Protein AF-A0A4Y9UKQ9-F1 (afdb_monomer_lite)

Radius of gyration: 32.84 Å; chains: 1; bounding box: 99×64×99 Å

Sequence (513 aa):
MLSRLGKNMKVGKDAGVARILVTGDLQQDRREAAGSSTQNPKHAGMGALVTPRHVITCAHVVNVALGRARTDTRPPGRPVQVVFPLSSDPGAAVPADVIKWYAIDHKETPDVAVLELGADAPKSVGVATFGLVRSPLDADELSVFGTLSGQAGLNYVSTNFVGPTKGAQVQLAPHVRNINPGITPKLEKDANLIKGGFSGAAVWDVSRDAAIGMVTAHNSDVDDIAYMIPAGRLLQAWPDLPTETRRLPRSFDAIWSALAIILFASMFFLFLANRRTIEGRPDILSPFWGLHVYAFLGTNVSCLWFAHAKDFKLHDWASRVPRFLAIPIDRGSLAAKLSAVLTLLFLVLVPLVIEAHFVDVLNNRGKVYIYPEQFGYTAAELKSCIPRETPLCPHADAGLYSTVKPRPPASGGFWDNAYHYGGDKNGTTVTFFPILQPLVLQGLALVALLIQIAAFVRTFWRGDWSPFRRKTWGNPRQYWGGATLYRRCLLPSNRASHAPAELKDAAVTKSRQ

Structure (mmCIF, N/CA/C/O backbone):
data_AF-A0A4Y9UKQ9-F1
#
_entry.id   AF-A0A4Y9UKQ9-F1
#
loop_
_atom_site.group_PDB
_atom_site.id
_atom_site.type_symbol
_atom_site.label_atom_id
_atom_site.label_alt_id
_atom_site.label_comp_id
_atom_site.label_asym_id
_atom_site.label_entity_id
_atom_site.label_seq_id
_atom_site.pdbx_PDB_ins_code
_atom_site.Cartn_x
_atom_site.Cartn_y
_atom_site.Cartn_z
_atom_site.occupancy
_atom_site.B_iso_or_equiv
_atom_site.auth_seq_id
_atom_site.auth_comp_id
_atom_site.auth_asym_id
_atom_site.auth_atom_id
_atom_site.pdbx_PDB_model_num
ATOM 1 N N . MET A 1 1 ? -10.765 24.966 13.703 1.00 32.06 1 MET A N 1
ATOM 2 C CA . MET A 1 1 ? -11.619 24.230 14.667 1.00 32.06 1 MET A CA 1
ATOM 3 C C . MET A 1 1 ? -12.440 23.127 13.986 1.00 32.06 1 MET A C 1
ATOM 5 O O . MET A 1 1 ? -12.292 21.975 14.370 1.00 32.06 1 MET A O 1
ATOM 9 N N . LEU A 1 2 ? -13.193 23.427 12.916 1.00 26.12 2 LEU A N 1
ATOM 10 C CA . LEU A 1 2 ? -14.017 22.451 12.169 1.00 26.12 2 LEU A CA 1
ATOM 11 C C . LEU A 1 2 ? -13.241 21.254 11.577 1.00 26.12 2 LEU A C 1
ATOM 13 O O . LEU A 1 2 ? -13.667 20.116 11.730 1.00 26.12 2 LEU A O 1
ATOM 17 N N . SER A 1 3 ? -12.057 21.479 10.992 1.00 38.38 3 SER A N 1
ATOM 18 C CA . SER A 1 3 ? -11.193 20.395 10.474 1.00 38.38 3 SER A CA 1
ATOM 19 C C . SER A 1 3 ? -10.758 19.391 11.560 1.00 38.38 3 SER A C 1
ATOM 21 O O . SER A 1 3 ? -10.676 18.193 11.300 1.00 38.38 3 SER A O 1
ATOM 23 N N . ARG A 1 4 ? -10.540 19.852 12.803 1.00 45.06 4 ARG A N 1
ATOM 24 C CA . ARG A 1 4 ? -10.179 18.972 13.929 1.00 45.06 4 ARG A CA 1
ATOM 25 C C . ARG A 1 4 ? -11.373 18.161 14.429 1.00 45.06 4 ARG A C 1
ATOM 27 O O . ARG A 1 4 ? -11.219 16.978 14.703 1.00 45.06 4 ARG A O 1
ATOM 34 N N . LEU A 1 5 ? -12.554 18.777 14.501 1.00 47.94 5 LEU A N 1
ATOM 35 C CA . LEU A 1 5 ? -13.798 18.085 14.854 1.00 47.94 5 LEU A CA 1
ATOM 36 C C . LEU A 1 5 ? -14.129 16.979 13.840 1.00 47.94 5 LEU A C 1
ATOM 38 O O . LEU A 1 5 ? -14.458 15.866 14.243 1.00 47.94 5 LEU A O 1
ATOM 42 N N . GLY A 1 6 ? -13.947 17.249 12.541 1.00 48.88 6 GLY A N 1
ATOM 43 C CA . GLY A 1 6 ? -14.102 16.252 11.477 1.00 48.88 6 GLY A CA 1
ATOM 44 C C . GLY A 1 6 ? -13.136 15.070 11.614 1.00 48.88 6 GLY A C 1
ATOM 45 O O . GLY A 1 6 ? -13.574 13.918 11.609 1.00 48.88 6 GLY A O 1
ATOM 46 N N . LYS A 1 7 ? -11.842 15.348 11.837 1.00 55.94 7 LYS A N 1
ATOM 47 C CA . LYS A 1 7 ? -10.816 14.314 12.062 1.00 55.94 7 LYS A CA 1
ATOM 48 C C . LYS A 1 7 ? -11.150 13.435 13.275 1.00 55.94 7 LYS A C 1
ATOM 50 O O . LYS A 1 7 ? -11.090 12.214 13.183 1.00 55.94 7 LYS A O 1
ATOM 55 N N . ASN A 1 8 ? -11.560 14.039 14.390 1.00 56.38 8 ASN A N 1
ATOM 56 C CA . ASN A 1 8 ? -11.877 13.315 15.624 1.00 56.38 8 ASN A CA 1
ATOM 57 C C . ASN A 1 8 ? -13.133 12.444 15.481 1.00 56.38 8 ASN A C 1
ATOM 59 O O . ASN A 1 8 ? -13.132 11.282 15.878 1.00 56.38 8 ASN A O 1
ATOM 63 N N . MET A 1 9 ? -14.192 12.967 14.864 1.00 55.91 9 MET A N 1
ATOM 64 C CA . MET A 1 9 ? -15.412 12.196 14.614 1.00 55.91 9 MET A CA 1
ATOM 65 C C . MET A 1 9 ? -15.139 10.973 13.729 1.00 55.91 9 MET A C 1
ATOM 67 O O . MET A 1 9 ? -15.709 9.907 13.949 1.00 55.91 9 MET A O 1
ATOM 71 N N . LYS A 1 10 ? -14.243 11.107 12.748 1.00 58.75 10 LYS A N 1
ATOM 72 C CA . LYS A 1 10 ? -13.859 10.008 11.864 1.00 58.75 10 LYS A CA 1
ATOM 73 C C . LYS A 1 10 ? -13.040 8.941 12.572 1.00 58.75 10 LYS A C 1
ATOM 75 O O . LYS A 1 10 ? -13.374 7.772 12.449 1.00 58.75 10 LYS A O 1
ATOM 80 N N . VAL A 1 11 ? -12.017 9.325 13.332 1.00 60.44 11 VAL A N 1
ATOM 81 C CA . VAL A 1 11 ? -11.238 8.342 14.094 1.00 60.44 11 VAL A CA 1
ATOM 82 C C . VAL A 1 11 ? -12.129 7.629 15.114 1.00 60.44 11 VAL A C 1
ATOM 84 O O . VAL A 1 11 ? -12.009 6.424 15.275 1.00 60.44 11 VAL A O 1
ATOM 87 N N . GLY A 1 12 ? -13.099 8.321 15.718 1.00 57.59 12 GLY A N 1
ATOM 88 C CA . GLY A 1 12 ? -14.120 7.674 16.541 1.00 57.59 12 GLY A CA 1
ATOM 89 C C . GLY A 1 12 ? -14.976 6.648 15.776 1.00 57.59 12 GLY A C 1
ATOM 90 O O . GLY A 1 12 ? -15.286 5.590 16.320 1.00 57.59 12 GLY A O 1
ATOM 91 N N . LYS A 1 13 ? -15.335 6.914 14.511 1.00 60.88 13 LYS A N 1
ATOM 92 C CA . LYS A 1 13 ? -16.055 5.945 13.661 1.00 60.88 13 LYS A CA 1
ATOM 93 C C . LYS A 1 13 ? -15.173 4.764 13.257 1.00 60.88 13 LYS A C 1
ATOM 95 O O . LYS A 1 13 ? -15.577 3.612 13.361 1.00 60.88 13 LYS A O 1
ATOM 100 N N . ASP A 1 14 ? -13.940 5.040 12.853 1.00 71.00 14 ASP A N 1
ATOM 101 C CA . ASP A 1 14 ? -12.966 4.013 12.477 1.00 71.00 14 ASP A CA 1
ATOM 102 C C . ASP A 1 14 ? -12.497 3.197 13.706 1.00 71.00 14 ASP A C 1
ATOM 104 O O . ASP A 1 14 ? -12.011 2.078 13.558 1.00 71.00 14 ASP A O 1
ATOM 108 N N . ALA A 1 15 ? -12.707 3.713 14.923 1.00 74.06 15 ALA A N 1
ATOM 109 C CA . ALA A 1 15 ? -12.532 3.021 16.201 1.00 74.06 15 ALA A CA 1
ATOM 110 C C . ALA A 1 15 ? -13.795 2.283 16.694 1.00 74.06 15 ALA A C 1
ATOM 112 O O . ALA A 1 15 ? -13.742 1.641 17.744 1.00 74.06 15 ALA A O 1
ATOM 113 N N . GLY A 1 16 ? -14.919 2.360 15.968 1.00 80.88 16 GLY A N 1
ATOM 114 C CA . GLY A 1 16 ? -16.162 1.653 16.290 1.00 80.88 16 GLY A CA 1
ATOM 115 C C . GLY A 1 16 ? -16.714 1.978 17.681 1.00 80.88 16 GLY A C 1
ATOM 116 O O . GLY A 1 16 ? -17.138 1.071 18.392 1.00 80.88 16 GLY A O 1
ATOM 117 N N . VAL A 1 17 ? -16.654 3.239 18.117 1.00 87.25 17 VAL A N 1
ATOM 118 C CA . VAL A 1 17 ? -16.922 3.610 19.518 1.00 87.25 17 VAL A CA 1
ATOM 119 C C . VAL A 1 17 ? -18.319 3.174 19.986 1.00 87.25 17 VAL A C 1
ATOM 121 O O . VAL A 1 17 ? -19.340 3.610 19.450 1.00 87.25 17 VAL A O 1
ATOM 124 N N . ALA A 1 18 ? -18.347 2.380 21.057 1.00 90.62 18 ALA A N 1
ATOM 125 C CA . ALA A 1 18 ? -19.544 1.936 21.765 1.00 90.62 18 ALA A CA 1
ATOM 126 C C . ALA A 1 18 ? -19.479 2.338 23.248 1.00 90.62 18 ALA A C 1
ATOM 128 O O . ALA A 1 18 ? -18.391 2.410 23.821 1.00 90.62 18 ALA A O 1
ATOM 129 N N . ARG A 1 19 ? -20.626 2.577 23.892 1.00 91.62 19 ARG A N 1
ATOM 130 C CA . ARG A 1 19 ? -20.739 2.773 25.351 1.00 91.62 19 ARG A CA 1
ATOM 131 C C . ARG A 1 19 ? -21.574 1.655 25.957 1.00 91.62 19 ARG A C 1
ATOM 133 O O . ARG A 1 19 ? -22.612 1.306 25.401 1.00 91.62 19 ARG A O 1
ATOM 140 N N . ILE A 1 20 ? -21.147 1.140 27.106 1.00 92.50 20 ILE A N 1
ATOM 141 C CA . ILE A 1 20 ? -21.893 0.136 27.869 1.00 92.50 20 ILE A CA 1
ATOM 142 C C . ILE A 1 20 ? -22.604 0.856 29.016 1.00 92.50 20 ILE A C 1
ATOM 144 O O . ILE A 1 20 ? -21.949 1.461 29.868 1.00 92.50 20 ILE A O 1
ATOM 148 N N . LEU A 1 21 ? -23.933 0.810 29.027 1.00 90.19 21 LEU A N 1
ATOM 149 C CA . LEU A 1 21 ? -24.777 1.525 29.985 1.00 90.19 21 LEU A CA 1
ATOM 150 C C . LEU A 1 21 ? -24.932 0.774 31.309 1.00 90.19 21 LEU A C 1
ATOM 152 O O . LEU A 1 21 ? -24.878 -0.456 31.356 1.00 90.19 21 LEU A O 1
ATOM 156 N N . VAL A 1 22 ? -25.176 1.521 32.385 1.00 86.75 22 VAL A N 1
ATOM 157 C CA . VAL A 1 22 ? -25.534 0.959 33.691 1.00 86.75 22 VAL A CA 1
ATOM 158 C C . VAL A 1 22 ? -27.014 0.561 33.688 1.00 86.75 22 VAL A C 1
ATOM 160 O O . VAL A 1 22 ? -27.891 1.352 33.354 1.00 86.75 22 VAL A O 1
ATOM 163 N N . THR A 1 23 ? -27.305 -0.682 34.075 1.00 74.75 23 THR A N 1
ATOM 164 C CA . THR A 1 23 ? -28.636 -1.312 33.925 1.00 74.75 23 THR A CA 1
ATOM 165 C C . THR A 1 23 ? -29.744 -0.622 34.742 1.00 74.75 23 THR A C 1
ATOM 167 O O . THR A 1 23 ? -30.918 -0.773 34.417 1.00 74.75 23 THR A O 1
ATOM 170 N N . GLY A 1 24 ? -29.392 0.130 35.793 1.00 61.03 24 GLY A N 1
ATOM 171 C CA . GLY A 1 2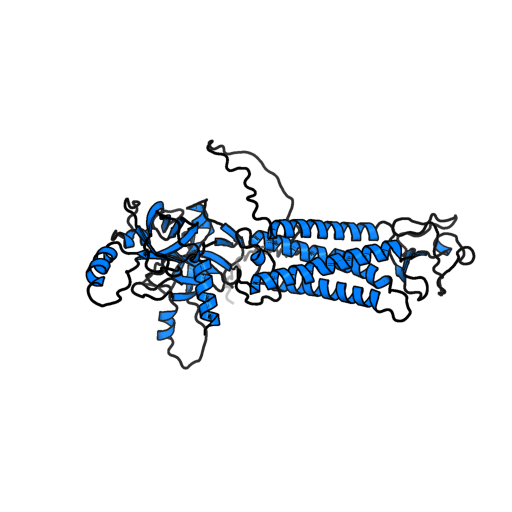4 ? -30.350 0.835 36.657 1.00 61.03 24 GLY A CA 1
ATOM 172 C C . GLY A 1 24 ? -30.986 2.080 36.027 1.00 61.03 24 GLY A C 1
ATOM 173 O O . GLY A 1 24 ? -32.145 2.371 36.309 1.00 61.03 24 GLY A O 1
ATOM 174 N N . ASP A 1 25 ? -30.282 2.760 35.120 1.00 51.97 25 ASP A N 1
ATOM 175 C CA . ASP A 1 25 ? -30.673 4.112 34.694 1.00 51.97 25 ASP A CA 1
ATOM 176 C C . ASP A 1 25 ? -31.702 4.110 33.551 1.00 51.97 25 ASP A C 1
ATOM 178 O O . ASP A 1 25 ? -32.515 5.020 33.435 1.00 51.97 25 ASP A O 1
ATOM 182 N N . LEU A 1 26 ? -31.793 3.028 32.767 1.00 51.19 26 LEU A N 1
ATOM 183 C CA . LEU A 1 26 ? -32.751 2.937 31.652 1.00 51.19 26 LEU A CA 1
ATOM 184 C C . LEU A 1 26 ? -34.225 2.884 32.086 1.00 51.19 26 LEU A C 1
ATOM 186 O O . LEU A 1 26 ? -35.106 3.220 31.291 1.00 51.19 26 LEU A O 1
ATOM 190 N N . GLN A 1 27 ? -34.517 2.423 33.308 1.00 43.72 27 GLN A N 1
ATOM 191 C CA . GLN A 1 27 ? -35.881 2.452 33.855 1.00 43.72 27 GLN A CA 1
ATOM 192 C C . GLN A 1 27 ? -36.223 3.796 34.505 1.00 43.72 27 GLN A C 1
ATOM 194 O O . GLN A 1 27 ? -37.399 4.162 34.536 1.00 43.72 27 GLN A O 1
ATOM 199 N N . GLN A 1 28 ? -35.218 4.523 34.996 1.00 42.66 28 GLN A N 1
ATOM 200 C CA . GLN A 1 28 ? -35.394 5.812 35.653 1.00 42.66 28 GLN A CA 1
ATOM 201 C C . GLN A 1 28 ? -35.524 6.944 34.624 1.00 42.66 28 GLN A C 1
ATOM 203 O O . GLN A 1 28 ? -36.502 7.686 34.680 1.00 42.66 28 GLN A O 1
ATOM 208 N N . ASP A 1 29 ? -34.697 6.947 33.572 1.00 44.03 29 ASP A N 1
ATOM 209 C CA . ASP A 1 29 ? -34.799 7.896 32.450 1.00 44.03 29 ASP A CA 1
ATOM 210 C C . ASP A 1 29 ? -36.150 7.794 31.723 1.00 44.03 29 ASP A C 1
ATOM 212 O O . ASP A 1 29 ? -36.728 8.795 31.304 1.00 44.03 29 ASP A O 1
ATOM 216 N N . ARG A 1 30 ? -36.723 6.585 31.613 1.00 48.06 30 ARG A N 1
ATOM 217 C CA . ARG A 1 30 ? -38.037 6.381 30.975 1.00 48.06 30 ARG A CA 1
ATOM 218 C C . ARG A 1 30 ? -39.207 6.893 31.832 1.00 48.06 30 ARG A C 1
ATOM 220 O O . ARG A 1 30 ? -40.277 7.148 31.287 1.00 48.06 30 ARG A O 1
ATOM 227 N N . ARG A 1 31 ? -39.017 7.030 33.152 1.00 42.38 31 ARG A N 1
ATOM 228 C CA . ARG A 1 31 ? -39.989 7.624 34.090 1.00 42.38 31 ARG A CA 1
ATOM 229 C C . ARG A 1 31 ? -39.793 9.138 34.239 1.00 42.38 31 ARG A C 1
ATOM 231 O O . ARG A 1 31 ? -40.778 9.848 34.405 1.00 42.38 31 ARG A O 1
ATOM 238 N N . GLU A 1 32 ? -38.561 9.631 34.122 1.00 41.25 32 GLU A N 1
ATOM 239 C CA . GLU A 1 32 ? -38.206 11.057 34.219 1.00 41.25 32 GLU A CA 1
ATOM 240 C C . GLU A 1 32 ? -38.348 11.819 32.885 1.00 41.25 32 GLU A C 1
ATOM 242 O O . GLU A 1 32 ? -38.544 13.033 32.888 1.00 41.25 32 GLU A O 1
ATOM 247 N N . ALA A 1 33 ? -38.396 11.128 31.736 1.00 46.09 33 ALA A N 1
ATOM 248 C CA . ALA A 1 33 ? -38.714 11.723 30.428 1.00 46.09 33 ALA A CA 1
ATOM 249 C C . ALA A 1 33 ? -40.112 12.383 30.347 1.00 46.09 33 ALA A C 1
ATOM 251 O O . ALA A 1 33 ? -40.410 13.074 29.374 1.00 46.09 33 ALA A O 1
ATOM 252 N N . ALA A 1 34 ? -40.959 12.214 31.370 1.00 46.16 34 ALA A N 1
ATOM 253 C CA . ALA A 1 34 ? -42.223 12.933 31.533 1.00 46.16 34 ALA A CA 1
ATOM 254 C C . ALA A 1 34 ? -42.075 14.320 32.205 1.00 46.16 34 ALA A C 1
ATOM 256 O O . ALA A 1 34 ? -43.067 15.037 32.333 1.00 46.16 34 ALA A O 1
ATOM 257 N N . GLY A 1 35 ? -40.869 14.732 32.617 1.00 37.00 35 GLY A N 1
ATOM 258 C CA . GLY A 1 35 ? -40.647 16.005 33.307 1.00 37.00 35 GLY A CA 1
ATOM 259 C C . GLY A 1 35 ? -39.187 16.464 33.324 1.00 37.00 35 GLY A C 1
ATOM 260 O O . GLY A 1 35 ? -38.520 16.357 34.340 1.00 37.00 35 GLY A O 1
ATOM 261 N N . SER A 1 36 ? -38.719 17.033 32.209 1.00 42.88 36 SER A N 1
ATOM 262 C CA . SER A 1 36 ? -37.617 18.013 32.122 1.00 42.88 36 SER A CA 1
ATOM 263 C C . SER A 1 36 ? -36.365 17.800 33.005 1.00 42.88 36 SER A C 1
ATOM 265 O O . SER A 1 36 ? -36.195 18.452 34.033 1.00 42.88 36 SER A O 1
ATOM 267 N N . SER A 1 37 ? -35.395 17.042 32.493 1.00 37.41 37 SER A N 1
ATOM 268 C CA . SER A 1 37 ? -33.955 17.364 32.518 1.00 37.41 37 SER A CA 1
ATOM 269 C C . SER A 1 37 ? -33.242 16.354 31.620 1.00 37.41 37 SER A C 1
ATOM 271 O O . SER A 1 37 ? -33.476 15.156 31.733 1.00 37.41 37 SER A O 1
ATOM 273 N N . THR A 1 38 ? -32.399 16.812 30.697 1.00 40.22 38 THR A N 1
ATOM 274 C CA . THR A 1 38 ? -31.563 15.972 29.825 1.00 40.22 38 THR A CA 1
ATOM 275 C C . THR A 1 38 ? -30.478 15.250 30.637 1.00 40.22 38 THR A C 1
ATOM 277 O O . THR A 1 38 ? -29.294 15.582 30.528 1.00 40.22 38 THR A O 1
ATOM 280 N N . GLN A 1 39 ? -30.854 14.295 31.489 1.00 45.03 39 GLN A N 1
ATOM 281 C CA . GLN A 1 39 ? -29.892 13.374 32.085 1.00 45.03 39 GLN A CA 1
ATOM 282 C C . GLN A 1 39 ? -29.481 12.361 31.017 1.00 45.03 39 GLN A C 1
ATOM 284 O O . GLN A 1 39 ? -30.306 11.756 30.342 1.00 45.03 39 GLN A O 1
ATOM 289 N N . ASN A 1 40 ? -28.173 12.279 30.778 1.00 55.25 40 ASN A N 1
ATOM 290 C CA . ASN A 1 40 ? -27.618 11.317 29.839 1.00 55.25 40 ASN A CA 1
ATOM 291 C C . ASN A 1 40 ? -27.435 9.985 30.567 1.00 55.25 40 ASN A C 1
ATOM 293 O O . ASN A 1 40 ? -26.950 10.002 31.703 1.00 55.25 40 ASN A O 1
ATOM 297 N N . PRO A 1 41 ? -27.725 8.847 29.917 1.00 61.53 41 PRO A N 1
ATOM 298 C CA . PRO A 1 41 ? -27.618 7.552 30.563 1.00 61.53 41 PRO A CA 1
ATOM 299 C C . PRO A 1 41 ? -26.169 7.312 30.995 1.00 61.53 41 PRO A C 1
ATOM 301 O O . PRO A 1 41 ? -25.230 7.426 30.197 1.00 61.53 41 PRO A O 1
ATOM 304 N N . LYS A 1 42 ? -25.975 6.989 32.275 1.00 78.38 42 LYS A N 1
ATOM 305 C CA . LYS A 1 42 ? -24.654 6.721 32.846 1.00 78.38 42 LYS A CA 1
ATOM 306 C C . LYS A 1 42 ? -24.054 5.480 32.190 1.00 78.38 42 LYS A C 1
ATOM 308 O O . LYS A 1 42 ? -24.692 4.427 32.100 1.00 78.38 42 LYS A O 1
ATOM 313 N N . HIS A 1 43 ? -22.798 5.570 31.767 1.00 84.62 43 HIS A N 1
ATOM 314 C CA . HIS A 1 43 ? -22.055 4.427 31.239 1.00 84.62 43 HIS A CA 1
ATOM 315 C C . HIS A 1 43 ? -21.053 3.886 32.259 1.00 84.62 43 HIS A C 1
ATOM 317 O O . HIS A 1 43 ? -20.456 4.622 33.043 1.00 84.62 43 HIS A O 1
ATOM 323 N N . ALA A 1 44 ? -20.856 2.572 32.226 1.00 88.69 44 ALA A N 1
ATOM 324 C CA . ALA A 1 44 ? -19.840 1.875 33.009 1.00 88.69 44 ALA A CA 1
ATOM 325 C C . ALA A 1 44 ? -18.452 1.940 32.351 1.00 88.69 44 ALA A C 1
ATOM 327 O O . ALA A 1 44 ? -17.429 1.797 33.021 1.00 88.69 44 ALA A O 1
ATOM 328 N N . GLY A 1 45 ? -18.419 2.137 31.032 1.00 89.75 45 GLY A N 1
ATOM 329 C CA . GLY A 1 45 ? -17.209 2.175 30.223 1.00 89.75 45 GLY A CA 1
ATOM 330 C C . GLY A 1 45 ? -17.518 2.183 28.727 1.00 89.75 45 GLY A C 1
ATOM 331 O O . GLY A 1 45 ? -18.667 2.356 28.306 1.00 89.75 45 GLY A O 1
ATOM 332 N N . MET A 1 46 ? -16.475 1.993 27.932 1.00 92.44 46 MET A N 1
ATOM 333 C CA . MET A 1 46 ? -16.501 2.005 26.474 1.00 92.44 46 MET A CA 1
ATOM 334 C C . MET A 1 46 ? -16.318 0.597 25.898 1.00 92.44 46 MET A C 1
ATOM 336 O O . MET A 1 46 ? -15.963 -0.352 26.595 1.00 92.44 46 MET A O 1
ATOM 340 N N . GLY A 1 47 ? -16.534 0.467 24.599 1.00 93.75 47 GLY A N 1
ATOM 341 C CA . GLY A 1 47 ? -16.211 -0.711 23.807 1.00 93.75 47 GLY A CA 1
ATOM 342 C C . GLY A 1 47 ? -15.863 -0.316 22.377 1.00 93.75 47 GLY A C 1
ATOM 343 O O . GLY A 1 47 ? -16.056 0.836 21.972 1.00 93.75 47 GLY A O 1
ATOM 344 N N . ALA A 1 48 ? -15.385 -1.287 21.607 1.00 94.12 48 ALA A N 1
ATOM 345 C CA . ALA A 1 48 ? -15.141 -1.143 20.179 1.00 94.12 48 ALA A CA 1
ATOM 346 C C . ALA A 1 48 ? -15.971 -2.163 19.394 1.00 94.12 48 ALA A C 1
ATOM 348 O O . ALA A 1 48 ? -15.849 -3.373 19.597 1.00 94.12 48 ALA A O 1
ATOM 349 N N . LEU A 1 49 ? -16.813 -1.675 18.489 1.00 94.31 49 LEU A N 1
ATOM 350 C CA . LEU A 1 49 ? -17.546 -2.476 17.521 1.00 94.31 49 LEU A CA 1
ATOM 351 C C . LEU A 1 49 ? -16.556 -3.050 16.506 1.00 94.31 49 LEU A C 1
ATOM 353 O O . LEU A 1 49 ? -15.938 -2.307 15.754 1.00 94.31 49 LEU A O 1
ATOM 357 N N . VAL A 1 50 ? -16.409 -4.369 16.484 1.00 93.19 50 VAL A N 1
ATOM 358 C CA . VAL A 1 50 ? -15.396 -5.104 15.705 1.00 93.19 50 VAL A CA 1
ATOM 359 C C . VAL A 1 50 ? -16.008 -5.939 14.585 1.00 93.19 50 VAL A C 1
ATOM 361 O O . VAL A 1 50 ? -15.334 -6.336 13.649 1.00 93.19 50 VAL A O 1
ATOM 364 N N . THR A 1 51 ? -17.314 -6.158 14.607 1.00 92.25 51 THR A N 1
ATOM 365 C CA . THR A 1 51 ? -18.093 -6.610 13.443 1.00 92.25 51 THR A CA 1
ATOM 366 C C . THR A 1 51 ? -19.476 -5.962 13.539 1.00 92.25 51 THR A C 1
ATOM 368 O O . THR A 1 51 ? -19.761 -5.370 14.579 1.00 92.25 51 THR A O 1
ATOM 371 N N . PRO A 1 52 ? -20.383 -6.105 12.554 1.00 93.06 52 PRO A N 1
ATOM 372 C CA . PRO A 1 52 ? -21.746 -5.584 12.690 1.00 93.06 52 PRO A CA 1
ATOM 373 C C . PRO A 1 52 ? -22.491 -6.045 13.956 1.00 93.06 52 PRO A C 1
ATOM 375 O O . PRO A 1 52 ? -23.396 -5.346 14.393 1.00 93.06 52 PRO A O 1
ATOM 378 N N . ARG A 1 53 ? -22.098 -7.177 14.564 1.00 95.56 53 ARG A N 1
ATOM 379 C CA . ARG A 1 53 ? -22.760 -7.755 15.748 1.00 95.56 53 ARG A CA 1
ATOM 380 C C . ARG A 1 53 ? -21.880 -7.933 16.977 1.00 95.56 53 ARG A C 1
ATOM 382 O O . ARG A 1 53 ? -22.383 -8.403 17.985 1.00 95.56 53 ARG A O 1
ATOM 389 N N . HIS A 1 54 ? -20.597 -7.586 16.929 1.00 96.88 54 HIS A N 1
ATOM 390 C CA . HIS A 1 54 ? -19.683 -7.898 18.031 1.00 96.88 54 HIS A CA 1
ATOM 391 C C . HIS A 1 54 ? -18.989 -6.655 18.559 1.00 96.88 54 HIS A C 1
ATOM 393 O O . HIS A 1 54 ? -18.408 -5.900 17.777 1.00 96.88 54 HIS A O 1
ATOM 399 N N . VAL A 1 55 ? -19.001 -6.484 19.879 1.00 96.94 55 VAL A N 1
ATOM 400 C CA . VAL A 1 55 ? -18.291 -5.419 20.595 1.00 96.94 55 VAL A CA 1
ATOM 401 C C . VAL A 1 55 ? -17.271 -6.048 21.534 1.00 96.94 55 VAL A C 1
ATOM 403 O O . VAL A 1 55 ? -17.611 -6.931 22.317 1.00 96.94 55 VAL A O 1
ATOM 406 N N . ILE A 1 56 ? -16.025 -5.585 21.480 1.00 96.62 56 ILE A N 1
ATOM 407 C CA . ILE A 1 56 ? -14.999 -5.947 22.461 1.00 96.62 56 ILE A CA 1
ATOM 408 C C . ILE A 1 56 ? -14.905 -4.863 23.540 1.00 96.62 56 ILE A C 1
ATOM 410 O O . ILE A 1 56 ? -14.977 -3.669 23.238 1.00 96.62 56 ILE A O 1
ATOM 414 N N . THR A 1 57 ? -14.794 -5.273 24.801 1.00 96.00 57 THR A N 1
ATOM 415 C CA . THR A 1 57 ? -14.673 -4.379 25.963 1.00 96.00 57 THR A CA 1
ATOM 416 C C . THR A 1 57 ? -13.916 -5.075 27.104 1.00 96.00 57 THR A C 1
ATOM 418 O O . THR A 1 57 ? -13.474 -6.219 26.970 1.00 96.00 57 THR A O 1
ATOM 421 N N . CYS A 1 58 ? -13.760 -4.397 28.238 1.00 94.44 58 CYS A N 1
ATOM 422 C CA . CYS A 1 58 ? -13.213 -4.981 29.457 1.00 94.44 58 CYS A CA 1
ATOM 423 C C . CYS A 1 58 ? -14.274 -5.790 30.213 1.00 94.44 58 CYS A C 1
ATOM 425 O O . CYS A 1 58 ? -15.415 -5.347 30.366 1.00 94.44 58 CYS A O 1
ATOM 427 N N . ALA A 1 59 ? -13.891 -6.936 30.775 1.00 94.44 59 ALA A N 1
ATOM 428 C CA . ALA A 1 59 ? -14.795 -7.745 31.596 1.00 94.44 59 ALA A CA 1
ATOM 429 C C . ALA A 1 59 ? -15.297 -6.964 32.823 1.00 94.44 59 ALA A C 1
ATOM 431 O O . ALA A 1 59 ? -16.481 -7.003 33.167 1.00 94.44 59 ALA A O 1
ATOM 432 N N . HIS A 1 60 ? -14.436 -6.156 33.439 1.00 92.19 60 HIS A N 1
ATOM 433 C CA . HIS A 1 60 ? -14.834 -5.352 34.591 1.00 92.19 60 HIS A CA 1
ATOM 434 C C . HIS A 1 60 ? -15.879 -4.277 34.261 1.00 92.19 60 HIS A C 1
ATOM 436 O O . HIS A 1 60 ? -16.685 -3.930 35.123 1.00 92.19 60 HIS A O 1
ATOM 442 N N . VAL A 1 61 ? -15.890 -3.757 33.027 1.00 93.62 61 VAL A N 1
ATOM 443 C CA . VAL A 1 61 ? -16.893 -2.780 32.569 1.00 93.62 61 VAL A CA 1
ATOM 444 C C . VAL A 1 61 ? -18.272 -3.427 32.543 1.00 93.62 61 VAL A C 1
ATOM 446 O O . VAL A 1 61 ? -19.238 -2.840 33.024 1.00 93.62 61 VAL A O 1
ATOM 449 N N . VAL A 1 62 ? -18.354 -4.668 32.062 1.00 95.06 62 VAL A N 1
ATOM 450 C CA . VAL A 1 62 ? -19.592 -5.456 32.064 1.00 95.06 62 VAL A CA 1
ATOM 451 C C . VAL A 1 62 ? -20.076 -5.709 33.496 1.00 95.06 62 VAL A C 1
ATOM 453 O O . VAL A 1 62 ? -21.260 -5.537 33.780 1.00 95.06 62 VAL A O 1
ATOM 456 N N . ASN A 1 63 ? -19.177 -6.052 34.426 1.00 93.25 63 ASN A N 1
ATOM 457 C CA . ASN A 1 63 ? -19.542 -6.202 35.838 1.00 93.25 63 ASN A CA 1
ATOM 458 C C . ASN A 1 63 ? -20.138 -4.909 36.412 1.00 93.25 63 ASN A C 1
ATOM 460 O O . ASN A 1 63 ? -21.222 -4.950 36.993 1.00 93.25 63 ASN A O 1
ATOM 464 N N . VAL A 1 64 ? -19.481 -3.764 36.199 1.00 91.38 64 VAL A N 1
ATOM 465 C CA . VAL A 1 64 ? -19.957 -2.457 36.684 1.00 91.38 64 VAL A CA 1
ATOM 466 C C . VAL A 1 64 ? -21.302 -2.076 36.054 1.00 91.38 64 VAL A C 1
ATOM 468 O O . VAL A 1 64 ? -22.201 -1.635 36.768 1.00 91.38 64 VAL A O 1
ATOM 471 N N . ALA A 1 65 ? -21.491 -2.301 34.751 1.00 92.50 65 ALA A N 1
ATOM 472 C CA . ALA A 1 65 ? -22.762 -2.050 34.062 1.00 92.50 65 ALA A CA 1
ATOM 473 C C . ALA A 1 65 ? -23.926 -2.857 34.650 1.00 92.50 65 ALA A C 1
ATOM 475 O O . ALA A 1 65 ? -25.065 -2.386 34.716 1.00 92.50 65 ALA A O 1
ATOM 476 N N . LEU A 1 66 ? -23.632 -4.064 35.124 1.00 93.00 66 LEU A N 1
ATOM 477 C CA . LEU A 1 66 ? -24.579 -4.940 35.797 1.00 93.00 66 LEU A CA 1
ATOM 478 C C . LEU A 1 66 ? -24.559 -4.764 37.326 1.00 93.00 66 LEU A C 1
ATOM 480 O O . LEU A 1 66 ? -25.067 -5.635 38.024 1.00 93.00 66 LEU A O 1
ATOM 484 N N . GLY A 1 67 ? -23.968 -3.704 37.882 1.00 90.31 67 GLY A N 1
ATOM 485 C CA . GLY A 1 67 ? -23.941 -3.474 39.334 1.00 90.31 67 GLY A CA 1
ATOM 486 C C . GLY A 1 67 ? -23.297 -4.607 40.148 1.00 90.31 67 GLY A C 1
ATOM 487 O O . GLY A 1 67 ? -23.632 -4.795 41.314 1.00 90.31 67 GLY A O 1
ATOM 488 N N . ARG A 1 68 ? -22.416 -5.402 39.532 1.00 91.19 68 ARG A N 1
ATOM 489 C CA . ARG A 1 68 ? -21.659 -6.485 40.177 1.00 91.19 68 ARG A CA 1
ATOM 490 C C . ARG A 1 68 ? -20.338 -5.950 40.719 1.00 91.19 68 ARG A C 1
ATOM 492 O O . ARG A 1 68 ? -19.853 -4.901 40.292 1.00 91.19 68 ARG A O 1
ATOM 499 N N . ALA A 1 69 ? -19.711 -6.715 41.611 1.00 89.06 69 ALA A N 1
ATOM 500 C CA . ALA A 1 69 ? -18.342 -6.438 42.027 1.00 89.06 69 ALA A CA 1
ATOM 501 C C . ALA A 1 69 ? -17.412 -6.410 40.802 1.00 89.06 69 ALA A C 1
ATOM 503 O O . ALA A 1 69 ? -17.447 -7.310 39.962 1.00 89.06 69 ALA A O 1
ATOM 504 N N . ARG A 1 70 ? -16.562 -5.379 40.711 1.00 86.31 70 ARG A N 1
ATOM 505 C CA . ARG A 1 70 ? -15.653 -5.152 39.573 1.00 86.31 70 ARG A CA 1
ATOM 506 C C . ARG A 1 70 ? -14.806 -6.390 39.245 1.00 86.31 70 ARG A C 1
ATOM 508 O O . ARG A 1 70 ? -14.591 -6.692 38.075 1.00 86.31 70 ARG A O 1
ATOM 515 N N . THR A 1 71 ? -14.367 -7.098 40.280 1.00 87.44 71 THR A N 1
ATOM 516 C CA . THR A 1 71 ? -13.478 -8.265 40.235 1.00 87.44 71 THR A CA 1
ATOM 517 C C . THR A 1 71 ? -14.210 -9.609 40.168 1.00 87.44 71 THR A C 1
ATOM 519 O O . THR A 1 71 ? -13.559 -10.642 40.280 1.00 87.44 71 THR A O 1
ATOM 522 N N . ASP A 1 72 ? -15.540 -9.635 40.000 1.00 89.81 72 ASP A N 1
ATOM 523 C CA . ASP A 1 72 ? -16.282 -10.898 39.900 1.00 89.81 72 ASP A CA 1
ATOM 524 C C . ASP A 1 72 ? -15.807 -11.701 38.681 1.00 89.81 72 ASP A C 1
ATOM 526 O O . ASP A 1 72 ? -15.808 -11.212 37.545 1.00 89.81 72 ASP A O 1
ATOM 530 N N . THR A 1 73 ? -15.386 -12.937 38.933 1.00 91.38 73 THR A N 1
ATOM 531 C CA . THR A 1 73 ? -14.763 -13.809 37.939 1.00 91.38 73 THR A CA 1
ATOM 532 C C . THR A 1 73 ? -15.782 -14.560 37.095 1.00 91.38 73 THR A C 1
ATOM 534 O O . THR A 1 73 ? -15.459 -14.988 35.985 1.00 91.38 73 THR A O 1
ATOM 537 N N . ARG A 1 74 ? -17.030 -14.697 37.562 1.00 91.88 74 ARG A N 1
ATOM 538 C CA . ARG A 1 74 ? -18.068 -15.442 36.838 1.00 91.88 74 ARG A CA 1
ATOM 539 C C . ARG A 1 74 ? -18.634 -14.611 35.682 1.00 91.88 74 ARG A C 1
ATOM 541 O O . ARG A 1 74 ? -18.962 -13.438 35.898 1.00 91.88 74 ARG A O 1
ATOM 548 N N . PRO A 1 75 ? -18.843 -15.192 34.489 1.00 91.25 75 PRO A N 1
ATOM 549 C CA . PRO A 1 75 ? -19.530 -14.489 33.414 1.00 91.25 75 PRO A CA 1
ATOM 550 C C . PRO A 1 75 ? -20.964 -14.139 33.846 1.00 91.25 75 PRO A C 1
ATOM 552 O O . PRO A 1 75 ? -21.603 -14.923 34.554 1.00 91.25 75 PRO A O 1
ATOM 555 N N . PRO A 1 76 ? -21.479 -12.958 33.479 1.00 91.00 76 PRO A N 1
ATOM 556 C CA . PRO A 1 76 ? -22.856 -12.600 33.785 1.00 91.00 76 PRO A CA 1
ATOM 557 C C . PRO A 1 76 ? -23.835 -13.416 32.936 1.00 91.00 76 PRO A C 1
ATOM 559 O O . PRO A 1 76 ? -23.583 -13.671 31.765 1.00 91.00 76 PRO A O 1
ATOM 562 N N . GLY A 1 77 ? -24.983 -13.768 33.517 1.00 88.62 77 GLY A N 1
ATOM 563 C CA . GLY A 1 77 ? -26.073 -14.458 32.813 1.00 88.62 77 GLY A CA 1
ATOM 564 C C . GLY A 1 77 ? -27.153 -13.532 32.248 1.00 88.62 77 GLY A C 1
ATOM 565 O O . GLY A 1 77 ? -28.224 -14.011 31.894 1.00 88.62 77 GLY A O 1
ATOM 566 N N . ARG A 1 78 ? -26.927 -12.213 32.234 1.00 91.12 78 ARG A N 1
ATOM 567 C CA . ARG A 1 78 ? -27.897 -11.220 31.753 1.00 91.12 78 ARG A CA 1
ATOM 568 C C . ARG A 1 78 ? -27.260 -10.268 30.739 1.00 91.12 78 ARG A C 1
ATOM 570 O O . ARG A 1 78 ? -26.082 -9.942 30.922 1.00 91.12 78 ARG A O 1
ATOM 577 N N . PRO A 1 79 ? -28.022 -9.791 29.739 1.00 93.31 79 PRO A N 1
ATOM 578 C CA . PRO A 1 79 ? -27.502 -8.881 28.731 1.00 93.31 79 PRO A CA 1
ATOM 579 C C . PRO A 1 79 ? -27.145 -7.521 29.332 1.00 93.31 79 PRO A C 1
ATOM 581 O O . PRO A 1 79 ? -27.803 -7.032 30.257 1.00 93.31 79 PRO A O 1
ATOM 584 N N . VAL A 1 80 ? -26.119 -6.890 28.766 1.00 94.81 80 VAL A N 1
ATOM 585 C CA . VAL A 1 80 ? -25.818 -5.465 28.966 1.00 94.81 80 VAL A CA 1
ATOM 586 C C . VAL A 1 80 ? -26.460 -4.628 27.869 1.00 94.81 80 VAL A C 1
ATOM 588 O O . VAL A 1 80 ? -26.907 -5.148 26.852 1.00 94.81 80 VAL A O 1
ATOM 591 N N . GLN A 1 81 ? -26.508 -3.317 28.073 1.00 94.62 81 GLN A N 1
ATOM 592 C CA . GLN A 1 81 ? -27.095 -2.377 27.124 1.00 94.62 81 GLN A CA 1
ATOM 593 C C . GLN A 1 81 ? -25.983 -1.557 26.482 1.00 94.62 81 GLN A C 1
ATOM 595 O O . GLN A 1 81 ? -25.153 -0.977 27.186 1.00 94.62 81 GLN A O 1
ATOM 600 N N . VAL A 1 82 ? -25.945 -1.539 25.152 1.00 93.75 82 VAL A N 1
ATOM 601 C CA . VAL A 1 82 ? -24.886 -0.896 24.372 1.00 93.75 82 VAL A CA 1
ATOM 602 C C . VAL A 1 82 ? -25.480 0.214 23.519 1.00 93.75 82 VAL A C 1
ATOM 604 O O . VAL A 1 82 ? -26.437 -0.023 22.792 1.00 93.75 82 VAL A O 1
ATOM 607 N N . VAL A 1 83 ? -24.898 1.410 23.567 1.00 91.81 83 VAL A N 1
ATOM 608 C CA . VAL A 1 83 ? -25.256 2.524 22.671 1.00 91.81 83 VAL A CA 1
ATOM 609 C C . VAL A 1 83 ? -24.072 2.920 21.802 1.00 91.81 83 VAL A C 1
ATOM 611 O O . VAL A 1 83 ? -22.911 2.704 22.165 1.00 91.81 83 VAL A O 1
ATOM 614 N N . PHE A 1 84 ? -24.364 3.547 20.665 1.00 89.06 84 PHE A N 1
ATOM 615 C CA . PHE A 1 84 ? -23.361 3.999 19.704 1.00 89.06 84 PHE A CA 1
ATOM 616 C C . PHE A 1 84 ? -23.416 5.520 19.543 1.00 89.06 84 PHE A C 1
ATOM 618 O O . PHE A 1 84 ? -24.190 6.022 18.723 1.00 89.06 84 PHE A O 1
ATOM 625 N N . PRO A 1 85 ? -22.569 6.273 20.269 1.00 82.62 85 PRO A N 1
ATOM 626 C CA . PRO A 1 85 ? -22.655 7.734 20.326 1.00 82.62 85 PRO A CA 1
ATOM 627 C C . PRO A 1 85 ? -22.422 8.446 18.986 1.00 82.62 85 PRO A C 1
ATOM 629 O O . PRO A 1 85 ? -22.786 9.605 18.832 1.00 82.62 85 PRO A O 1
ATOM 632 N N . LEU A 1 86 ? -21.779 7.767 18.029 1.00 78.62 86 LEU A N 1
ATOM 633 C CA . LEU A 1 86 ? -21.479 8.280 16.685 1.00 78.62 86 LEU A CA 1
ATOM 634 C C . LEU A 1 86 ? -22.469 7.801 15.615 1.00 78.62 86 LEU A C 1
ATOM 636 O O . LEU A 1 86 ? -22.235 8.003 14.418 1.00 78.62 86 LEU A O 1
ATOM 640 N N . SER A 1 87 ? -23.540 7.122 16.026 1.00 82.25 87 SER A N 1
ATOM 641 C CA . SER A 1 87 ? -24.608 6.708 15.124 1.00 82.25 87 SER A CA 1
ATOM 642 C C . SER A 1 87 ? -25.579 7.854 14.822 1.00 82.25 87 SER A C 1
ATOM 644 O O . SER A 1 87 ? -25.515 8.921 15.428 1.00 82.25 87 SER A O 1
ATOM 646 N N . SER A 1 88 ? -26.482 7.633 13.864 1.00 77.56 88 SER A N 1
ATOM 647 C CA . SER A 1 88 ? -27.591 8.556 13.589 1.00 77.56 88 SER A CA 1
ATOM 648 C C . SER A 1 88 ? -28.609 8.643 14.729 1.00 77.56 88 SER A C 1
ATOM 650 O O . SER A 1 88 ? -29.344 9.621 14.786 1.00 77.56 88 SER A O 1
ATOM 652 N N . ASP A 1 89 ? -28.643 7.646 15.618 1.00 80.12 89 ASP A N 1
ATOM 653 C CA . ASP A 1 89 ? -29.482 7.622 16.818 1.00 80.12 89 ASP A CA 1
ATOM 654 C C . ASP A 1 89 ? -28.621 7.280 18.054 1.00 80.12 89 ASP A C 1
ATOM 656 O O . ASP A 1 89 ? -28.551 6.123 18.481 1.00 80.12 89 ASP A O 1
ATOM 660 N N . PRO A 1 90 ? -27.902 8.271 18.618 1.00 75.12 90 PRO A N 1
ATOM 661 C CA . PRO A 1 90 ? -26.931 8.054 19.692 1.00 75.12 90 PRO A CA 1
ATOM 662 C C . PRO A 1 90 ? -27.496 7.444 20.982 1.00 75.12 90 PRO A C 1
ATOM 664 O O . PRO A 1 90 ? -26.715 6.950 21.797 1.00 75.12 90 PRO A O 1
ATOM 667 N N . GLY A 1 91 ? -28.817 7.512 21.187 1.00 74.31 91 GLY A N 1
ATOM 668 C CA . GLY A 1 91 ? -29.501 7.036 22.392 1.00 74.31 91 GLY A CA 1
ATOM 669 C C . GLY A 1 91 ? -30.079 5.624 22.275 1.00 74.31 91 GLY A C 1
ATOM 670 O O . GLY A 1 91 ? -30.426 5.033 23.298 1.00 74.31 91 GLY A O 1
ATOM 671 N N . ALA A 1 92 ? -30.168 5.062 21.066 1.00 84.12 92 ALA A N 1
ATOM 672 C CA . ALA A 1 92 ? -30.712 3.724 20.855 1.00 84.12 92 ALA A CA 1
ATOM 673 C C . ALA A 1 92 ? -29.817 2.649 21.490 1.00 84.12 92 ALA A C 1
ATOM 675 O O . ALA A 1 92 ? -28.714 2.361 21.014 1.00 84.12 92 ALA A O 1
ATOM 676 N N . ALA A 1 93 ? -30.312 2.048 22.574 1.00 89.06 93 ALA A N 1
ATOM 677 C CA . ALA A 1 93 ? -29.651 0.949 23.261 1.00 89.06 93 ALA A CA 1
ATOM 678 C C . ALA A 1 93 ? -29.981 -0.394 22.603 1.00 89.06 93 ALA A C 1
ATOM 680 O O . ALA A 1 93 ? -31.142 -0.717 22.352 1.00 89.06 93 ALA A O 1
ATOM 681 N N . VAL A 1 94 ? -28.943 -1.188 22.362 1.00 92.50 94 VAL A N 1
ATOM 682 C CA . VAL A 1 94 ? -29.029 -2.549 21.841 1.00 92.50 94 VAL A CA 1
ATOM 683 C C . VAL A 1 94 ? -28.615 -3.512 22.959 1.00 92.50 94 VAL A C 1
ATOM 685 O O . VAL A 1 94 ? -27.518 -3.356 23.507 1.00 92.50 94 VAL A O 1
ATOM 688 N N . PRO A 1 95 ? -29.453 -4.504 23.317 1.00 94.94 95 PRO A N 1
ATOM 689 C CA . PRO A 1 95 ? -29.064 -5.526 24.279 1.00 94.94 95 PRO A CA 1
ATOM 690 C C . PRO A 1 95 ? -27.931 -6.381 23.704 1.00 94.94 95 PRO A C 1
ATOM 692 O O . PRO A 1 95 ? -27.928 -6.685 22.508 1.00 94.94 95 PRO A O 1
ATOM 695 N N . ALA A 1 96 ? -26.980 -6.770 24.547 1.00 96.81 96 ALA A N 1
ATOM 696 C CA . ALA A 1 96 ? -25.831 -7.564 24.142 1.00 96.81 96 ALA A CA 1
ATOM 697 C C . ALA A 1 96 ? -25.482 -8.637 25.176 1.00 96.81 96 ALA A C 1
ATOM 699 O O . ALA A 1 96 ? -25.336 -8.336 26.365 1.00 96.81 96 ALA A O 1
ATOM 700 N N . ASP A 1 97 ? -25.302 -9.867 24.709 1.00 97.06 97 ASP A N 1
ATOM 701 C CA . ASP A 1 97 ? -24.943 -11.020 25.530 1.00 97.06 97 ASP A CA 1
ATOM 702 C C . ASP A 1 97 ? -23.431 -11.245 25.534 1.00 97.06 97 ASP A C 1
ATOM 704 O O . ASP A 1 97 ? -22.737 -10.987 24.551 1.00 97.06 97 ASP A O 1
ATOM 708 N N . VAL A 1 98 ? -22.891 -11.740 26.647 1.00 97.12 98 VAL A N 1
ATOM 709 C CA . VAL A 1 98 ? -21.463 -12.062 26.755 1.00 97.12 98 VAL A CA 1
ATOM 710 C C . VAL A 1 98 ? -21.196 -13.427 26.125 1.00 97.12 98 VAL A C 1
ATOM 712 O O . VAL A 1 98 ? -21.613 -14.449 26.664 1.00 97.12 98 VAL A O 1
ATOM 715 N N . ILE A 1 99 ? -20.428 -13.461 25.034 1.00 96.19 99 ILE A N 1
ATOM 716 C CA . ILE A 1 99 ? -20.059 -14.710 24.339 1.00 96.19 99 ILE A CA 1
ATOM 717 C C . ILE A 1 99 ? -18.632 -15.184 24.647 1.00 96.19 99 ILE A C 1
ATOM 719 O O . ILE A 1 99 ? -18.300 -16.357 24.458 1.00 96.19 99 ILE A O 1
ATOM 723 N N . LYS A 1 100 ? -17.766 -14.280 25.123 1.00 95.56 100 LYS A N 1
ATOM 724 C CA . LYS A 1 100 ? -16.420 -14.590 25.629 1.00 95.56 100 LYS A CA 1
ATOM 725 C C . LYS A 1 100 ? -16.138 -13.771 26.874 1.00 95.56 100 LYS A C 1
ATOM 727 O O . LYS A 1 100 ? -16.460 -12.586 26.916 1.00 95.56 100 LYS A O 1
ATOM 732 N N . TRP A 1 101 ? -15.512 -14.407 27.860 1.00 95.19 101 TRP A N 1
ATOM 733 C CA . TRP A 1 101 ? -15.261 -13.819 29.167 1.00 95.19 101 TRP A CA 1
ATOM 734 C C . TRP A 1 101 ? -13.893 -14.220 29.702 1.00 95.19 101 TRP A C 1
ATOM 736 O O . TRP A 1 101 ? -13.614 -15.404 29.889 1.00 95.19 101 TRP A O 1
ATOM 746 N N . TYR A 1 102 ? -13.076 -13.218 29.992 1.00 93.50 102 TYR A N 1
ATOM 747 C CA . TYR A 1 102 ? -11.795 -13.352 30.657 1.00 93.50 102 TYR A CA 1
ATOM 748 C C . TYR A 1 102 ? -11.726 -12.317 31.776 1.00 93.50 102 TYR A C 1
ATOM 750 O O . TYR A 1 102 ? -11.628 -11.117 31.523 1.00 93.50 102 TYR A O 1
ATOM 758 N N . ALA A 1 103 ? -11.822 -12.779 33.019 1.00 88.31 103 ALA A N 1
ATOM 759 C CA . ALA A 1 103 ? -11.829 -11.917 34.194 1.00 88.31 103 ALA A CA 1
ATOM 760 C C . ALA A 1 103 ? -10.471 -11.227 34.427 1.00 88.31 103 ALA A C 1
ATOM 762 O O . ALA A 1 103 ? -9.463 -11.562 33.803 1.00 88.31 103 ALA A O 1
ATOM 763 N N . ILE A 1 104 ? -10.443 -10.245 35.332 1.00 82.44 104 ILE A N 1
ATOM 764 C CA . ILE A 1 104 ? -9.243 -9.446 35.646 1.00 82.44 104 ILE A CA 1
ATOM 765 C C . ILE A 1 104 ? -8.070 -10.318 36.121 1.00 82.44 104 ILE A C 1
ATOM 767 O O . ILE A 1 104 ? -6.918 -10.017 35.827 1.00 82.44 104 ILE A O 1
ATOM 771 N N . ASP A 1 105 ? -8.349 -11.396 36.847 1.00 75.19 105 ASP A N 1
ATOM 772 C CA . ASP A 1 105 ? -7.355 -12.303 37.430 1.00 75.19 105 ASP A CA 1
ATOM 773 C C . ASP A 1 105 ? -6.878 -13.403 36.464 1.00 75.19 105 ASP A C 1
ATOM 775 O O . ASP A 1 105 ? -6.038 -14.237 36.819 1.00 75.19 105 ASP A O 1
ATOM 779 N N . HIS A 1 106 ? -7.382 -13.413 35.228 1.00 72.06 106 HIS A N 1
ATOM 780 C CA . HIS A 1 106 ? -7.025 -14.426 34.250 1.00 72.06 106 HIS A CA 1
ATOM 781 C C . HIS A 1 106 ? -5.562 -14.268 33.799 1.00 72.06 106 HIS A C 1
ATOM 783 O O . HIS A 1 106 ? -5.186 -13.292 33.150 1.00 72.06 106 HIS A O 1
ATOM 789 N N . LYS A 1 107 ? -4.728 -15.267 34.120 1.00 67.81 107 LYS A N 1
ATOM 790 C CA . LYS A 1 107 ? -3.258 -15.194 34.010 1.00 67.81 107 LYS A CA 1
ATOM 791 C C . LYS A 1 107 ? -2.727 -14.876 32.608 1.00 67.81 107 LYS A C 1
ATOM 793 O O . LYS A 1 107 ? -1.709 -14.202 32.488 1.00 67.81 107 LYS A O 1
ATOM 798 N N . GLU A 1 108 ? -3.365 -15.388 31.555 1.00 66.88 108 GLU A N 1
ATOM 799 C CA . GLU A 1 108 ? -2.831 -15.295 30.184 1.00 66.88 108 GLU A CA 1
ATOM 800 C C . GLU A 1 108 ? -3.411 -14.135 29.370 1.00 66.88 108 GLU A C 1
ATOM 802 O O . GLU A 1 108 ? -2.757 -13.596 28.476 1.00 66.88 108 GLU A O 1
ATOM 807 N N . THR A 1 109 ? -4.657 -13.762 29.646 1.00 71.31 109 THR A N 1
ATOM 808 C CA . THR A 1 109 ? -5.365 -12.667 28.970 1.00 71.31 109 THR A CA 1
ATOM 809 C C . THR A 1 109 ? -6.383 -12.109 29.948 1.00 71.31 109 THR A C 1
ATOM 811 O O . THR A 1 109 ? -7.478 -12.656 30.025 1.00 71.31 109 THR A O 1
ATOM 814 N N . PRO A 1 110 ? -6.005 -11.120 30.765 1.00 79.44 110 PRO A N 1
ATOM 815 C CA . PRO A 1 110 ? -6.897 -10.573 31.770 1.00 79.44 110 PRO A CA 1
ATOM 816 C C . PRO A 1 110 ? -7.868 -9.564 31.157 1.00 79.44 110 PRO A C 1
ATOM 818 O O . PRO A 1 110 ? -7.521 -8.847 30.220 1.00 79.44 110 PRO A O 1
ATOM 821 N N . ASP A 1 111 ? -9.052 -9.469 31.755 1.00 91.06 111 ASP A N 1
ATOM 822 C CA . ASP A 1 111 ? -9.988 -8.349 31.611 1.00 91.06 111 ASP A CA 1
ATOM 823 C C . ASP A 1 111 ? -10.507 -8.085 30.183 1.00 91.06 111 ASP A C 1
ATOM 825 O O . ASP A 1 111 ? -10.536 -6.948 29.712 1.00 91.06 111 ASP A O 1
ATOM 829 N N . VAL A 1 112 ? -10.963 -9.134 29.493 1.00 94.50 112 VAL A N 1
ATOM 830 C CA . VAL A 1 112 ? -11.561 -9.051 28.148 1.00 94.50 112 VAL A CA 1
ATOM 831 C C . VAL A 1 112 ? -12.954 -9.672 28.141 1.00 94.50 112 VAL A C 1
ATOM 833 O O . VAL A 1 112 ? -13.147 -10.798 28.595 1.00 94.50 112 VAL A O 1
ATOM 836 N N . ALA A 1 113 ? -13.919 -8.971 27.555 1.00 96.38 113 ALA A N 1
ATOM 837 C CA . ALA A 1 113 ? -15.229 -9.511 27.219 1.00 96.38 113 ALA A CA 1
ATOM 838 C C . ALA A 1 113 ? -15.563 -9.238 25.748 1.00 96.38 113 ALA A C 1
ATOM 840 O O . ALA A 1 113 ? -15.269 -8.162 25.221 1.00 96.38 113 ALA A 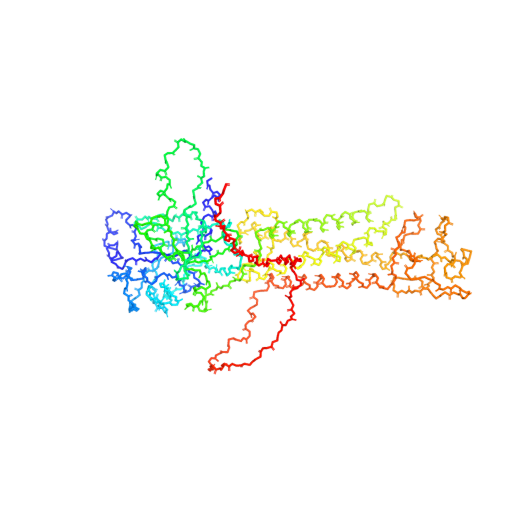O 1
ATOM 841 N N . VAL A 1 114 ? -16.198 -10.213 25.096 1.00 97.12 114 VAL A N 1
ATOM 842 C CA . VAL A 1 114 ? -16.799 -10.038 23.766 1.00 97.12 114 VAL A CA 1
ATOM 843 C C . VAL A 1 114 ? -18.305 -10.140 23.916 1.00 97.12 114 VAL A C 1
ATOM 845 O O . VAL A 1 114 ? -18.813 -11.122 24.463 1.00 97.12 114 VAL A O 1
ATOM 848 N N . LEU A 1 115 ? -18.989 -9.108 23.438 1.00 97.81 115 LEU A N 1
ATOM 849 C CA . LEU A 1 115 ? -20.434 -8.970 23.469 1.00 97.81 115 LEU A CA 1
ATOM 850 C C . LEU A 1 115 ? -20.999 -9.241 22.077 1.00 97.81 115 LEU A C 1
ATOM 852 O O . LEU A 1 115 ? -20.499 -8.676 21.104 1.00 97.81 115 LEU A O 1
ATOM 856 N N . GLU A 1 116 ? -22.042 -10.055 21.989 1.00 97.50 116 GLU A N 1
ATOM 857 C CA . GLU A 1 116 ? -22.854 -10.227 20.787 1.00 97.50 116 GLU A CA 1
ATOM 858 C C . GLU A 1 116 ? -24.131 -9.394 20.913 1.00 97.50 116 GLU A C 1
ATOM 860 O O . GLU A 1 116 ? -24.901 -9.545 21.857 1.00 97.50 116 GLU A O 1
ATOM 865 N N . LEU A 1 117 ? -24.347 -8.487 19.966 1.00 96.88 117 LEU A N 1
ATOM 866 C CA . LEU A 1 117 ? -25.510 -7.610 19.910 1.00 96.88 117 LEU A CA 1
ATOM 867 C C . LEU A 1 117 ? -26.745 -8.394 19.457 1.00 96.88 117 LEU A C 1
ATOM 869 O O . LEU A 1 117 ? -26.682 -9.167 18.495 1.00 96.88 117 LEU A O 1
ATOM 873 N N . GLY A 1 118 ? -27.896 -8.119 20.071 1.00 94.38 118 GLY A N 1
ATOM 874 C CA . GLY A 1 118 ? -29.191 -8.686 19.679 1.00 94.38 118 GLY A CA 1
ATOM 875 C C . GLY A 1 118 ? -29.657 -8.269 18.276 1.00 94.38 118 GLY A C 1
ATOM 876 O O . GLY A 1 118 ? -30.456 -8.973 17.662 1.00 94.38 118 GLY A O 1
ATOM 877 N N . ALA A 1 119 ? -29.113 -7.173 17.740 1.00 92.88 119 ALA A N 1
ATOM 878 C CA . ALA A 1 119 ? -29.333 -6.690 16.379 1.00 92.88 119 ALA A CA 1
ATOM 879 C C . ALA A 1 119 ? -28.042 -6.094 15.795 1.00 92.88 119 ALA A C 1
ATOM 881 O O . ALA A 1 119 ? -27.129 -5.733 16.539 1.00 92.88 119 ALA A O 1
ATOM 882 N N . ASP A 1 120 ? -27.972 -5.973 14.468 1.00 91.75 120 ASP A N 1
ATOM 883 C CA . ASP A 1 120 ? -26.848 -5.314 13.800 1.00 91.75 120 ASP A CA 1
ATOM 884 C C . ASP A 1 120 ? -26.720 -3.854 14.257 1.00 91.75 120 ASP A C 1
ATOM 886 O O . ASP A 1 120 ? -27.700 -3.106 14.315 1.00 91.75 120 ASP A O 1
ATOM 890 N N . ALA A 1 121 ? -25.490 -3.428 14.533 1.00 90.00 121 ALA A N 1
ATOM 891 C CA . ALA A 1 121 ? -25.192 -2.037 14.828 1.00 90.00 121 ALA A CA 1
ATOM 892 C C . ALA A 1 121 ? -25.478 -1.134 13.609 1.00 90.00 121 ALA A C 1
ATOM 894 O O . ALA A 1 121 ? -25.312 -1.559 12.456 1.00 90.00 121 ALA A O 1
ATOM 895 N N . PRO A 1 122 ? -25.839 0.146 13.823 1.00 86.94 122 PRO A N 1
ATOM 896 C CA . PRO A 1 122 ? -26.069 1.072 12.723 1.00 86.94 122 PRO A CA 1
ATOM 897 C C . PRO A 1 122 ? -24.835 1.200 11.821 1.00 86.94 122 PRO A C 1
ATOM 899 O O . PRO A 1 122 ? -23.724 1.459 12.287 1.00 86.94 122 PRO A O 1
ATOM 902 N N . LYS A 1 123 ? -25.029 1.110 10.497 1.00 81.94 123 LYS A N 1
ATOM 903 C CA . LYS A 1 123 ? -23.936 1.187 9.501 1.00 81.94 123 LYS A CA 1
ATOM 904 C C . LYS A 1 123 ? -23.094 2.467 9.607 1.00 81.94 123 LYS A C 1
ATOM 906 O O . LYS A 1 123 ? -21.948 2.489 9.169 1.00 81.94 123 LYS A O 1
ATOM 911 N N . SER A 1 124 ? -23.654 3.532 10.180 1.00 79.50 124 SER A N 1
ATOM 912 C CA . SER A 1 124 ? -22.997 4.826 10.382 1.00 79.50 124 SER A CA 1
ATOM 913 C C . SER A 1 124 ? -21.869 4.814 11.421 1.00 79.50 124 SER A C 1
ATOM 915 O O . SER A 1 124 ? -21.069 5.751 11.425 1.00 79.50 124 SER A O 1
ATOM 917 N N . VAL A 1 125 ? -21.826 3.807 12.302 1.00 77.44 125 VAL A N 1
ATOM 918 C CA . VAL A 1 125 ? -20.878 3.720 13.430 1.00 77.44 125 VAL A CA 1
ATOM 919 C C . VAL A 1 125 ? -19.464 3.387 12.965 1.00 77.44 125 VAL A C 1
ATOM 921 O O . VAL A 1 125 ? -18.516 3.837 13.594 1.00 77.44 125 VAL A O 1
ATOM 924 N N . GLY A 1 126 ? -19.318 2.674 11.844 1.00 81.00 126 GLY A N 1
ATOM 925 C CA . GLY A 1 126 ? -18.032 2.113 11.426 1.00 81.00 126 GLY A CA 1
ATOM 926 C C . GLY A 1 126 ? -17.620 0.916 12.288 1.00 81.00 126 GLY A C 1
ATOM 927 O O . GLY A 1 126 ? -18.186 0.671 13.348 1.00 81.00 126 GLY A O 1
ATOM 928 N N . VAL A 1 127 ? -16.665 0.125 11.800 1.00 87.19 127 VAL A N 1
ATOM 929 C CA . VAL A 1 127 ? -16.157 -1.063 12.498 1.00 87.19 127 VAL A CA 1
ATOM 930 C C . VAL A 1 127 ? -14.661 -0.893 12.730 1.00 87.19 127 VAL A C 1
ATOM 932 O O . VAL A 1 127 ? -13.913 -0.604 11.795 1.00 87.19 127 VAL 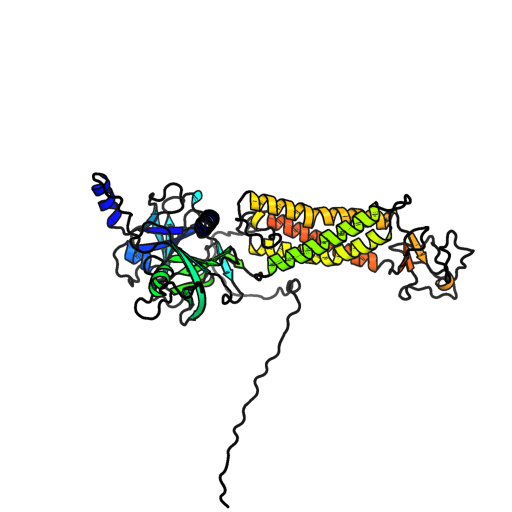A O 1
ATOM 935 N N . ALA A 1 128 ? -14.233 -1.117 13.967 1.00 88.12 128 ALA A N 1
ATOM 936 C CA . ALA A 1 128 ? -12.849 -1.061 14.391 1.00 88.12 128 ALA A CA 1
ATOM 937 C C . ALA A 1 128 ? -12.020 -2.169 13.742 1.00 88.12 128 ALA A C 1
ATOM 939 O O . ALA A 1 128 ? -12.295 -3.359 13.907 1.00 88.12 128 ALA A O 1
ATOM 940 N N . THR A 1 129 ? -10.955 -1.772 13.046 1.00 86.69 129 THR A N 1
ATOM 941 C CA . THR A 1 129 ? -9.918 -2.695 12.573 1.00 86.69 129 THR A CA 1
ATOM 942 C C . THR A 1 129 ? -8.709 -2.630 13.494 1.00 86.69 129 THR A C 1
ATOM 944 O O . THR A 1 129 ? -8.158 -1.549 13.725 1.00 86.69 129 THR A O 1
ATOM 947 N N . PHE A 1 130 ? -8.264 -3.790 13.983 1.00 90.50 130 PHE A N 1
ATOM 948 C CA . PHE A 1 130 ? -7.118 -3.865 14.880 1.00 90.50 130 PHE A CA 1
ATOM 949 C C . PHE A 1 130 ? -5.801 -4.120 14.128 1.00 90.50 130 PHE A C 1
ATOM 951 O O . PHE A 1 130 ? -5.654 -5.072 13.359 1.00 90.50 130 PHE A O 1
ATOM 958 N N . GLY A 1 131 ? -4.811 -3.262 14.358 1.00 89.25 131 GLY A N 1
ATOM 959 C CA . GLY A 1 131 ? -3.473 -3.343 13.791 1.00 89.25 131 GLY A CA 1
ATOM 960 C C . GLY A 1 131 ? -2.522 -4.130 14.691 1.00 89.25 131 GLY A C 1
ATOM 961 O O . GLY A 1 131 ? -2.181 -3.698 15.788 1.00 89.25 131 GLY A O 1
ATOM 962 N N . LEU A 1 132 ? -2.019 -5.260 14.199 1.00 89.19 132 LEU A N 1
ATOM 963 C CA . LEU A 1 132 ? -0.869 -5.953 14.773 1.00 89.19 132 LEU A CA 1
ATOM 964 C C . LEU A 1 132 ? 0.404 -5.210 14.358 1.00 89.19 132 LEU A C 1
ATOM 966 O O . LEU A 1 132 ? 0.916 -5.402 13.247 1.00 89.19 132 LEU A O 1
ATOM 970 N N . VAL A 1 133 ? 0.898 -4.352 15.247 1.00 80.81 133 VAL A N 1
ATOM 971 C CA . VAL A 1 133 ? 2.124 -3.575 15.042 1.00 80.81 133 VAL A CA 1
ATOM 972 C C . VAL A 1 133 ? 3.335 -4.396 15.485 1.00 80.81 133 VAL A C 1
ATOM 974 O O . VAL A 1 133 ? 3.342 -4.971 16.570 1.00 80.81 133 VAL A O 1
ATOM 977 N N . ARG A 1 134 ? 4.354 -4.491 14.622 1.00 71.25 134 ARG A N 1
ATOM 978 C CA . ARG A 1 134 ? 5.617 -5.207 14.912 1.00 71.25 134 ARG A CA 1
ATOM 979 C C . ARG A 1 134 ? 6.814 -4.286 15.155 1.00 71.25 134 ARG A C 1
ATOM 981 O O . ARG A 1 134 ? 7.872 -4.767 15.542 1.00 71.25 134 ARG A O 1
ATOM 988 N N . SER A 1 135 ? 6.657 -2.996 14.884 1.00 67.88 135 SER A N 1
ATOM 989 C CA . SER A 1 135 ? 7.675 -1.968 15.108 1.00 67.88 135 SER A CA 1
ATOM 990 C C . SER A 1 135 ? 7.484 -1.317 16.485 1.00 67.88 135 SER A C 1
ATOM 992 O O . SER A 1 135 ? 6.365 -1.362 16.998 1.00 67.88 135 SER A O 1
ATOM 994 N N . PRO A 1 136 ? 8.524 -0.691 17.067 1.00 67.81 136 PRO A N 1
ATOM 995 C CA . PRO A 1 136 ? 8.382 0.084 18.299 1.00 67.81 136 PRO A CA 1
ATOM 996 C C . PRO A 1 136 ? 7.300 1.163 18.165 1.00 67.81 136 PRO A C 1
ATOM 998 O O . PRO A 1 136 ? 7.170 1.781 17.103 1.00 67.81 136 PRO A O 1
ATOM 1001 N N . LEU A 1 137 ? 6.528 1.357 19.235 1.00 71.12 137 LEU A N 1
ATOM 1002 C CA . LEU A 1 137 ? 5.436 2.334 19.313 1.00 71.12 137 LEU A CA 1
ATOM 1003 C C . LEU A 1 137 ? 5.897 3.673 19.909 1.00 71.12 137 LEU A C 1
ATOM 1005 O O . LEU A 1 137 ? 5.115 4.611 19.964 1.00 71.12 137 LEU A O 1
ATOM 1009 N N . ASP A 1 138 ? 7.153 3.775 20.343 1.00 67.81 138 ASP A N 1
ATOM 1010 C CA . ASP A 1 138 ? 7.693 4.861 21.177 1.00 67.81 138 ASP A CA 1
ATOM 1011 C C . ASP A 1 138 ? 7.590 6.248 20.522 1.00 67.81 138 ASP A C 1
ATOM 1013 O O . ASP A 1 138 ? 7.464 7.261 21.200 1.00 67.81 138 ASP A O 1
ATOM 1017 N N . ALA A 1 139 ? 7.610 6.301 19.186 1.00 65.75 139 ALA A N 1
ATOM 1018 C CA . ALA A 1 139 ? 7.414 7.540 18.435 1.00 65.75 139 ALA A CA 1
ATOM 1019 C C . ALA A 1 139 ? 5.925 7.826 18.128 1.00 65.75 139 ALA A C 1
ATOM 1021 O O . ALA A 1 139 ? 5.595 8.949 17.740 1.00 65.75 139 ALA A O 1
ATOM 1022 N N . ASP A 1 140 ? 5.057 6.810 18.265 1.00 70.38 140 ASP A N 1
ATOM 1023 C CA . ASP A 1 140 ? 3.576 6.751 18.254 1.00 70.38 140 ASP A CA 1
ATOM 1024 C C . ASP A 1 140 ? 2.809 8.022 18.673 1.00 70.38 140 ASP A C 1
ATOM 1026 O O . ASP A 1 140 ? 2.781 8.277 19.870 1.00 70.38 140 ASP A O 1
ATOM 1030 N N . GLU A 1 141 ? 2.117 8.776 17.792 1.00 71.75 141 GLU A N 1
ATOM 1031 C CA . GLU A 1 141 ? 1.001 9.611 18.297 1.00 71.75 141 GLU A CA 1
ATOM 1032 C C . GLU A 1 141 ? -0.206 8.688 18.477 1.00 71.75 141 GLU A C 1
ATOM 1034 O O . GLU A 1 141 ? -0.833 8.259 17.499 1.00 71.75 141 GLU A O 1
ATOM 1039 N N . LEU A 1 142 ? -0.497 8.357 19.734 1.00 78.69 142 LEU A N 1
ATOM 1040 C CA . LEU A 1 142 ? -1.620 7.508 20.099 1.00 78.69 142 LEU A CA 1
ATOM 1041 C C . LEU A 1 142 ? -2.800 8.358 20.553 1.00 78.69 142 LEU A C 1
ATOM 1043 O O . LEU A 1 142 ? -2.672 9.506 20.990 1.00 78.69 142 LEU A O 1
ATOM 1047 N N . SER A 1 143 ? -3.995 7.807 20.416 1.00 77.81 143 SER A N 1
ATOM 1048 C CA . SER A 1 143 ? -5.226 8.504 20.759 1.00 77.81 143 SER A CA 1
ATOM 1049 C C . SER A 1 143 ? -6.262 7.552 21.313 1.00 77.81 143 SER A C 1
ATOM 1051 O O . SER A 1 143 ? -6.406 6.434 20.829 1.00 77.81 143 SER A O 1
ATOM 1053 N N . VAL A 1 144 ? -7.021 8.006 22.300 1.00 77.88 144 VAL A N 1
ATOM 1054 C CA . VAL A 1 144 ? -8.128 7.246 22.876 1.00 77.88 144 VAL A CA 1
ATOM 1055 C C . VAL A 1 144 ? -9.417 8.028 22.682 1.00 77.88 144 VAL A C 1
ATOM 1057 O O . VAL A 1 144 ? -9.496 9.215 23.005 1.00 77.88 144 VAL A O 1
ATOM 1060 N N . PHE A 1 145 ? -10.427 7.341 22.153 1.00 71.94 145 PHE A N 1
ATOM 1061 C CA . PHE A 1 145 ? -11.766 7.884 21.951 1.00 71.94 145 PHE A CA 1
ATOM 1062 C C . PHE A 1 145 ? -12.711 7.273 22.968 1.00 71.94 145 PHE A C 1
ATOM 1064 O O . PHE A 1 145 ? -12.960 6.069 22.958 1.00 71.94 145 PHE A O 1
ATOM 1071 N N . GLY A 1 146 ? -13.239 8.107 23.854 1.00 66.56 146 GLY A N 1
ATOM 1072 C CA . GLY A 1 146 ? -14.081 7.635 24.939 1.00 66.56 146 GLY A CA 1
ATOM 1073 C C . GLY A 1 146 ? -14.944 8.730 25.522 1.00 66.56 146 GLY A C 1
ATOM 1074 O O . GLY A 1 146 ? -15.220 9.747 24.892 1.00 66.56 146 GLY A O 1
ATOM 1075 N N . THR A 1 147 ? -15.449 8.510 26.723 1.00 64.19 147 THR A N 1
ATOM 1076 C CA . THR A 1 147 ? -16.269 9.487 27.436 1.00 64.19 147 THR A CA 1
ATOM 1077 C C . THR A 1 147 ? -15.945 9.378 28.911 1.00 64.19 147 THR A C 1
ATOM 1079 O O . THR A 1 147 ? -15.900 8.272 29.454 1.00 64.19 147 THR A O 1
ATOM 1082 N N . LEU A 1 148 ? -15.697 10.519 29.554 1.00 57.91 148 LEU A N 1
ATOM 1083 C CA . LEU A 1 148 ? -15.517 10.550 31.002 1.00 57.91 148 LEU A CA 1
ATOM 1084 C C . LEU A 1 148 ? -16.818 10.111 31.672 1.00 57.91 148 LEU A C 1
ATOM 1086 O O . LEU A 1 148 ? -17.895 10.525 31.246 1.00 57.91 148 LEU A O 1
ATOM 1090 N N . SER A 1 149 ? -16.723 9.277 32.708 1.00 51.78 149 SER A N 1
ATOM 1091 C CA . SER A 1 149 ? -17.898 8.848 33.476 1.00 51.78 149 SER A CA 1
ATOM 1092 C C . SER A 1 149 ? -18.716 10.064 33.939 1.00 51.78 149 SER A C 1
ATOM 1094 O O . SER A 1 149 ? -18.155 11.004 34.500 1.00 51.78 149 SER A O 1
ATOM 1096 N N . GLY A 1 150 ? -20.026 10.067 33.665 1.00 46.03 150 GLY A N 1
ATOM 1097 C CA . GLY A 1 150 ? -20.932 11.171 34.015 1.00 46.03 150 GLY A CA 1
ATOM 1098 C C . GLY A 1 150 ? -20.949 12.367 33.049 1.00 46.03 150 GLY A C 1
ATOM 1099 O O . GLY A 1 150 ? -21.605 13.360 33.349 1.00 46.03 150 GLY A O 1
ATOM 1100 N N . GLN A 1 151 ? -20.265 12.303 31.898 1.00 49.59 151 GLN A N 1
ATOM 1101 C CA . GLN A 1 151 ? -20.316 13.342 30.858 1.00 49.59 151 GLN A CA 1
ATOM 1102 C C . GLN A 1 151 ? -21.008 12.858 29.575 1.00 49.59 151 GLN A C 1
ATOM 1104 O O . GLN A 1 151 ? -20.898 11.700 29.188 1.00 49.59 151 GLN A O 1
ATOM 1109 N N . ALA A 1 152 ? -21.691 13.772 28.879 1.00 44.25 152 ALA A N 1
ATOM 1110 C CA . ALA A 1 152 ? -22.405 13.479 27.632 1.00 44.25 152 ALA A CA 1
ATOM 1111 C C . ALA A 1 152 ? -21.476 13.395 26.403 1.00 44.25 152 ALA A C 1
ATOM 1113 O O . ALA A 1 152 ? -21.689 12.587 25.492 1.00 44.25 152 ALA A O 1
ATOM 1114 N N . GLY A 1 153 ? -20.442 14.244 26.375 1.00 50.53 153 GLY A N 1
ATOM 1115 C CA . GLY A 1 153 ? -19.585 14.470 25.211 1.00 50.53 153 GLY A CA 1
ATOM 1116 C C . GLY A 1 153 ? -18.553 13.366 24.983 1.00 50.53 153 GLY A C 1
ATOM 1117 O O . GLY A 1 153 ? -17.926 12.878 25.917 1.00 50.53 153 GLY A O 1
ATOM 1118 N N . LEU A 1 154 ? -18.351 12.978 23.721 1.00 59.25 154 LEU A N 1
ATOM 1119 C CA . LEU A 1 154 ? -17.195 12.167 23.342 1.00 59.25 154 LEU A CA 1
ATOM 1120 C C . LEU A 1 154 ? -15.918 12.987 23.528 1.00 59.25 154 LEU A C 1
ATOM 1122 O O . LEU A 1 154 ? -15.765 14.055 22.936 1.00 59.25 154 LEU A O 1
ATOM 1126 N N . ASN A 1 155 ? -14.995 12.448 24.312 1.00 63.88 155 ASN A N 1
ATOM 1127 C CA . ASN A 1 155 ? -13.702 13.039 24.589 1.00 63.88 155 ASN A CA 1
ATOM 1128 C C . ASN A 1 155 ? -12.619 12.321 23.780 1.00 63.88 155 ASN A C 1
ATOM 1130 O O . ASN A 1 155 ? -12.601 11.092 23.651 1.00 63.88 155 ASN A O 1
ATOM 1134 N N . TYR A 1 156 ? -11.713 13.129 23.243 1.00 66.38 156 TYR A N 1
ATOM 1135 C CA . TYR A 1 156 ? -10.512 12.701 22.544 1.00 66.38 156 TYR A CA 1
ATOM 1136 C C . TYR A 1 156 ? -9.309 12.994 23.427 1.00 66.38 156 TYR A C 1
ATOM 1138 O O . TYR A 1 156 ? -9.102 14.150 23.798 1.00 66.38 156 TYR A O 1
ATOM 1146 N N . VAL A 1 157 ? -8.514 11.970 23.730 1.00 66.25 157 VAL A N 1
ATOM 1147 C CA . VAL A 1 157 ? -7.310 12.123 24.550 1.00 66.25 157 VAL A CA 1
ATOM 1148 C C . VAL A 1 157 ? -6.094 11.644 23.764 1.00 66.25 157 VAL A C 1
ATOM 1150 O O . VAL A 1 157 ? -6.009 10.473 23.394 1.00 66.25 157 VAL A O 1
ATOM 1153 N N . SER A 1 158 ? -5.153 12.555 23.504 1.00 65.25 158 SER A N 1
ATOM 1154 C CA . SER A 1 158 ? -3.835 12.217 22.953 1.00 65.25 158 SER A CA 1
ATOM 1155 C C . SER A 1 158 ? -2.962 11.584 24.039 1.00 65.25 158 SER A C 1
ATOM 1157 O O . SER A 1 158 ? -2.869 12.102 25.152 1.00 65.25 158 SER A O 1
ATOM 1159 N N . THR A 1 159 ? -2.291 10.485 23.710 1.00 66.38 159 THR A N 1
ATOM 1160 C CA . THR A 1 159 ? -1.438 9.735 24.640 1.00 66.38 159 THR A CA 1
ATOM 1161 C C . THR A 1 159 ? -0.164 9.250 23.946 1.00 66.38 159 THR A C 1
ATOM 1163 O O . THR A 1 159 ? -0.110 9.173 22.719 1.00 66.38 159 THR A O 1
ATOM 1166 N N . ASN A 1 160 ? 0.873 8.957 24.730 1.00 71.38 160 ASN A N 1
ATOM 1167 C CA . ASN A 1 160 ? 2.152 8.435 24.260 1.00 71.38 160 ASN A CA 1
ATOM 1168 C C . ASN A 1 160 ? 2.371 7.019 24.792 1.00 71.38 160 ASN A C 1
ATOM 1170 O O . ASN A 1 160 ? 2.000 6.705 25.926 1.00 71.38 160 ASN A O 1
ATOM 1174 N N . PHE A 1 161 ? 3.026 6.185 23.988 1.00 74.12 161 PHE A N 1
ATOM 1175 C CA . PHE A 1 161 ? 3.538 4.897 24.442 1.00 74.12 161 PHE A CA 1
ATOM 1176 C C . PHE A 1 161 ? 4.693 5.107 25.430 1.00 74.12 161 PHE A C 1
ATOM 1178 O O . PHE A 1 161 ? 5.586 5.910 25.168 1.00 74.12 161 PHE A O 1
ATOM 1185 N N . VAL A 1 162 ? 4.684 4.372 26.544 1.00 69.12 162 VAL A N 1
ATOM 1186 C CA . VAL A 1 162 ? 5.776 4.401 27.533 1.00 69.12 162 VAL A CA 1
ATOM 1187 C C . VAL A 1 162 ? 6.600 3.120 27.467 1.00 69.12 162 VAL A C 1
ATOM 1189 O O . VAL A 1 162 ? 7.821 3.165 27.363 1.00 69.12 162 VAL A O 1
ATOM 1192 N N . GLY A 1 163 ? 5.938 1.965 27.518 1.00 62.25 163 GLY A N 1
ATOM 1193 C CA . GLY A 1 163 ? 6.624 0.681 27.536 1.00 62.25 163 GLY A CA 1
ATOM 1194 C C . GLY A 1 163 ? 5.716 -0.493 27.903 1.00 62.25 163 GLY A C 1
ATOM 1195 O O . GLY A 1 163 ? 4.602 -0.299 28.402 1.00 62.25 163 GLY A O 1
ATOM 1196 N N . PRO A 1 164 ? 6.170 -1.732 27.653 1.00 68.81 164 PRO A N 1
ATOM 1197 C CA . PRO A 1 164 ? 5.497 -2.930 28.139 1.00 68.81 164 PRO A CA 1
ATOM 1198 C C . PRO A 1 164 ? 5.655 -3.073 29.660 1.00 68.81 164 PRO A C 1
ATOM 1200 O O . PRO A 1 164 ? 6.694 -2.724 30.220 1.00 68.81 164 PRO A O 1
ATOM 1203 N N . THR A 1 165 ? 4.662 -3.660 30.328 1.00 60.53 165 THR A N 1
ATOM 1204 C CA . THR A 1 165 ? 4.722 -3.976 31.764 1.00 60.53 165 THR A CA 1
ATOM 1205 C C . THR A 1 165 ? 4.681 -5.474 32.041 1.00 60.53 165 THR A C 1
ATOM 1207 O O . THR A 1 165 ? 4.383 -6.299 31.169 1.00 60.53 165 THR A O 1
ATOM 1210 N N . LYS A 1 166 ? 4.982 -5.855 33.292 1.00 55.88 166 LYS A N 1
ATOM 1211 C CA . LYS A 1 166 ? 4.709 -7.215 33.779 1.00 55.88 166 LYS A CA 1
ATOM 1212 C C . LYS A 1 166 ? 3.202 -7.488 33.647 1.00 55.88 166 LYS A C 1
ATOM 1214 O O . LYS A 1 166 ? 2.399 -6.677 34.088 1.00 55.88 166 LYS A O 1
ATOM 1219 N N . GLY A 1 167 ? 2.829 -8.620 33.043 1.00 55.50 167 GLY A N 1
ATOM 1220 C CA . GLY A 1 167 ? 1.418 -9.002 32.853 1.00 55.50 167 GLY A CA 1
ATOM 1221 C C . GLY A 1 167 ? 0.825 -8.714 31.467 1.00 55.50 167 GLY A C 1
ATOM 1222 O O . GLY A 1 167 ? -0.389 -8.750 31.313 1.00 55.50 167 GLY A O 1
ATOM 1223 N N . ALA A 1 168 ? 1.661 -8.471 30.448 1.00 61.06 168 ALA A N 1
ATOM 1224 C CA . ALA A 1 168 ? 1.252 -8.329 29.041 1.00 61.06 168 ALA A CA 1
ATOM 1225 C C . ALA A 1 168 ? 0.384 -7.100 28.702 1.00 61.06 168 ALA A C 1
ATOM 1227 O O . ALA A 1 168 ? -0.222 -7.053 27.628 1.00 61.06 168 ALA A O 1
ATOM 1228 N N . GLN A 1 169 ? 0.376 -6.099 29.581 1.00 68.94 169 GLN A N 1
ATOM 1229 C CA . GLN A 1 169 ? -0.183 -4.777 29.321 1.00 68.94 169 GLN A CA 1
ATOM 1230 C C . GLN A 1 169 ? 0.905 -3.810 28.837 1.00 68.94 169 GLN A C 1
ATOM 1232 O O . GLN A 1 169 ? 2.107 -4.083 28.922 1.00 68.94 169 GLN A O 1
ATOM 1237 N N . VAL A 1 170 ? 0.468 -2.677 28.300 1.00 71.69 170 VAL A N 1
ATOM 1238 C CA . VAL A 1 170 ? 1.331 -1.575 27.866 1.00 71.69 170 VAL A CA 1
ATOM 1239 C C . VAL A 1 170 ? 0.906 -0.294 28.569 1.00 71.69 170 VAL A C 1
ATOM 1241 O O . VAL A 1 170 ? -0.289 -0.008 28.635 1.00 71.69 170 VAL A O 1
ATOM 1244 N N . GLN A 1 171 ? 1.879 0.474 29.057 1.00 76.69 171 GLN A N 1
ATOM 1245 C CA . GLN A 1 171 ? 1.661 1.778 29.680 1.00 76.69 171 GLN A CA 1
ATOM 1246 C C . GLN A 1 171 ? 1.470 2.892 28.650 1.00 76.69 171 GLN A C 1
ATOM 1248 O O . GLN A 1 171 ? 2.183 2.978 27.643 1.00 76.69 171 GLN A O 1
ATOM 1253 N N . LEU A 1 172 ? 0.523 3.768 28.967 1.00 71.12 172 LEU A N 1
ATOM 1254 C CA . LEU A 1 172 ? 0.139 4.960 28.231 1.00 71.12 172 LEU A CA 1
ATOM 1255 C C . LEU A 1 172 ? 0.279 6.175 29.152 1.00 71.12 172 LEU A C 1
ATOM 1257 O O . LEU A 1 172 ? -0.331 6.218 30.223 1.00 71.12 172 LEU A O 1
ATOM 1261 N N . ALA A 1 173 ? 1.066 7.162 28.728 1.00 66.06 173 ALA A N 1
ATOM 1262 C CA . ALA A 1 173 ? 1.219 8.430 29.438 1.00 66.06 173 ALA A CA 1
ATOM 1263 C C . ALA A 1 173 ? 0.407 9.541 28.753 1.00 66.06 173 ALA A C 1
ATOM 1265 O O . ALA A 1 173 ? 0.267 9.530 27.522 1.00 66.06 173 ALA A O 1
ATOM 1266 N N . PRO A 1 174 ? -0.121 10.522 29.502 1.00 61.66 174 PRO A N 1
ATOM 1267 C CA . PRO A 1 174 ? -0.755 11.694 28.909 1.00 61.66 174 PRO A CA 1
ATOM 1268 C C . PRO A 1 174 ? 0.229 12.436 27.995 1.00 61.66 174 PRO A C 1
ATOM 1270 O O . PRO A 1 174 ? 1.392 12.650 28.345 1.00 61.66 174 PRO A O 1
ATOM 1273 N N . HIS A 1 175 ? -0.228 12.842 26.809 1.00 58.56 175 HIS A N 1
ATOM 1274 C CA . HIS A 1 175 ? 0.583 13.668 25.918 1.00 58.56 175 HIS A CA 1
ATOM 1275 C C . HIS A 1 175 ? 0.488 15.136 26.359 1.00 58.56 175 HIS A C 1
ATOM 1277 O O . HIS A 1 175 ? -0.510 15.807 26.096 1.00 58.56 175 HIS A O 1
ATOM 1283 N N . VAL A 1 176 ? 1.527 15.651 27.020 1.00 54.53 176 VAL A N 1
ATOM 1284 C CA . VAL A 1 176 ? 1.621 17.073 27.387 1.00 54.53 176 VAL A CA 1
ATOM 1285 C C . VAL A 1 176 ? 2.193 17.850 26.199 1.00 54.53 176 VAL A C 1
ATOM 1287 O O . VAL A 1 176 ? 3.366 17.698 25.861 1.00 54.53 176 VAL A O 1
ATOM 1290 N N . ARG A 1 177 ? 1.377 18.682 25.535 1.00 47.12 177 ARG A N 1
ATOM 1291 C CA . ARG A 1 177 ? 1.895 19.638 24.539 1.00 47.12 177 ARG A CA 1
ATOM 1292 C C . ARG A 1 177 ? 2.512 20.819 25.285 1.00 47.12 177 ARG A C 1
ATOM 1294 O O . ARG A 1 177 ? 1.812 21.498 26.024 1.00 47.12 177 ARG A O 1
ATOM 1301 N N . ASN A 1 178 ? 3.793 21.097 25.056 1.00 35.06 178 ASN A N 1
ATOM 1302 C CA . ASN A 1 178 ? 4.418 22.336 25.519 1.00 35.06 178 ASN A CA 1
ATOM 1303 C C . ASN A 1 178 ? 3.793 23.530 24.781 1.00 35.06 178 ASN A C 1
ATOM 1305 O O . ASN A 1 178 ? 4.133 23.773 23.623 1.00 35.06 178 ASN A O 1
ATOM 1309 N N . ILE A 1 179 ? 2.889 24.274 25.423 1.00 39.72 179 ILE A N 1
ATOM 1310 C CA . ILE A 1 179 ? 2.425 25.575 24.927 1.00 39.72 179 ILE A CA 1
ATOM 1311 C C . ILE A 1 179 ? 2.387 26.579 26.084 1.00 39.72 179 ILE A C 1
ATOM 1313 O O . ILE A 1 179 ? 1.807 26.308 27.125 1.00 39.72 179 ILE A O 1
ATOM 1317 N N . ASN A 1 180 ? 3.009 27.735 25.826 1.00 36.56 180 ASN A N 1
ATOM 1318 C CA . ASN A 1 180 ? 3.026 29.014 26.545 1.00 36.56 180 ASN A CA 1
ATOM 1319 C C . ASN A 1 180 ? 3.271 28.998 28.075 1.00 36.56 180 ASN A C 1
ATOM 1321 O O . ASN A 1 180 ? 2.426 28.530 28.833 1.00 36.56 180 ASN A O 1
ATOM 1325 N N . PRO A 1 181 ? 4.344 29.656 28.569 1.00 39.53 181 PRO A N 1
ATOM 1326 C CA . PRO A 1 181 ? 4.709 29.715 29.994 1.00 39.53 181 PRO A CA 1
ATOM 1327 C C . PRO A 1 181 ? 3.774 30.576 30.880 1.00 39.53 181 PRO A C 1
ATOM 1329 O O . PRO A 1 181 ? 4.202 31.088 31.908 1.00 39.53 181 PRO A O 1
ATOM 1332 N N . GLY A 1 182 ? 2.504 30.755 30.501 1.00 44.81 182 GLY A N 1
ATOM 1333 C CA . GLY A 1 182 ? 1.540 31.623 31.191 1.00 44.81 182 GLY A CA 1
ATOM 1334 C C . GLY A 1 182 ? 0.185 30.987 31.524 1.00 44.81 182 GLY A C 1
ATOM 1335 O O . GLY A 1 182 ? -0.655 31.665 32.106 1.00 44.81 182 GLY A O 1
ATOM 1336 N N . ILE A 1 183 ? -0.053 29.717 31.175 1.00 44.53 183 ILE A N 1
ATOM 1337 C CA . ILE A 1 183 ? -1.290 28.994 31.522 1.00 44.53 183 ILE A CA 1
ATOM 1338 C C . ILE A 1 183 ? -0.963 27.992 32.633 1.00 44.53 183 ILE A C 1
ATOM 1340 O O . ILE A 1 183 ? 0.003 27.237 32.540 1.00 44.53 183 ILE A O 1
ATOM 1344 N N . THR A 1 184 ? -1.739 28.003 33.717 1.00 39.69 184 THR A N 1
ATOM 1345 C CA . THR A 1 184 ? -1.507 27.159 34.894 1.00 39.69 184 THR A CA 1
ATOM 1346 C C . THR A 1 184 ? -1.535 25.663 34.523 1.00 39.69 184 THR A C 1
ATOM 1348 O O . THR A 1 184 ? -2.569 25.175 34.063 1.00 39.69 184 THR A O 1
ATOM 1351 N N . PRO A 1 185 ? -0.461 24.888 34.794 1.00 44.12 185 PRO A N 1
ATOM 1352 C CA . PRO A 1 185 ? -0.320 23.490 34.354 1.00 44.12 185 PRO A CA 1
ATOM 1353 C C . PRO A 1 185 ? -1.403 22.520 34.850 1.00 44.12 185 PRO A C 1
ATOM 1355 O O . PRO A 1 185 ? -1.565 21.433 34.305 1.00 44.12 185 PRO A O 1
ATOM 1358 N N . LYS A 1 186 ? -2.136 22.878 35.910 1.00 40.41 186 LYS A N 1
ATOM 1359 C CA . LYS A 1 186 ? -3.045 21.971 36.625 1.00 40.41 186 LYS A CA 1
ATOM 1360 C C . LYS A 1 186 ? -4.374 21.740 35.891 1.00 40.41 186 LYS A C 1
ATOM 1362 O O . LYS A 1 186 ? -4.882 20.627 35.920 1.00 40.41 186 LYS A O 1
ATOM 1367 N N . LEU A 1 187 ? -4.906 22.757 35.202 1.00 41.22 187 LEU A N 1
ATOM 1368 C CA . LEU A 1 187 ? -6.226 22.679 34.558 1.00 41.22 187 LEU A CA 1
ATOM 1369 C C . LEU A 1 187 ? -6.210 21.843 33.263 1.00 41.22 187 LEU A C 1
ATOM 1371 O O . LEU A 1 187 ? -7.156 21.108 32.995 1.00 41.22 187 LEU A O 1
ATOM 1375 N N . GLU A 1 188 ? -5.130 21.912 32.475 1.00 46.12 188 GLU A N 1
ATOM 1376 C CA . GLU A 1 188 ? -4.979 21.088 31.262 1.00 46.12 188 GLU A CA 1
ATOM 1377 C C . GLU A 1 188 ? -4.504 19.662 31.561 1.00 46.12 188 GLU A C 1
ATOM 1379 O O . GLU A 1 188 ? -4.861 18.739 30.824 1.00 46.12 188 GLU A O 1
ATOM 1384 N N . LYS A 1 189 ? -3.749 19.454 32.655 1.00 45.78 189 LYS A N 1
ATOM 1385 C CA . LYS A 1 189 ? -3.346 18.109 33.088 1.00 45.78 189 LYS A CA 1
ATOM 1386 C C . LYS A 1 189 ? -4.579 17.235 33.299 1.00 45.78 189 LYS A C 1
ATOM 1388 O O . LYS A 1 189 ? -4.634 16.143 32.760 1.00 45.78 189 LYS A O 1
ATOM 1393 N N . ASP A 1 190 ? -5.610 17.754 33.962 1.00 48.50 190 ASP A N 1
ATOM 1394 C CA . ASP A 1 190 ? -6.840 17.009 34.243 1.00 48.50 190 ASP A CA 1
ATOM 1395 C C . ASP A 1 190 ? -7.699 16.673 33.014 1.00 48.50 190 ASP A C 1
ATOM 1397 O O . ASP A 1 190 ? -8.409 15.662 33.038 1.00 48.50 190 ASP A O 1
ATOM 1401 N N . ALA A 1 191 ? -7.630 17.484 31.954 1.00 50.03 191 ALA A N 1
ATOM 1402 C CA . ALA A 1 191 ? -8.400 17.303 30.722 1.00 50.03 191 ALA A CA 1
ATOM 1403 C C . ALA A 1 191 ? -7.796 16.252 29.768 1.00 50.03 191 ALA A C 1
ATOM 1405 O O . ALA A 1 191 ? -8.516 15.683 28.949 1.00 50.03 191 ALA A O 1
ATOM 1406 N N . ASN A 1 192 ? -6.495 15.964 29.892 1.00 56.44 192 ASN A N 1
ATOM 1407 C CA . ASN A 1 192 ? -5.753 15.043 29.020 1.00 56.44 192 ASN A CA 1
ATOM 1408 C C . ASN A 1 192 ? -5.471 13.672 29.662 1.00 56.44 192 ASN A C 1
ATOM 1410 O O . ASN A 1 192 ? -4.628 12.919 29.173 1.00 56.44 192 ASN A O 1
ATOM 1414 N N . LEU A 1 193 ? -6.162 13.334 30.753 1.00 65.25 193 LEU A N 1
ATOM 1415 C CA . LEU A 1 193 ? -5.984 12.062 31.452 1.00 65.25 193 LEU A CA 1
ATOM 1416 C C . LEU A 1 193 ? -7.058 11.050 31.067 1.00 65.25 193 LEU A C 1
ATOM 1418 O O . LEU A 1 193 ? -8.257 11.336 31.046 1.00 65.25 193 LEU A O 1
ATOM 1422 N N . ILE A 1 194 ? -6.615 9.819 30.833 1.00 63.09 194 ILE A N 1
ATOM 1423 C CA . ILE A 1 194 ? -7.493 8.665 30.659 1.00 63.09 194 ILE A CA 1
ATOM 1424 C C . ILE A 1 194 ? -7.974 8.247 32.059 1.00 63.09 194 ILE A C 1
ATOM 1426 O O . ILE A 1 194 ? -7.288 7.525 32.778 1.00 63.09 194 ILE A O 1
ATOM 1430 N N . LYS A 1 195 ? -9.149 8.747 32.459 1.00 70.06 195 LYS A N 1
ATOM 1431 C CA . LYS A 1 195 ? -9.769 8.500 33.776 1.00 70.06 195 LYS A CA 1
ATOM 1432 C C . LYS A 1 195 ? -10.878 7.436 33.703 1.00 70.06 195 LYS A C 1
ATOM 1434 O O . LYS A 1 195 ? -11.139 6.833 32.658 1.00 70.06 195 LYS A O 1
ATOM 1439 N N . GLY A 1 196 ? -11.559 7.210 34.830 1.00 69.56 196 GLY A N 1
ATOM 1440 C CA . GLY A 1 196 ? -12.741 6.348 34.907 1.00 69.56 196 GLY A CA 1
ATOM 1441 C C . GLY A 1 196 ? -13.782 6.680 33.827 1.00 69.56 196 GLY A C 1
ATOM 1442 O O . GLY A 1 196 ? -14.113 7.844 33.596 1.00 69.56 196 GLY A O 1
ATOM 1443 N N . GLY A 1 197 ? -14.281 5.643 33.151 1.00 76.19 197 GLY A N 1
ATOM 1444 C CA . GLY A 1 197 ? -15.194 5.755 32.007 1.00 76.19 197 GLY A CA 1
ATOM 1445 C C . GLY A 1 197 ? -14.551 5.475 30.644 1.00 76.19 197 GLY A C 1
ATOM 1446 O O . GLY A 1 197 ? -15.285 5.173 29.712 1.00 76.19 197 GLY A O 1
ATOM 1447 N N . PHE A 1 198 ? -13.214 5.485 30.523 1.00 80.94 198 PHE A N 1
ATOM 1448 C CA . PHE A 1 198 ? -12.503 5.136 29.279 1.00 80.94 198 PHE A CA 1
ATOM 1449 C C . PHE A 1 198 ? -12.161 3.644 29.122 1.00 80.94 198 PHE A C 1
ATOM 1451 O O . PHE A 1 198 ? -11.757 3.233 28.035 1.00 80.94 198 PHE A O 1
ATOM 1458 N N . SER A 1 199 ? -12.300 2.824 30.170 1.00 88.62 199 SER A N 1
ATOM 1459 C CA . SER A 1 199 ? -12.053 1.376 30.086 1.00 88.62 199 SER A CA 1
ATOM 1460 C C . SER A 1 199 ? -12.841 0.745 28.940 1.00 88.62 199 SER A C 1
ATOM 1462 O O . SER A 1 199 ? -14.028 1.018 28.794 1.00 88.62 199 SER A O 1
ATOM 1464 N N . GLY A 1 200 ? -12.185 -0.093 28.143 1.00 89.81 200 GLY A N 1
ATOM 1465 C CA . GLY A 1 200 ? -12.739 -0.736 26.955 1.00 89.81 200 GLY A CA 1
ATOM 1466 C C . GLY A 1 200 ? -12.685 0.115 25.679 1.00 89.81 200 GLY A C 1
ATOM 1467 O O . GLY A 1 200 ? -13.064 -0.366 24.615 1.00 89.81 200 GLY A O 1
ATOM 1468 N N . ALA A 1 201 ? -12.184 1.355 25.735 1.00 89.56 201 ALA A N 1
ATOM 1469 C CA . ALA A 1 201 ? -11.996 2.184 24.544 1.00 89.56 201 ALA A CA 1
ATOM 1470 C C . ALA A 1 201 ? -10.857 1.648 23.668 1.00 89.56 201 ALA A C 1
ATOM 1472 O O . ALA A 1 201 ? -9.818 1.228 24.181 1.00 89.56 201 ALA A O 1
ATOM 1473 N N . ALA A 1 202 ? -11.010 1.717 22.345 1.00 90.56 202 ALA A N 1
ATOM 1474 C CA . ALA A 1 202 ? -9.917 1.421 21.428 1.00 90.56 202 ALA A CA 1
ATOM 1475 C C . ALA A 1 202 ? -8.813 2.490 21.521 1.00 90.56 202 ALA A C 1
ATOM 1477 O O . ALA A 1 202 ? -9.083 3.694 21.536 1.00 90.56 202 ALA A O 1
ATOM 1478 N N . VAL A 1 203 ? -7.561 2.034 21.540 1.00 87.75 203 VAL A N 1
ATOM 1479 C CA . VAL A 1 203 ? -6.371 2.879 21.411 1.00 87.75 203 VAL A CA 1
ATOM 1480 C C . VAL A 1 203 ? -6.011 2.952 19.937 1.00 87.75 203 VAL A C 1
ATOM 1482 O O . VAL A 1 203 ? -5.645 1.944 19.336 1.00 87.75 203 VAL A O 1
ATOM 1485 N N . TRP A 1 204 ? -6.125 4.133 19.350 1.00 84.12 204 TRP A N 1
ATOM 1486 C CA . TRP A 1 204 ? -5.871 4.401 17.944 1.00 84.12 204 TRP A CA 1
ATOM 1487 C C . TRP A 1 204 ? -4.445 4.897 17.716 1.00 84.12 204 TRP A C 1
ATOM 1489 O O . TRP A 1 204 ? -3.999 5.829 18.383 1.00 84.12 204 TRP A O 1
ATOM 1499 N N . ASP A 1 205 ? -3.749 4.321 16.740 1.00 81.94 205 ASP A N 1
ATOM 1500 C CA . ASP A 1 205 ? -2.500 4.872 16.213 1.00 81.94 205 ASP A CA 1
ATOM 1501 C C . ASP A 1 205 ? -2.811 5.728 14.981 1.00 81.94 205 ASP A C 1
ATOM 1503 O O . ASP A 1 205 ? -3.218 5.218 13.932 1.00 81.94 205 ASP A O 1
ATOM 1507 N N . VAL A 1 206 ? -2.596 7.040 15.098 1.00 74.25 206 VAL A N 1
ATOM 1508 C CA . VAL A 1 206 ? -2.876 8.010 14.027 1.00 74.25 206 VAL A CA 1
ATOM 1509 C C . VAL A 1 206 ? -1.986 7.776 12.804 1.00 74.25 206 VAL A C 1
ATOM 1511 O O . VAL A 1 206 ? -2.426 7.995 11.674 1.00 74.25 206 VAL A O 1
ATOM 1514 N N . SER A 1 207 ? -0.751 7.314 13.008 1.00 71.44 207 SER A N 1
ATOM 1515 C CA . SER A 1 207 ? 0.213 7.080 11.927 1.00 71.44 207 SER A CA 1
ATOM 1516 C C . SER A 1 207 ? -0.114 5.815 11.139 1.00 71.44 207 SER A C 1
ATOM 1518 O O . SER A 1 207 ? 0.066 5.778 9.923 1.00 71.44 207 SER A O 1
ATOM 1520 N N . ARG A 1 208 ? -0.601 4.772 11.822 1.00 74.88 208 ARG A N 1
ATOM 1521 C CA . ARG A 1 208 ? -0.943 3.476 11.204 1.00 74.88 208 ARG A CA 1
ATOM 1522 C C . ARG A 1 208 ? -2.422 3.309 10.890 1.00 74.88 208 ARG A C 1
ATOM 1524 O O . ARG A 1 208 ? -2.776 2.302 10.273 1.00 74.88 208 ARG A O 1
ATOM 1531 N N . ASP A 1 209 ? -3.255 4.276 11.267 1.00 76.75 209 ASP A N 1
ATOM 1532 C CA . ASP A 1 209 ? -4.685 4.313 10.962 1.00 76.75 209 ASP A CA 1
ATOM 1533 C C . ASP A 1 209 ? -5.366 2.996 11.368 1.00 76.75 209 ASP A C 1
ATOM 1535 O O . ASP A 1 209 ? -5.951 2.292 10.546 1.00 76.75 209 ASP A O 1
ATOM 1539 N N . ALA A 1 210 ? -5.139 2.572 12.610 1.00 84.06 210 ALA A N 1
ATOM 1540 C CA . ALA A 1 210 ? -5.708 1.348 13.163 1.00 84.06 210 ALA A CA 1
ATOM 1541 C C . ALA A 1 210 ? -5.797 1.412 14.688 1.00 84.06 210 ALA A C 1
ATOM 1543 O O . ALA A 1 210 ? -4.992 2.081 15.342 1.00 84.06 210 ALA A O 1
ATOM 1544 N N . ALA A 1 211 ? -6.713 0.627 15.256 1.00 89.38 211 ALA A N 1
ATOM 1545 C CA . ALA A 1 211 ? -6.725 0.361 16.686 1.00 89.38 211 ALA A CA 1
ATOM 1546 C C . ALA A 1 211 ? -5.580 -0.602 17.037 1.00 89.38 211 ALA A C 1
ATOM 1548 O O . ALA A 1 211 ? -5.499 -1.702 16.503 1.00 89.38 211 ALA A O 1
ATOM 1549 N N . ILE A 1 212 ? -4.672 -0.225 17.926 1.00 89.88 212 ILE A N 1
ATOM 1550 C CA . ILE A 1 212 ? -3.517 -1.056 18.309 1.00 89.88 212 ILE A CA 1
ATOM 1551 C C . ILE A 1 212 ? -3.726 -1.795 19.636 1.00 89.88 212 ILE A C 1
ATOM 1553 O O . ILE A 1 212 ? -2.926 -2.656 20.008 1.00 89.88 212 ILE A O 1
ATOM 1557 N N . GLY A 1 213 ? -4.815 -1.492 20.341 1.00 90.31 213 GLY A N 1
ATOM 1558 C CA . GLY A 1 213 ? -5.156 -2.089 21.625 1.00 90.31 213 GLY A CA 1
ATOM 1559 C C . GLY A 1 213 ? -6.456 -1.539 22.199 1.00 90.31 213 GLY A C 1
ATOM 1560 O O . GLY A 1 213 ? -7.169 -0.782 21.540 1.00 90.31 213 GLY A O 1
ATOM 1561 N N . MET A 1 214 ? -6.757 -1.935 23.429 1.00 92.25 214 MET A N 1
ATOM 1562 C CA . MET A 1 214 ? -7.949 -1.536 24.174 1.00 92.25 214 MET A CA 1
ATOM 1563 C C . MET A 1 214 ? -7.549 -1.093 25.580 1.00 92.25 214 MET A C 1
ATOM 1565 O O . MET A 1 214 ? -6.788 -1.791 26.246 1.00 92.25 214 MET A O 1
ATOM 1569 N N . VAL A 1 215 ? -8.044 0.055 26.033 1.00 89.56 215 VAL A N 1
ATOM 1570 C CA . VAL A 1 215 ? -7.722 0.620 27.348 1.00 89.56 215 VAL A CA 1
ATOM 1571 C C . VAL A 1 215 ? -8.279 -0.255 28.466 1.00 89.56 215 VAL A C 1
ATOM 1573 O O . VAL A 1 215 ? -9.464 -0.566 28.484 1.00 89.56 215 VAL A O 1
ATOM 1576 N N . THR A 1 216 ? -7.448 -0.560 29.453 1.00 83.19 216 THR A N 1
ATOM 1577 C CA . THR A 1 216 ? -7.825 -1.154 30.739 1.00 83.19 216 THR A CA 1
ATOM 1578 C C . THR A 1 216 ? -7.461 -0.157 31.827 1.00 83.19 216 THR A C 1
ATOM 1580 O O . THR A 1 216 ? -6.311 -0.104 32.261 1.00 83.19 216 THR A O 1
ATOM 1583 N N . ALA A 1 217 ? -8.384 0.710 32.243 1.00 68.88 217 ALA A N 1
ATOM 1584 C CA . ALA A 1 217 ? -8.025 1.720 33.233 1.00 68.88 217 ALA A CA 1
ATOM 1585 C C . ALA A 1 217 ? -7.849 1.075 34.618 1.00 68.88 217 ALA A C 1
ATOM 1587 O O . ALA A 1 217 ? -8.814 0.572 35.202 1.00 68.88 217 ALA A O 1
ATOM 1588 N N . HIS A 1 218 ? -6.633 1.126 35.166 1.00 57.91 218 HIS A N 1
ATOM 1589 C CA . HIS A 1 218 ? -6.384 0.928 36.593 1.00 57.91 218 HIS A CA 1
ATOM 1590 C C . HIS A 1 218 ? -5.066 1.580 37.035 1.00 57.91 218 HIS A C 1
ATOM 1592 O O . HIS A 1 218 ? -4.010 0.979 36.879 1.00 57.91 218 HIS A O 1
ATOM 1598 N N . ASN A 1 219 ? -5.144 2.788 37.598 1.00 49.84 219 ASN A N 1
ATOM 1599 C CA . ASN A 1 219 ? -4.617 3.123 38.928 1.00 49.84 219 ASN A CA 1
ATOM 1600 C C . ASN A 1 219 ? -5.101 4.541 39.302 1.00 49.84 219 ASN A C 1
ATOM 1602 O O . ASN A 1 219 ? -4.757 5.496 38.614 1.00 49.84 219 ASN A O 1
ATOM 1606 N N . SER A 1 220 ? -5.937 4.685 40.335 1.00 48.72 220 SER A N 1
ATOM 1607 C CA . SER A 1 220 ? -6.380 5.997 40.846 1.00 48.72 220 SER A CA 1
ATOM 1608 C C . SER A 1 220 ? -5.387 6.630 41.818 1.00 48.72 220 SER A C 1
ATOM 1610 O O . SER A 1 220 ? -5.514 7.815 42.115 1.00 48.72 220 SER A O 1
ATOM 1612 N N . ASP A 1 221 ? -4.409 5.853 42.294 1.00 48.12 221 ASP A N 1
ATOM 1613 C CA . ASP A 1 221 ? -3.653 6.201 43.497 1.00 48.12 221 ASP A CA 1
ATOM 1614 C C . ASP A 1 221 ? -2.171 6.484 43.206 1.00 48.12 221 ASP A C 1
ATOM 1616 O O . ASP A 1 221 ? -1.476 7.037 44.054 1.00 48.12 221 ASP A O 1
ATOM 1620 N N . VAL A 1 222 ? -1.673 6.133 42.012 1.00 50.38 222 VAL A N 1
ATOM 1621 C CA . VAL A 1 222 ? -0.260 6.307 41.642 1.00 50.38 222 VAL A CA 1
ATOM 1622 C C . VAL A 1 222 ? -0.144 6.694 40.156 1.00 50.38 222 VAL A C 1
ATOM 1624 O O . VAL A 1 222 ? -0.269 5.851 39.268 1.00 50.38 222 VAL A O 1
ATOM 1627 N N . ASP A 1 223 ? 0.096 7.985 39.915 1.00 54.72 223 ASP A N 1
ATOM 1628 C CA . ASP A 1 223 ? 0.796 8.554 38.749 1.00 54.72 223 ASP A CA 1
ATOM 1629 C C . ASP A 1 223 ? 0.102 8.733 37.385 1.00 54.72 223 ASP A C 1
ATOM 1631 O O . ASP A 1 223 ? 0.803 8.755 36.380 1.00 54.72 223 ASP A O 1
ATOM 1635 N N . ASP A 1 224 ? -1.211 8.988 37.281 1.00 65.81 224 ASP A N 1
ATOM 1636 C CA . ASP A 1 224 ? -1.804 9.521 36.024 1.00 65.81 224 ASP A CA 1
ATOM 1637 C C . ASP A 1 224 ? -1.554 8.644 34.757 1.00 65.81 224 ASP A C 1
ATOM 1639 O O . ASP A 1 224 ? -1.684 9.106 33.619 1.00 65.81 224 ASP A O 1
ATOM 1643 N N . ILE A 1 225 ? -1.191 7.367 34.939 1.00 69.94 225 ILE A N 1
ATOM 1644 C CA . ILE A 1 225 ? -0.820 6.416 33.880 1.00 69.94 225 ILE A CA 1
ATOM 1645 C C . ILE A 1 225 ? -2.002 5.497 33.573 1.00 69.94 225 ILE A C 1
ATOM 1647 O O . ILE A 1 225 ? -2.612 4.904 34.464 1.00 69.94 225 ILE A O 1
ATOM 1651 N N . ALA A 1 226 ? -2.287 5.321 32.284 1.00 78.50 226 ALA A N 1
ATOM 1652 C CA . ALA A 1 226 ? -3.254 4.343 31.806 1.00 78.50 226 ALA A CA 1
ATOM 1653 C C . ALA A 1 226 ? -2.562 3.099 31.247 1.00 78.50 226 ALA A C 1
ATOM 1655 O O . ALA A 1 226 ? -1.389 3.118 30.880 1.00 78.50 226 ALA A O 1
ATOM 1656 N N . TYR A 1 227 ? -3.320 2.011 31.148 1.00 83.00 227 TYR A N 1
ATOM 1657 C CA . TYR A 1 227 ? -2.850 0.756 30.578 1.00 83.00 227 TYR A CA 1
ATOM 1658 C C . TYR A 1 227 ? -3.719 0.361 29.392 1.00 83.00 227 TYR A C 1
ATOM 1660 O O . TYR A 1 227 ? -4.906 0.694 29.335 1.00 83.00 227 TYR A O 1
ATOM 1668 N N . MET A 1 228 ? -3.137 -0.375 28.451 1.00 87.94 228 MET A N 1
ATOM 1669 C CA . MET A 1 228 ? -3.879 -1.027 27.379 1.00 87.94 228 MET A CA 1
ATOM 1670 C C . MET A 1 228 ? -3.514 -2.501 27.234 1.00 87.94 228 MET A C 1
ATOM 1672 O O . MET A 1 228 ? -2.363 -2.901 27.430 1.00 87.94 228 MET A O 1
ATOM 1676 N N . ILE A 1 229 ? -4.494 -3.290 26.800 1.00 88.75 229 ILE A N 1
ATOM 1677 C CA . ILE A 1 229 ? -4.309 -4.636 26.267 1.00 88.75 229 ILE A CA 1
ATOM 1678 C C . ILE A 1 229 ? -3.989 -4.511 24.768 1.00 88.75 229 ILE A C 1
ATOM 1680 O O . ILE A 1 229 ? -4.825 -4.008 24.010 1.00 88.75 229 ILE A O 1
ATOM 1684 N N . PRO A 1 230 ? -2.815 -4.971 24.300 1.00 89.81 230 PRO A N 1
ATOM 1685 C CA . PRO A 1 230 ? -2.453 -4.900 22.885 1.00 89.81 230 PRO A CA 1
ATOM 1686 C C . PRO A 1 230 ? -3.351 -5.765 21.992 1.00 89.81 230 PRO A C 1
ATOM 1688 O O . PRO A 1 230 ? -3.780 -6.850 22.389 1.00 89.81 230 PRO A O 1
ATOM 1691 N N . ALA A 1 231 ? -3.527 -5.361 20.731 1.00 91.38 231 ALA A N 1
ATOM 1692 C CA . ALA A 1 231 ? -4.310 -6.085 19.721 1.00 91.38 231 ALA A CA 1
ATOM 1693 C C . ALA A 1 231 ? -3.936 -7.574 19.598 1.00 91.38 231 ALA A C 1
ATOM 1695 O O . ALA A 1 231 ? -4.802 -8.425 19.413 1.00 91.38 231 ALA A O 1
ATOM 1696 N N . GLY A 1 232 ? -2.648 -7.910 19.743 1.00 89.50 232 GLY A N 1
ATOM 1697 C CA . GLY A 1 232 ? -2.180 -9.298 19.703 1.00 89.50 232 GLY A CA 1
ATOM 1698 C C . GLY A 1 232 ? -2.729 -10.172 20.835 1.00 89.50 232 GLY A C 1
ATOM 1699 O O . GLY A 1 232 ? -2.925 -11.365 20.627 1.00 89.50 232 GLY A O 1
ATOM 1700 N N . ARG A 1 233 ? -3.014 -9.593 22.009 1.00 88.25 233 ARG A N 1
ATOM 1701 C CA . ARG A 1 233 ? -3.656 -10.291 23.136 1.00 88.25 233 ARG A CA 1
ATOM 1702 C C . ARG A 1 233 ? -5.166 -10.373 22.962 1.00 88.25 233 ARG A C 1
ATOM 1704 O O . ARG A 1 233 ? -5.742 -11.424 23.208 1.00 88.25 233 ARG A O 1
ATOM 1711 N N . LEU A 1 234 ? -5.788 -9.317 22.441 1.00 91.94 234 LEU A N 1
ATOM 1712 C CA . LEU A 1 234 ? -7.209 -9.346 22.079 1.00 91.94 234 LEU A CA 1
ATOM 1713 C C . LEU A 1 234 ? -7.499 -10.435 21.033 1.00 91.94 234 LEU A C 1
ATOM 1715 O O . LEU A 1 234 ? -8.480 -11.160 21.161 1.00 91.94 234 LEU A O 1
ATOM 1719 N N . LEU A 1 235 ? -6.603 -10.618 20.057 1.00 92.62 235 LEU A N 1
ATOM 1720 C CA . LEU A 1 235 ? -6.691 -11.693 19.065 1.00 92.62 235 LEU A CA 1
ATOM 1721 C C . LEU A 1 235 ? -6.543 -13.097 19.683 1.00 92.62 235 LEU A C 1
ATOM 1723 O O . LEU A 1 235 ? -7.135 -14.048 19.184 1.00 92.62 235 LEU A O 1
ATOM 1727 N N . GLN A 1 236 ? -5.765 -13.244 20.761 1.00 89.81 236 GLN A N 1
ATOM 1728 C CA . GLN A 1 236 ? -5.673 -14.512 21.499 1.00 89.81 236 GLN A CA 1
ATOM 1729 C C . GLN A 1 236 ? -6.974 -14.816 22.253 1.00 89.81 236 GLN A C 1
ATOM 1731 O O . GLN A 1 236 ? -7.428 -15.958 22.227 1.00 89.81 236 GLN A O 1
ATOM 1736 N N . ALA A 1 237 ? -7.596 -13.805 22.873 1.00 89.81 237 ALA A N 1
ATOM 1737 C CA . ALA A 1 237 ? -8.903 -13.947 23.521 1.00 89.81 237 ALA A CA 1
ATOM 1738 C C . ALA A 1 237 ? -10.031 -14.243 22.522 1.00 89.81 237 ALA A C 1
ATOM 1740 O O . ALA A 1 237 ? -10.954 -14.999 22.829 1.00 89.81 237 ALA A O 1
ATOM 1741 N N . TRP A 1 238 ? -9.976 -13.652 21.327 1.00 93.56 238 TRP A N 1
ATOM 1742 C CA . TRP A 1 238 ? -10.983 -13.860 20.294 1.00 93.56 238 TRP A CA 1
ATOM 1743 C C . TRP A 1 238 ? -10.352 -13.958 18.896 1.00 93.56 238 TRP A C 1
ATOM 1745 O O . TRP A 1 238 ? -10.081 -12.934 18.264 1.00 93.56 238 TRP A O 1
ATOM 1755 N N . PRO A 1 239 ? -10.139 -15.186 18.382 1.00 92.19 239 PRO A N 1
ATOM 1756 C CA . PRO A 1 239 ? -9.491 -15.411 17.086 1.00 92.19 239 PRO A CA 1
ATOM 1757 C C . PRO A 1 239 ? -10.213 -14.808 15.873 1.00 92.19 239 PRO A C 1
ATOM 1759 O O . PRO A 1 239 ? -9.575 -14.583 14.846 1.00 92.19 239 PRO A O 1
ATOM 1762 N N . ASP A 1 240 ? -11.515 -14.526 15.987 1.00 90.56 240 ASP A N 1
ATOM 1763 C CA . ASP A 1 240 ? -12.312 -13.906 14.920 1.00 90.56 240 ASP A CA 1
ATOM 1764 C C . ASP A 1 240 ? -12.181 -12.370 14.876 1.00 90.56 240 ASP A C 1
ATOM 1766 O O . ASP A 1 240 ? -12.781 -11.722 14.015 1.00 90.56 240 ASP A O 1
ATOM 1770 N N . LEU A 1 241 ? -11.386 -11.767 15.772 1.00 91.44 241 LEU A N 1
ATOM 1771 C CA . LEU A 1 241 ? -11.124 -10.328 15.779 1.00 91.44 241 LEU A CA 1
ATOM 1772 C C . LEU A 1 241 ? -10.523 -9.883 14.427 1.00 91.44 241 LEU A C 1
ATOM 1774 O O . LEU A 1 241 ? -9.471 -10.399 14.021 1.00 91.44 241 LEU A O 1
ATOM 1778 N N . PRO A 1 242 ? -11.116 -8.893 13.727 1.00 89.62 242 PRO A N 1
ATOM 1779 C CA . PRO A 1 242 ? -10.580 -8.411 12.461 1.00 89.62 242 PRO A CA 1
ATOM 1780 C C . PRO A 1 242 ? -9.229 -7.738 12.681 1.00 89.62 242 PRO A C 1
ATOM 1782 O O . PRO A 1 242 ? -9.122 -6.648 13.249 1.00 89.62 242 PRO A O 1
ATOM 1785 N N . THR A 1 243 ? -8.180 -8.398 12.196 1.00 90.56 243 THR A N 1
ATOM 1786 C CA . THR A 1 243 ? -6.812 -7.915 12.352 1.00 90.56 243 THR A CA 1
ATOM 1787 C C . THR A 1 243 ? -6.055 -7.798 11.036 1.00 90.56 243 THR A C 1
ATOM 1789 O O . THR A 1 243 ? -6.169 -8.604 10.098 1.00 90.56 243 THR A O 1
ATOM 1792 N N . GLU A 1 244 ? -5.205 -6.780 10.992 1.00 89.56 244 GLU A N 1
ATOM 1793 C CA . GLU A 1 244 ? -4.244 -6.527 9.927 1.00 89.56 244 GLU A CA 1
ATOM 1794 C C . GLU A 1 244 ? -2.850 -6.402 10.515 1.00 89.56 244 GLU A C 1
ATOM 1796 O O . GLU A 1 244 ? -2.669 -5.876 11.605 1.00 89.56 244 GLU A O 1
ATOM 1801 N N . THR A 1 245 ? -1.831 -6.866 9.797 1.00 88.69 245 THR A N 1
ATOM 1802 C CA . THR A 1 245 ? -0.456 -6.585 10.214 1.00 88.69 245 THR A CA 1
ATOM 1803 C C . THR A 1 245 ? -0.039 -5.232 9.659 1.00 88.69 245 THR A C 1
ATOM 1805 O O . THR A 1 245 ? -0.071 -5.056 8.446 1.00 88.69 245 THR A O 1
ATOM 1808 N N . ARG A 1 246 ? 0.392 -4.315 10.527 1.00 84.62 246 ARG A N 1
ATOM 1809 C CA . ARG A 1 246 ? 0.955 -3.013 10.145 1.00 84.62 246 ARG A CA 1
ATOM 1810 C C . ARG A 1 246 ? 2.477 -3.103 10.218 1.00 84.62 246 ARG A C 1
ATOM 1812 O O . ARG A 1 246 ? 3.058 -3.068 11.304 1.00 84.62 246 ARG A O 1
ATOM 1819 N N . ARG A 1 247 ? 3.110 -3.334 9.068 1.00 84.06 247 ARG A N 1
ATOM 1820 C CA . ARG A 1 247 ? 4.556 -3.574 8.925 1.00 84.06 247 ARG A CA 1
ATOM 1821 C C . ARG A 1 247 ? 5.299 -2.343 8.435 1.00 84.06 247 ARG A C 1
ATOM 1823 O O . ARG A 1 247 ? 6.488 -2.215 8.715 1.00 84.06 247 ARG A O 1
ATOM 1830 N N . LEU A 1 248 ? 4.629 -1.500 7.657 1.00 84.94 248 LEU A N 1
ATOM 1831 C CA . LEU A 1 248 ? 5.266 -0.361 7.015 1.00 84.94 248 LEU A CA 1
ATOM 1832 C C . LEU A 1 248 ? 5.645 0.729 8.033 1.00 84.94 248 LEU A C 1
ATOM 1834 O O . LEU A 1 248 ? 4.881 0.994 8.965 1.00 84.94 248 LEU A O 1
ATOM 1838 N N . PRO A 1 249 ? 6.826 1.355 7.877 1.00 82.69 249 PRO A N 1
ATOM 1839 C CA . PRO A 1 249 ? 7.254 2.450 8.736 1.00 82.69 249 PRO A CA 1
ATOM 1840 C C . PRO A 1 249 ? 6.467 3.728 8.432 1.00 82.69 249 PRO A C 1
ATOM 1842 O O . PRO A 1 249 ? 5.899 3.891 7.356 1.00 82.69 249 PRO A O 1
ATOM 1845 N N . ARG A 1 250 ? 6.524 4.700 9.345 1.00 77.75 250 ARG A N 1
ATOM 1846 C CA . ARG A 1 250 ? 5.923 6.034 9.158 1.00 77.75 250 ARG A CA 1
ATOM 1847 C C . ARG A 1 250 ? 6.403 6.766 7.910 1.00 77.75 250 ARG A C 1
ATOM 1849 O O . ARG A 1 250 ? 5.640 7.483 7.278 1.00 77.75 250 ARG A O 1
ATOM 1856 N N . SER A 1 251 ? 7.675 6.588 7.560 1.00 83.69 251 SER A N 1
ATOM 1857 C CA . SER A 1 251 ? 8.294 7.214 6.390 1.00 83.69 251 SER A CA 1
ATOM 1858 C C . SER A 1 251 ? 7.833 6.608 5.065 1.00 83.69 251 SER A C 1
ATOM 1860 O O . SER A 1 251 ? 8.233 7.097 4.011 1.00 83.69 251 SER A O 1
ATOM 1862 N N . PHE A 1 252 ? 7.006 5.559 5.090 1.00 89.00 252 PHE A N 1
ATOM 1863 C CA . PHE A 1 252 ? 6.605 4.830 3.896 1.00 89.00 252 PHE A CA 1
ATOM 1864 C C . PHE A 1 252 ? 5.951 5.725 2.839 1.00 89.00 252 PHE A C 1
ATOM 1866 O O . PHE A 1 252 ? 6.425 5.740 1.707 1.00 89.00 252 PHE A O 1
ATOM 1873 N N . ASP A 1 253 ? 4.920 6.501 3.199 1.00 87.75 253 ASP A N 1
ATOM 1874 C CA . ASP A 1 253 ? 4.201 7.351 2.235 1.00 87.75 253 ASP A CA 1
ATOM 1875 C C . ASP A 1 253 ? 5.137 8.400 1.603 1.00 87.75 253 ASP A C 1
ATOM 1877 O O . ASP A 1 253 ? 5.020 8.707 0.415 1.00 87.75 253 ASP A O 1
ATOM 1881 N N . ALA A 1 254 ? 6.117 8.904 2.365 1.00 89.75 254 ALA A N 1
ATOM 1882 C CA . ALA A 1 254 ? 7.124 9.843 1.872 1.00 89.75 254 ALA A CA 1
ATOM 1883 C C . ALA A 1 254 ? 8.114 9.175 0.902 1.00 89.75 254 ALA A C 1
ATOM 1885 O O . ALA A 1 254 ? 8.352 9.700 -0.184 1.00 89.75 254 ALA A O 1
ATOM 1886 N N . ILE A 1 255 ? 8.649 8.001 1.259 1.00 92.44 255 ILE A N 1
ATOM 1887 C CA . ILE A 1 255 ? 9.571 7.22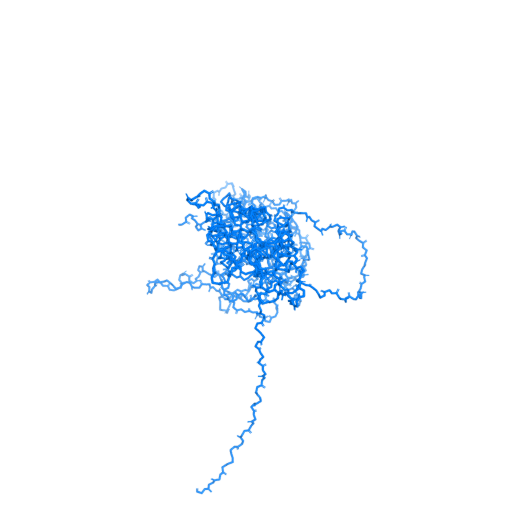7 0.407 1.00 92.44 255 ILE A CA 1
ATOM 1888 C C . ILE A 1 255 ? 8.877 6.815 -0.892 1.00 92.44 255 ILE A C 1
ATOM 1890 O O . ILE A 1 255 ? 9.430 6.996 -1.977 1.00 92.44 255 ILE A O 1
ATOM 1894 N N . TRP A 1 256 ? 7.657 6.286 -0.788 1.00 94.81 256 TRP A N 1
ATOM 1895 C CA . TRP A 1 256 ? 6.861 5.902 -1.945 1.00 94.81 256 TRP A CA 1
ATOM 1896 C C . TRP A 1 256 ? 6.580 7.111 -2.843 1.00 94.81 256 TRP A C 1
ATOM 1898 O O . TRP A 1 256 ? 6.822 7.028 -4.046 1.00 94.81 256 TRP A O 1
ATOM 1908 N N . SER A 1 257 ? 6.159 8.247 -2.270 1.00 94.31 257 SER A N 1
ATOM 1909 C CA . SER A 1 257 ? 5.894 9.468 -3.042 1.00 94.31 257 SER A CA 1
ATOM 1910 C C . SER A 1 257 ? 7.146 9.952 -3.767 1.00 94.31 257 SER A C 1
ATOM 1912 O O . SER A 1 257 ? 7.078 10.245 -4.955 1.00 94.31 257 SER A O 1
ATOM 1914 N N . ALA A 1 258 ? 8.296 9.993 -3.088 1.00 95.38 258 ALA A N 1
ATOM 1915 C CA . ALA A 1 258 ? 9.553 10.425 -3.692 1.00 95.38 258 ALA A CA 1
ATOM 1916 C C . ALA A 1 258 ? 9.943 9.540 -4.885 1.00 95.38 258 ALA A C 1
ATOM 1918 O O . ALA A 1 258 ? 10.194 10.054 -5.973 1.00 95.38 258 ALA A O 1
ATOM 1919 N N . LEU A 1 259 ? 9.927 8.214 -4.720 1.00 96.50 259 LEU A N 1
ATOM 1920 C CA . LEU A 1 259 ? 10.274 7.283 -5.799 1.00 96.50 259 LEU A CA 1
ATOM 1921 C C . LEU A 1 259 ? 9.283 7.341 -6.965 1.00 96.50 259 LEU A C 1
ATOM 1923 O O . LEU A 1 259 ? 9.699 7.313 -8.121 1.00 96.50 259 LEU A O 1
ATOM 1927 N N . ALA A 1 260 ? 7.987 7.456 -6.674 1.00 96.56 260 ALA A N 1
ATOM 1928 C CA . ALA A 1 260 ? 6.948 7.569 -7.689 1.00 96.56 260 ALA A CA 1
ATOM 1929 C C . ALA A 1 260 ? 7.050 8.887 -8.480 1.00 96.56 260 ALA A C 1
ATOM 1931 O O . ALA A 1 260 ? 6.892 8.881 -9.699 1.00 96.56 260 ALA A O 1
ATOM 1932 N N . ILE A 1 261 ? 7.372 10.001 -7.809 1.00 96.50 261 ILE A N 1
ATOM 1933 C CA . ILE A 1 261 ? 7.617 11.300 -8.453 1.00 96.50 261 ILE A CA 1
ATOM 1934 C C . ILE A 1 261 ? 8.855 11.233 -9.339 1.00 96.50 261 ILE A C 1
ATOM 1936 O O . ILE A 1 261 ? 8.787 11.679 -10.479 1.00 96.50 261 ILE A O 1
ATOM 1940 N N . ILE A 1 262 ? 9.964 10.673 -8.844 1.00 97.88 262 ILE A N 1
ATOM 1941 C CA . ILE A 1 262 ? 11.196 10.535 -9.631 1.00 97.88 262 ILE A CA 1
ATOM 1942 C C . ILE A 1 262 ? 10.917 9.687 -10.875 1.00 97.88 262 ILE A C 1
ATOM 1944 O O . ILE A 1 262 ? 11.234 10.120 -11.979 1.00 97.88 262 ILE A O 1
ATOM 1948 N N . LEU A 1 263 ? 10.252 8.535 -10.724 1.00 98.00 263 LEU A N 1
ATOM 1949 C CA . LEU A 1 263 ? 9.854 7.695 -11.855 1.00 98.00 263 LEU A CA 1
ATOM 1950 C C . LEU A 1 263 ? 9.021 8.483 -12.873 1.00 98.00 263 LEU A C 1
ATOM 1952 O O . LEU A 1 263 ? 9.365 8.509 -14.053 1.00 98.00 263 LEU A O 1
ATOM 1956 N N . PHE A 1 264 ? 7.941 9.130 -12.427 1.00 98.06 264 PHE A N 1
ATOM 1957 C CA . PHE A 1 264 ? 7.054 9.882 -13.310 1.00 98.06 264 PHE A CA 1
ATOM 1958 C C . PHE A 1 264 ? 7.783 11.030 -14.014 1.00 98.06 264 PHE A C 1
ATOM 1960 O O . PHE A 1 264 ? 7.714 11.133 -15.236 1.00 98.06 264 PHE A O 1
ATOM 1967 N N . ALA A 1 265 ? 8.506 11.866 -13.268 1.00 98.12 265 ALA A N 1
ATOM 1968 C CA . ALA A 1 265 ? 9.203 13.027 -13.807 1.00 98.12 265 ALA A CA 1
ATOM 1969 C C . ALA A 1 265 ? 10.286 12.619 -14.814 1.00 98.12 265 ALA A C 1
ATOM 1971 O O . ALA A 1 265 ? 10.358 13.207 -15.891 1.00 98.12 265 ALA A O 1
ATOM 1972 N N . SER A 1 266 ? 11.079 11.586 -14.510 1.00 98.31 266 SER A N 1
ATOM 1973 C CA . SER A 1 266 ? 12.102 11.070 -15.424 1.00 98.31 266 SER A CA 1
ATOM 1974 C C . SER A 1 266 ? 11.488 10.475 -16.692 1.00 98.31 266 SER A C 1
ATOM 1976 O O . SER A 1 266 ? 11.901 10.840 -17.792 1.00 98.31 266 SER A O 1
ATOM 1978 N N . MET A 1 267 ? 10.468 9.617 -16.567 1.00 98.25 267 MET A N 1
ATOM 1979 C CA . MET A 1 267 ? 9.782 9.022 -17.723 1.00 98.25 267 MET A CA 1
ATOM 1980 C C . MET A 1 267 ? 9.123 10.091 -18.597 1.00 98.25 267 MET A C 1
ATOM 1982 O O . MET A 1 267 ? 9.264 10.075 -19.818 1.00 98.25 267 MET A O 1
ATOM 1986 N N . PHE A 1 268 ? 8.436 11.052 -17.980 1.00 97.69 268 PHE A N 1
ATOM 1987 C CA . PHE A 1 268 ? 7.756 12.128 -18.692 1.00 97.69 268 PHE A CA 1
ATOM 1988 C C . PHE A 1 268 ? 8.741 13.079 -19.378 1.00 97.69 268 PHE A C 1
ATOM 1990 O O . PHE A 1 268 ? 8.523 13.460 -20.527 1.00 97.69 268 PHE A O 1
ATOM 1997 N N . PHE A 1 269 ? 9.853 13.422 -18.724 1.00 97.06 269 PHE A N 1
ATOM 1998 C CA . PHE A 1 269 ? 10.912 14.227 -19.329 1.00 97.06 269 PHE A CA 1
ATOM 1999 C C . PHE A 1 269 ? 11.509 13.540 -20.562 1.00 97.06 269 PHE A C 1
ATOM 2001 O O . PHE A 1 269 ? 11.580 14.159 -21.622 1.00 97.06 269 PHE A O 1
ATOM 2008 N N . LEU A 1 270 ? 11.867 12.256 -20.457 1.00 96.38 270 LEU A N 1
ATOM 2009 C CA . LEU A 1 270 ? 12.402 11.476 -21.579 1.00 96.38 270 LEU A CA 1
ATOM 2010 C C . LEU A 1 270 ? 11.369 11.319 -22.701 1.00 96.38 270 LEU A C 1
ATOM 2012 O O . LEU A 1 270 ? 11.707 11.386 -23.881 1.00 96.38 270 LEU A O 1
ATOM 2016 N N . PHE A 1 271 ? 10.089 11.185 -22.356 1.00 96.12 271 PHE A N 1
ATOM 2017 C CA . PHE A 1 271 ? 9.013 11.152 -23.340 1.00 96.12 271 PHE A CA 1
ATOM 2018 C C . PHE A 1 271 ? 8.896 12.481 -24.094 1.00 96.12 271 PHE A C 1
ATOM 2020 O O . PHE A 1 271 ? 8.809 12.496 -25.323 1.00 96.12 271 PHE A O 1
ATOM 2027 N N . LEU A 1 272 ? 8.937 13.609 -23.381 1.00 94.38 272 LEU A N 1
ATOM 2028 C CA . LEU A 1 272 ? 8.929 14.931 -24.003 1.00 94.38 272 LEU A CA 1
ATOM 2029 C C . LEU A 1 272 ? 10.182 15.169 -24.846 1.00 94.38 272 LEU A C 1
ATOM 2031 O O . LEU A 1 272 ? 10.055 15.708 -25.940 1.00 94.38 272 LEU A O 1
ATOM 2035 N N . ALA A 1 273 ? 11.362 14.754 -24.385 1.00 91.25 273 ALA A N 1
ATOM 2036 C CA . ALA A 1 273 ? 12.606 14.850 -25.147 1.00 91.25 273 ALA A CA 1
ATOM 2037 C C . ALA A 1 273 ? 12.526 14.043 -26.453 1.00 91.25 273 ALA A C 1
ATOM 2039 O O . ALA A 1 273 ? 12.819 14.573 -27.524 1.00 91.25 273 ALA A O 1
ATOM 2040 N N . ASN A 1 274 ? 11.992 12.819 -26.391 1.00 90.88 274 ASN A N 1
ATOM 2041 C CA . ASN A 1 274 ? 11.709 12.002 -27.570 1.00 90.88 274 ASN A CA 1
ATOM 2042 C C . ASN A 1 274 ? 10.725 12.680 -28.547 1.00 90.88 274 ASN A C 1
ATOM 2044 O O . ASN A 1 274 ? 10.843 12.492 -29.757 1.00 90.88 274 ASN A O 1
ATOM 2048 N N . ARG A 1 275 ? 9.762 13.468 -28.045 1.00 89.50 275 ARG A N 1
ATOM 2049 C CA . ARG A 1 275 ? 8.722 14.137 -28.851 1.00 89.50 275 ARG A CA 1
ATOM 2050 C C . ARG A 1 275 ? 9.099 15.530 -29.370 1.00 89.50 275 ARG A C 1
ATOM 2052 O O . ARG A 1 275 ? 8.572 15.925 -30.405 1.00 89.50 275 ARG A O 1
ATOM 2059 N N . ARG A 1 276 ? 9.941 16.290 -28.663 1.00 81.06 276 ARG A N 1
ATOM 2060 C CA . ARG A 1 276 ? 10.205 17.726 -28.909 1.00 81.06 276 ARG A CA 1
ATOM 2061 C C . ARG A 1 276 ? 11.236 18.029 -29.991 1.00 81.06 276 ARG A C 1
ATOM 2063 O O . ARG A 1 276 ? 11.441 19.197 -30.292 1.00 81.06 276 ARG A O 1
ATOM 2070 N N . THR A 1 277 ? 11.907 17.037 -30.555 1.00 64.69 277 THR A N 1
ATOM 2071 C CA . THR A 1 277 ? 12.967 17.246 -31.552 1.00 64.69 277 THR A CA 1
ATOM 2072 C C . THR A 1 277 ? 12.492 18.078 -32.752 1.00 64.69 277 THR A C 1
ATOM 2074 O O . THR A 1 277 ? 11.669 17.634 -33.553 1.00 64.69 277 THR A O 1
ATOM 2077 N N . ILE A 1 278 ? 13.057 19.288 -32.838 1.00 52.03 278 ILE A N 1
ATOM 2078 C CA . ILE A 1 278 ? 12.703 20.432 -33.701 1.00 52.03 278 ILE A CA 1
ATOM 2079 C C . ILE A 1 278 ? 13.035 20.185 -35.189 1.00 52.03 278 ILE A C 1
ATOM 2081 O O . ILE A 1 278 ? 12.507 20.859 -36.066 1.00 52.03 278 ILE A O 1
ATOM 2085 N N . GLU A 1 279 ? 13.833 19.161 -35.500 1.00 57.72 279 GLU A N 1
ATOM 2086 C CA . GLU A 1 279 ? 14.335 18.867 -36.855 1.00 57.72 279 GLU A CA 1
ATOM 2087 C C . GLU A 1 279 ? 13.621 17.683 -37.541 1.00 57.72 279 GLU A C 1
ATOM 2089 O O . GLU A 1 279 ? 14.141 17.062 -38.470 1.00 57.72 279 GLU A O 1
ATOM 2094 N N . GLY A 1 280 ? 12.419 17.327 -37.079 1.00 60.66 280 GLY A N 1
ATOM 2095 C CA . GLY A 1 280 ? 11.587 16.311 -37.736 1.00 60.66 280 GLY A CA 1
ATOM 2096 C C . GLY A 1 280 ? 12.041 14.858 -37.535 1.00 60.66 280 GLY A C 1
ATOM 2097 O O . GLY A 1 280 ? 11.577 13.976 -38.259 1.00 60.66 280 GLY A O 1
ATOM 2098 N N . ARG A 1 281 ? 12.919 14.569 -36.560 1.00 66.81 281 ARG A N 1
ATOM 2099 C CA . ARG A 1 281 ? 13.304 13.192 -36.188 1.00 66.81 281 ARG A CA 1
ATOM 2100 C C . ARG A 1 281 ? 13.372 13.005 -34.667 1.00 66.81 281 ARG A C 1
ATOM 2102 O O . ARG A 1 281 ? 14.116 13.748 -34.042 1.00 66.81 281 ARG A O 1
ATOM 2109 N N . PRO A 1 282 ? 12.656 12.018 -34.093 1.00 71.12 282 PRO A N 1
ATOM 2110 C CA . PRO A 1 282 ? 12.614 11.776 -32.649 1.00 71.12 282 PRO A CA 1
ATOM 2111 C C . PRO A 1 282 ? 13.982 11.381 -32.085 1.00 71.12 282 PRO A C 1
ATOM 2113 O O . PRO A 1 282 ? 14.712 10.615 -32.716 1.00 71.12 282 PRO A O 1
ATOM 2116 N N . ASP A 1 283 ? 14.303 11.850 -30.876 1.00 83.75 283 ASP A N 1
ATOM 2117 C CA . ASP A 1 283 ? 15.497 11.416 -30.144 1.00 83.75 283 ASP A CA 1
ATOM 2118 C C . ASP A 1 283 ? 15.367 9.937 -29.746 1.00 83.75 283 ASP A C 1
ATOM 2120 O O . ASP A 1 283 ? 14.507 9.568 -28.944 1.00 83.75 283 ASP A O 1
ATOM 2124 N N . ILE A 1 284 ? 16.222 9.091 -30.321 1.00 88.19 284 ILE A N 1
ATOM 2125 C CA . ILE A 1 284 ? 16.223 7.633 -30.133 1.00 88.19 284 ILE A CA 1
ATOM 2126 C C . ILE A 1 284 ? 16.885 7.226 -28.805 1.00 88.19 284 ILE A C 1
ATOM 2128 O O . ILE A 1 284 ? 16.602 6.139 -28.293 1.00 88.19 284 ILE A O 1
ATOM 2132 N N . LEU A 1 285 ? 17.715 8.088 -28.207 1.00 91.62 285 LEU A N 1
ATOM 2133 C CA . LEU A 1 285 ? 18.393 7.777 -26.946 1.00 91.62 285 LEU A CA 1
ATOM 2134 C C . LEU A 1 285 ? 17.475 7.941 -25.734 1.00 91.62 285 LEU A C 1
ATOM 2136 O O . LEU A 1 285 ? 17.598 7.184 -24.772 1.00 91.62 285 LEU A O 1
ATOM 2140 N N . SER A 1 286 ? 16.525 8.878 -25.782 1.00 94.06 286 SER A N 1
ATOM 2141 C CA . SER A 1 286 ? 15.549 9.063 -24.703 1.00 94.06 286 SER A CA 1
ATOM 2142 C C . SER A 1 286 ? 14.762 7.781 -24.365 1.00 94.06 286 SER A C 1
ATOM 2144 O O . SER A 1 286 ? 14.747 7.405 -23.192 1.00 94.06 286 SER A O 1
ATOM 2146 N N . PRO A 1 287 ? 14.175 7.047 -25.336 1.00 94.75 287 PRO A N 1
ATOM 2147 C CA . PRO A 1 287 ? 13.573 5.736 -25.094 1.00 94.75 287 PRO A CA 1
ATOM 2148 C C . PRO A 1 287 ? 14.524 4.719 -24.473 1.00 94.75 287 PRO A C 1
ATOM 2150 O O . PRO A 1 287 ? 14.148 4.044 -23.522 1.00 94.75 287 PRO A O 1
ATOM 2153 N N . PHE A 1 288 ? 15.766 4.636 -24.964 1.00 94.81 288 PHE A N 1
ATOM 2154 C CA . PHE A 1 288 ? 16.763 3.711 -24.426 1.00 94.81 288 PHE A CA 1
ATOM 2155 C C . PHE A 1 288 ? 16.995 3.947 -22.928 1.00 94.81 288 PHE A C 1
ATOM 2157 O O . PHE A 1 288 ? 16.921 3.008 -22.136 1.00 94.81 288 PHE A O 1
ATOM 2164 N N . TRP A 1 289 ? 17.203 5.199 -22.510 1.00 96.38 289 TRP A N 1
ATOM 2165 C CA . TRP A 1 289 ? 17.345 5.542 -21.091 1.00 96.38 289 TRP A CA 1
ATOM 2166 C C . TRP A 1 289 ? 16.042 5.371 -20.307 1.00 96.38 289 TRP A C 1
ATOM 2168 O O . TRP A 1 289 ? 16.075 4.954 -19.150 1.00 96.38 289 TRP A O 1
ATOM 2178 N N . GLY A 1 290 ? 14.898 5.624 -20.940 1.00 97.44 290 GLY A N 1
ATOM 2179 C CA . GLY A 1 290 ? 13.577 5.437 -20.347 1.00 97.44 290 GLY A CA 1
ATOM 2180 C C . GLY A 1 290 ? 13.333 4.006 -19.881 1.00 97.44 290 GLY A C 1
ATOM 2181 O O . GLY A 1 290 ? 12.936 3.805 -18.735 1.00 97.44 290 GLY A O 1
ATOM 2182 N N . LEU A 1 291 ? 13.698 3.020 -20.705 1.00 97.38 291 LEU A N 1
ATOM 2183 C CA . LEU A 1 291 ? 13.600 1.600 -20.348 1.00 97.38 291 LEU A CA 1
ATOM 2184 C C . LEU A 1 291 ? 14.433 1.256 -19.099 1.00 97.38 291 LEU A C 1
ATOM 2186 O O . LEU A 1 291 ? 14.004 0.469 -18.259 1.00 97.38 291 LEU A O 1
ATOM 2190 N N . HIS A 1 292 ? 15.614 1.866 -18.927 1.00 97.19 292 HIS A N 1
ATOM 2191 C CA . HIS A 1 292 ? 16.446 1.662 -17.730 1.00 97.19 292 HIS A CA 1
ATOM 2192 C C . HIS A 1 292 ? 15.797 2.264 -16.484 1.00 97.19 292 HIS A C 1
ATOM 2194 O O . HIS A 1 292 ? 15.745 1.624 -15.428 1.00 97.19 292 HIS A O 1
ATOM 2200 N N . VAL A 1 293 ? 15.289 3.492 -16.616 1.00 98.12 293 VAL A N 1
ATOM 2201 C CA . VAL A 1 293 ? 14.576 4.192 -15.544 1.00 98.12 293 VAL A CA 1
ATOM 2202 C C . VAL A 1 293 ? 13.375 3.364 -15.093 1.00 98.12 293 VAL A C 1
ATOM 2204 O O . VAL A 1 293 ? 13.221 3.133 -13.891 1.00 98.12 293 VAL A O 1
ATOM 2207 N N . TYR A 1 294 ? 12.557 2.870 -16.025 1.00 98.12 294 TYR A N 1
ATOM 2208 C CA . TYR A 1 294 ? 11.385 2.063 -15.700 1.00 98.12 294 TYR A CA 1
ATOM 2209 C C . TYR A 1 294 ? 11.755 0.702 -15.102 1.00 98.12 294 TYR A C 1
ATOM 2211 O O . TYR A 1 294 ? 11.231 0.344 -14.045 1.00 98.12 294 TYR A O 1
ATOM 2219 N N . ALA A 1 295 ? 12.695 -0.032 -15.704 1.00 96.62 295 ALA A N 1
ATOM 2220 C CA . ALA A 1 295 ? 13.143 -1.331 -15.199 1.00 96.62 295 ALA A CA 1
ATOM 2221 C C . ALA A 1 295 ? 13.594 -1.255 -13.729 1.00 96.62 295 ALA A C 1
ATOM 2223 O O . ALA A 1 295 ? 13.246 -2.119 -12.916 1.00 96.62 295 ALA A O 1
ATOM 2224 N N . PHE A 1 296 ? 14.315 -0.191 -13.357 1.00 95.38 296 PHE A N 1
ATOM 2225 C CA . PHE A 1 296 ? 14.779 0.014 -11.988 1.00 95.38 296 PHE A CA 1
ATOM 2226 C C . PHE A 1 296 ? 13.698 0.609 -11.072 1.00 95.38 296 PHE A C 1
ATOM 2228 O O . PHE A 1 296 ? 13.301 -0.013 -10.082 1.00 95.38 296 PHE A O 1
ATOM 2235 N N . LEU A 1 297 ? 13.200 1.813 -11.366 1.00 97.19 297 LEU A N 1
ATOM 2236 C CA . LEU A 1 297 ? 12.283 2.525 -10.469 1.00 97.19 297 LEU A CA 1
ATOM 2237 C C . LEU A 1 297 ? 10.865 1.950 -10.504 1.00 97.19 297 LEU A C 1
ATOM 2239 O O . LEU A 1 297 ? 10.233 1.844 -9.452 1.00 97.19 297 LEU A O 1
ATOM 2243 N N . GLY A 1 298 ? 10.384 1.524 -11.674 1.00 96.81 298 GLY A N 1
ATOM 2244 C CA . GLY A 1 298 ? 9.073 0.898 -11.845 1.00 96.81 298 GLY A CA 1
ATOM 2245 C C . GLY A 1 298 ? 8.924 -0.335 -10.961 1.00 96.81 298 GLY A C 1
ATOM 2246 O O . GLY A 1 298 ? 7.947 -0.440 -10.219 1.00 96.81 298 GLY A O 1
ATOM 2247 N N . THR A 1 299 ? 9.929 -1.213 -10.923 1.00 95.69 299 THR A N 1
ATOM 2248 C CA . THR A 1 299 ? 9.939 -2.390 -10.035 1.00 95.69 299 THR A CA 1
ATOM 2249 C C . THR A 1 299 ? 9.806 -1.999 -8.558 1.00 95.69 299 THR A C 1
ATOM 2251 O O . THR A 1 299 ? 8.973 -2.557 -7.836 1.00 95.69 299 THR A O 1
ATOM 2254 N N . ASN A 1 300 ? 10.580 -1.008 -8.103 1.00 96.31 300 ASN A N 1
ATOM 2255 C CA . ASN A 1 300 ? 10.564 -0.543 -6.712 1.00 96.31 300 ASN A CA 1
ATOM 2256 C C . ASN A 1 300 ? 9.217 0.084 -6.319 1.00 96.31 300 ASN A C 1
ATOM 2258 O O . ASN A 1 300 ? 8.636 -0.295 -5.299 1.00 96.31 300 ASN A O 1
ATOM 2262 N N . VAL A 1 301 ? 8.681 0.991 -7.143 1.00 97.12 301 VAL A N 1
ATOM 2263 C CA . VAL A 1 301 ? 7.367 1.624 -6.921 1.00 97.12 301 VAL A CA 1
ATOM 2264 C C . VAL A 1 301 ? 6.258 0.569 -6.855 1.00 97.12 301 VAL A C 1
ATOM 2266 O O . VAL A 1 301 ? 5.403 0.619 -5.967 1.00 97.12 301 VAL A O 1
ATOM 2269 N N . SER A 1 302 ? 6.320 -0.437 -7.729 1.00 96.62 302 SER A N 1
ATOM 2270 C CA . SER A 1 302 ? 5.359 -1.547 -7.773 1.00 96.62 302 SER A CA 1
ATOM 2271 C C . SER A 1 302 ? 5.413 -2.401 -6.504 1.00 96.62 302 SER A C 1
ATOM 2273 O O . SER A 1 302 ? 4.374 -2.730 -5.929 1.00 96.62 302 SER A O 1
ATOM 2275 N N . CYS A 1 303 ? 6.617 -2.718 -6.015 1.00 96.94 303 CYS A N 1
ATOM 2276 C CA . CYS A 1 303 ? 6.805 -3.471 -4.771 1.00 96.94 303 CYS A CA 1
ATOM 2277 C C . CYS A 1 303 ? 6.248 -2.724 -3.557 1.00 96.94 303 CYS A C 1
ATOM 2279 O O . CYS A 1 303 ? 5.587 -3.329 -2.708 1.00 96.94 303 CYS A O 1
ATOM 2281 N N . LEU A 1 304 ? 6.497 -1.415 -3.475 1.00 96.31 304 LEU A N 1
ATOM 2282 C CA . LEU A 1 304 ? 5.984 -0.575 -2.396 1.00 96.31 304 LEU A CA 1
ATOM 2283 C C . LEU A 1 304 ? 4.453 -0.521 -2.427 1.00 96.31 304 LEU A C 1
ATOM 2285 O O . LEU A 1 304 ? 3.820 -0.766 -1.401 1.00 96.31 304 LEU A O 1
ATOM 2289 N N . TRP A 1 305 ? 3.846 -0.299 -3.597 1.00 97.12 305 TRP A N 1
ATOM 2290 C CA . TRP A 1 305 ? 2.388 -0.331 -3.731 1.00 97.12 305 TRP A CA 1
ATOM 2291 C C . TRP A 1 305 ? 1.805 -1.686 -3.302 1.00 97.12 305 TRP A C 1
ATOM 2293 O O . TRP A 1 305 ? 0.886 -1.726 -2.480 1.00 97.12 305 TRP A O 1
ATOM 2303 N N . PHE A 1 306 ? 2.377 -2.801 -3.765 1.00 96.31 306 PHE A N 1
ATOM 2304 C CA . PHE A 1 306 ? 1.939 -4.137 -3.358 1.00 96.31 306 PHE A CA 1
ATOM 2305 C C . PHE A 1 306 ? 2.019 -4.347 -1.836 1.00 96.31 306 PHE A C 1
ATOM 2307 O O . PHE A 1 306 ? 1.086 -4.880 -1.223 1.00 96.31 306 PHE A O 1
ATOM 2314 N N . ALA A 1 307 ? 3.120 -3.918 -1.209 1.00 94.19 307 ALA A N 1
ATOM 2315 C CA . ALA A 1 307 ? 3.311 -4.016 0.235 1.00 94.19 307 ALA A CA 1
ATOM 2316 C C . ALA A 1 307 ? 2.265 -3.195 1.008 1.00 94.19 307 ALA A C 1
ATOM 2318 O O . ALA A 1 307 ? 1.675 -3.701 1.962 1.00 94.19 307 ALA A O 1
ATOM 2319 N N . HIS A 1 308 ? 1.962 -1.978 0.553 1.00 93.31 308 HIS A N 1
ATOM 2320 C CA . HIS A 1 308 ? 0.912 -1.139 1.136 1.00 93.31 308 HIS A CA 1
ATOM 2321 C C . HIS A 1 308 ? -0.470 -1.768 1.008 1.00 93.31 308 HIS A C 1
ATOM 2323 O O . HIS A 1 308 ? -1.168 -1.943 2.006 1.00 93.31 308 HIS A O 1
ATOM 2329 N N . ALA A 1 309 ? -0.847 -2.213 -0.191 1.00 93.75 309 ALA A N 1
ATOM 2330 C CA . ALA A 1 309 ? -2.130 -2.877 -0.415 1.00 93.75 309 ALA A CA 1
ATOM 2331 C C . ALA A 1 309 ? -2.299 -4.126 0.474 1.00 93.75 309 ALA A C 1
ATOM 2333 O O . ALA A 1 309 ? -3.415 -4.502 0.838 1.00 93.75 309 ALA A O 1
ATOM 2334 N N . LYS A 1 310 ? -1.194 -4.777 0.864 1.00 91.31 310 LYS A N 1
ATOM 2335 C CA . LYS A 1 310 ? -1.196 -5.901 1.804 1.00 91.31 310 LYS A CA 1
ATOM 2336 C C . LYS A 1 310 ? -1.473 -5.518 3.244 1.00 91.31 310 LYS A C 1
ATOM 2338 O O . LYS A 1 310 ? -2.195 -6.280 3.895 1.00 91.31 310 LYS A O 1
ATOM 2343 N N . ASP A 1 311 ? -0.951 -4.394 3.703 1.00 90.06 311 ASP A N 1
ATOM 2344 C CA . ASP A 1 311 ? -1.143 -3.942 5.075 1.00 90.06 311 ASP A CA 1
ATOM 2345 C C . ASP A 1 311 ? -2.566 -3.406 5.313 1.00 90.06 311 ASP A C 1
ATOM 2347 O O . ASP A 1 311 ? -3.018 -3.477 6.449 1.00 90.06 311 ASP A O 1
ATOM 2351 N N . PHE A 1 312 ? -3.299 -2.976 4.271 1.00 88.75 312 PHE A N 1
ATOM 2352 C CA . PHE A 1 312 ? -4.655 -2.383 4.345 1.00 88.75 312 PHE A CA 1
ATOM 2353 C C . PHE A 1 312 ? -5.791 -3.273 3.766 1.00 88.75 312 PHE A C 1
ATOM 2355 O O . PHE A 1 312 ? -6.785 -2.774 3.236 1.00 88.75 312 PHE A O 1
ATOM 2362 N N . LYS A 1 313 ? -5.665 -4.607 3.836 1.00 88.75 313 LYS A N 1
ATOM 2363 C CA . LYS A 1 313 ? -6.568 -5.601 3.197 1.00 88.75 313 LYS A CA 1
ATOM 2364 C C . LYS A 1 313 ? -8.078 -5.519 3.548 1.00 88.75 313 LYS A C 1
ATOM 2366 O O . LYS A 1 313 ? -8.902 -5.924 2.734 1.00 88.75 313 LYS A O 1
ATOM 2371 N N . LEU A 1 314 ? -8.441 -5.050 4.736 1.00 86.06 314 LEU A N 1
ATOM 2372 C CA . LEU A 1 314 ? -9.792 -4.887 5.298 1.00 86.06 314 LEU A CA 1
ATOM 2373 C C . LEU A 1 314 ? -10.363 -3.491 5.025 1.00 86.06 314 LEU A C 1
ATOM 2375 O O . LEU A 1 314 ? -11.563 -3.279 5.170 1.00 86.06 314 LEU A O 1
ATOM 2379 N N . HIS A 1 315 ? -9.527 -2.545 4.595 1.00 83.06 315 HIS A N 1
ATOM 2380 C CA . HIS A 1 315 ? -9.963 -1.185 4.302 1.00 83.06 315 HIS A CA 1
ATOM 2381 C C . HIS A 1 315 ? -10.602 -1.092 2.912 1.00 83.06 315 HIS A C 1
ATOM 2383 O O . HIS A 1 315 ? -10.462 -1.989 2.071 1.00 83.06 315 HIS A O 1
ATOM 2389 N N . ASP A 1 316 ? -11.285 0.026 2.652 1.00 85.44 316 ASP A N 1
ATOM 2390 C CA . ASP A 1 316 ? -11.782 0.350 1.315 1.00 85.44 316 ASP A CA 1
ATOM 2391 C C . ASP A 1 316 ? -10.640 0.465 0.291 1.00 85.44 316 ASP A C 1
ATOM 2393 O O . ASP A 1 316 ? -9.510 0.802 0.654 1.00 85.44 316 ASP A O 1
ATOM 2397 N N . TRP A 1 317 ? -10.935 0.210 -0.988 1.00 91.56 317 TRP A N 1
ATOM 2398 C CA . TRP A 1 317 ? -9.931 0.131 -2.058 1.00 91.56 317 TRP A CA 1
ATOM 2399 C C . TRP A 1 317 ? -9.044 1.383 -2.127 1.00 91.56 317 TRP A C 1
ATOM 2401 O O . TRP A 1 317 ? -7.832 1.266 -2.288 1.00 91.56 317 TRP A O 1
ATOM 2411 N N . ALA A 1 318 ? -9.609 2.575 -1.906 1.00 90.75 318 ALA A N 1
ATOM 2412 C CA . ALA A 1 318 ? -8.853 3.826 -1.952 1.00 90.75 318 ALA A CA 1
ATOM 2413 C C . ALA A 1 318 ? -7.791 3.911 -0.843 1.00 90.75 318 ALA A C 1
ATOM 2415 O O . ALA A 1 318 ? -6.739 4.508 -1.035 1.00 90.75 318 ALA A O 1
ATOM 2416 N N . SER A 1 319 ? -8.021 3.263 0.303 1.00 87.38 319 SER A N 1
ATOM 2417 C CA . SER A 1 319 ? -7.042 3.205 1.400 1.00 87.38 319 SER A CA 1
ATOM 2418 C C . SER A 1 319 ? -5.909 2.210 1.133 1.00 87.38 319 SER A C 1
ATOM 2420 O O . SER A 1 319 ? -4.871 2.270 1.793 1.00 87.38 319 SER A O 1
ATOM 2422 N N . ARG A 1 320 ? -6.101 1.304 0.164 1.00 92.38 320 ARG A N 1
ATOM 2423 C CA . ARG A 1 320 ? -5.100 0.333 -0.306 1.00 92.38 320 ARG A CA 1
ATOM 2424 C C . ARG A 1 320 ? -4.182 0.908 -1.383 1.00 92.38 320 ARG A C 1
ATOM 2426 O O . ARG A 1 320 ? -3.309 0.192 -1.868 1.00 92.38 320 ARG A O 1
ATOM 2433 N N . VAL A 1 321 ? -4.374 2.169 -1.760 1.00 94.25 321 VAL A N 1
ATOM 2434 C CA . VAL A 1 321 ? -3.431 2.939 -2.573 1.00 94.25 321 VAL A CA 1
ATOM 2435 C C . VAL A 1 321 ? -2.564 3.780 -1.620 1.00 94.25 321 VAL A C 1
ATOM 2437 O O . VAL A 1 321 ? -3.112 4.376 -0.686 1.00 94.25 321 VAL A O 1
ATOM 2440 N N . PRO A 1 322 ? -1.227 3.794 -1.785 1.00 92.62 322 PRO A N 1
ATOM 2441 C CA . PRO A 1 322 ? -0.339 4.658 -1.010 1.00 92.62 322 PRO A CA 1
ATOM 2442 C C . PRO A 1 322 ? -0.731 6.129 -1.134 1.00 92.62 322 PRO A C 1
ATOM 2444 O O . PRO A 1 322 ? -1.215 6.561 -2.184 1.00 92.62 322 PRO A O 1
ATOM 2447 N N . ARG A 1 323 ? -0.532 6.914 -0.071 1.00 87.75 323 ARG A N 1
ATOM 2448 C CA . ARG A 1 323 ? -0.893 8.335 -0.114 1.00 87.75 323 ARG A CA 1
ATOM 2449 C C . ARG A 1 323 ? 0.196 9.136 -0.803 1.00 87.75 323 ARG A C 1
ATOM 2451 O O . ARG A 1 323 ? 1.379 8.980 -0.517 1.00 87.75 323 ARG A O 1
ATOM 2458 N N . PHE A 1 324 ? -0.231 10.075 -1.635 1.00 85.31 324 PHE A N 1
ATOM 2459 C CA . PHE A 1 324 ? 0.656 11.061 -2.227 1.00 85.31 324 PHE A CA 1
ATOM 2460 C C . PHE A 1 324 ? 0.972 12.189 -1.239 1.00 85.31 324 PHE A C 1
ATOM 2462 O O . PHE A 1 324 ? 0.066 12.788 -0.658 1.00 85.31 324 PHE A O 1
ATOM 2469 N N . LEU A 1 325 ? 2.268 12.461 -1.045 1.00 78.31 325 LEU A N 1
ATOM 2470 C CA . LEU A 1 325 ? 2.823 13.577 -0.262 1.00 78.31 325 LEU A CA 1
ATOM 2471 C C . LEU A 1 325 ? 2.388 13.643 1.214 1.00 78.31 325 LEU A C 1
ATOM 2473 O O . LEU A 1 325 ? 2.357 14.725 1.795 1.00 78.31 325 LEU A O 1
ATOM 2477 N N . ALA A 1 326 ? 2.051 12.504 1.832 1.00 69.69 326 ALA A N 1
ATOM 2478 C CA . ALA A 1 326 ? 1.576 12.434 3.222 1.00 69.69 326 ALA A CA 1
ATOM 2479 C C . ALA A 1 326 ? 0.437 13.432 3.540 1.00 69.69 326 ALA A C 1
ATOM 2481 O O . ALA A 1 326 ? 0.257 13.840 4.691 1.00 69.69 326 ALA A O 1
ATOM 2482 N N . ILE A 1 327 ? -0.341 13.830 2.523 1.00 71.62 327 ILE A N 1
ATOM 2483 C CA . ILE A 1 327 ? -1.403 14.819 2.692 1.00 71.62 327 ILE A CA 1
ATOM 2484 C C . ILE A 1 327 ? -2.445 14.222 3.650 1.00 71.62 327 ILE A C 1
ATOM 2486 O O . ILE A 1 327 ? -2.863 13.068 3.471 1.00 71.62 327 ILE A O 1
ATOM 2490 N N . PRO A 1 328 ? -2.873 14.971 4.683 1.00 68.25 328 PRO A N 1
ATOM 2491 C CA . PRO A 1 328 ? -3.888 14.509 5.615 1.00 68.25 328 PRO A CA 1
ATOM 2492 C C . PRO A 1 328 ? -5.250 14.490 4.912 1.00 68.25 328 PRO A C 1
ATOM 2494 O O . PRO A 1 328 ? -6.009 15.452 4.968 1.00 68.25 328 PRO A O 1
ATOM 2497 N N . ILE A 1 329 ? -5.542 13.389 4.219 1.00 69.81 329 ILE A N 1
ATOM 2498 C CA . ILE A 1 329 ? -6.829 13.136 3.573 1.00 69.81 329 ILE A CA 1
ATOM 2499 C C . ILE A 1 329 ? -7.572 12.057 4.356 1.00 69.81 329 ILE A C 1
ATOM 2501 O O . ILE A 1 329 ? -7.037 10.980 4.639 1.00 69.81 329 ILE A O 1
ATOM 2505 N N . ASP A 1 330 ? -8.832 12.335 4.667 1.00 68.00 330 ASP A N 1
ATOM 2506 C CA . ASP A 1 330 ? -9.712 11.401 5.355 1.00 68.00 330 ASP A CA 1
ATOM 2507 C C . ASP A 1 330 ? -9.992 10.173 4.481 1.00 68.00 330 ASP A C 1
ATOM 2509 O O . ASP A 1 330 ? -10.650 10.255 3.444 1.00 68.00 330 ASP A O 1
ATOM 2513 N N . ARG A 1 331 ? -9.515 9.000 4.902 1.00 69.06 331 ARG A N 1
ATOM 2514 C CA . ARG A 1 331 ? -9.752 7.733 4.193 1.00 69.06 331 ARG A CA 1
ATOM 2515 C C . ARG A 1 331 ? -11.237 7.403 4.046 1.00 69.06 331 ARG A C 1
ATOM 2517 O O . ARG A 1 331 ? -12.011 7.584 4.974 1.00 69.06 331 ARG A O 1
ATOM 2524 N N . GLY A 1 332 ? -11.636 6.933 2.867 1.00 69.06 332 GLY A N 1
ATOM 2525 C CA . GLY A 1 332 ? -13.043 6.685 2.526 1.00 69.06 332 GLY A CA 1
ATOM 2526 C C . GLY A 1 332 ? -13.813 7.925 2.050 1.00 69.06 332 GLY A C 1
ATOM 2527 O O . GLY A 1 332 ? -14.870 7.768 1.437 1.00 69.06 332 GLY A O 1
ATOM 2528 N N . SER A 1 333 ? -13.276 9.138 2.245 1.00 79.31 333 SER A N 1
ATOM 2529 C CA . SER A 1 333 ? -13.852 10.358 1.669 1.00 79.31 333 SER A CA 1
ATOM 2530 C C . SER A 1 333 ? -13.760 10.367 0.140 1.00 79.31 333 SER A C 1
ATOM 2532 O O . SER A 1 333 ? -12.946 9.661 -0.466 1.00 79.31 333 SER A O 1
ATOM 2534 N N . LEU A 1 334 ? -14.565 11.222 -0.496 1.00 85.00 334 LEU A N 1
ATOM 2535 C CA . LEU A 1 334 ? -14.459 11.479 -1.932 1.00 85.00 334 LEU A CA 1
ATOM 2536 C C . LEU A 1 334 ? -13.057 11.985 -2.308 1.00 85.00 334 LEU A C 1
ATOM 2538 O O . LEU A 1 334 ? -12.496 11.531 -3.299 1.00 85.00 334 LEU A O 1
ATOM 2542 N N . ALA A 1 335 ? -12.461 12.851 -1.483 1.00 85.56 335 ALA A N 1
ATOM 2543 C CA . ALA A 1 335 ? -11.107 13.358 -1.695 1.00 85.56 335 ALA A CA 1
ATOM 2544 C C . ALA A 1 335 ? -10.056 12.235 -1.674 1.00 85.56 335 ALA A C 1
ATOM 2546 O O . ALA A 1 335 ? -9.167 12.220 -2.521 1.00 85.56 335 ALA A O 1
ATOM 2547 N N . ALA A 1 336 ? -10.182 11.253 -0.771 1.00 85.06 336 ALA A N 1
ATOM 2548 C CA . ALA A 1 336 ? -9.284 10.095 -0.745 1.00 85.06 336 ALA A CA 1
ATOM 2549 C C . ALA A 1 336 ? -9.434 9.227 -1.998 1.00 85.06 336 ALA A C 1
ATOM 2551 O O . ALA A 1 336 ? -8.435 8.783 -2.557 1.00 85.06 336 ALA A O 1
ATOM 2552 N N . LYS A 1 337 ? -10.669 9.013 -2.468 1.00 91.00 337 LYS A N 1
ATOM 2553 C CA . LYS A 1 337 ? -10.930 8.268 -3.708 1.00 91.00 337 LYS A CA 1
ATOM 2554 C C . LYS A 1 337 ? -10.352 8.989 -4.924 1.00 91.00 337 LYS A C 1
ATOM 2556 O O . LYS A 1 337 ? -9.659 8.360 -5.714 1.00 91.00 337 LYS A O 1
ATOM 2561 N N . LEU A 1 338 ? -10.575 10.298 -5.043 1.00 92.56 338 LEU A N 1
ATOM 2562 C CA . LEU A 1 338 ? -10.009 11.118 -6.119 1.00 92.56 338 LEU A CA 1
ATOM 2563 C C . LEU A 1 338 ? -8.479 11.116 -6.080 1.00 92.56 338 LEU A C 1
ATOM 2565 O O . LEU A 1 338 ? -7.847 10.884 -7.106 1.00 92.56 338 LEU A O 1
ATOM 2569 N N . SER A 1 339 ? -7.882 11.294 -4.899 1.00 91.75 339 SER A N 1
ATOM 2570 C CA . SER A 1 339 ? -6.430 11.211 -4.730 1.00 91.75 339 SER A CA 1
ATOM 2571 C C . SER A 1 339 ? -5.893 9.844 -5.153 1.00 91.75 339 SER A C 1
ATOM 2573 O O . SER A 1 339 ? -4.905 9.800 -5.877 1.00 91.75 339 SER A O 1
ATOM 2575 N N . ALA A 1 340 ? -6.550 8.745 -4.769 1.00 93.50 340 ALA A N 1
ATOM 2576 C CA . ALA A 1 340 ? -6.154 7.399 -5.175 1.00 93.50 340 ALA A CA 1
ATOM 2577 C C . ALA A 1 340 ? -6.244 7.199 -6.699 1.00 93.50 340 ALA A C 1
ATOM 2579 O O . ALA A 1 340 ? -5.326 6.632 -7.290 1.00 93.50 340 ALA A O 1
ATOM 2580 N N . VAL A 1 341 ? -7.302 7.699 -7.353 1.00 95.38 341 VAL A N 1
ATOM 2581 C CA . VAL A 1 341 ? -7.426 7.666 -8.823 1.00 95.38 341 VAL A CA 1
ATOM 2582 C C . VAL A 1 341 ? -6.288 8.439 -9.483 1.00 95.38 341 VAL A C 1
ATOM 2584 O O . VAL A 1 341 ? -5.632 7.902 -10.371 1.00 95.38 341 VAL A O 1
ATOM 2587 N N . LEU A 1 342 ? -6.026 9.672 -9.043 1.00 95.00 342 LEU A N 1
ATOM 2588 C CA . LEU A 1 342 ? -4.956 10.505 -9.599 1.00 95.00 342 LEU A CA 1
ATOM 2589 C C . LEU A 1 342 ? -3.583 9.857 -9.402 1.00 95.00 342 LEU A C 1
ATOM 2591 O O . LEU A 1 342 ? -2.774 9.846 -10.325 1.00 95.00 342 LEU A O 1
ATOM 2595 N N . THR A 1 343 ? -3.340 9.259 -8.236 1.00 94.94 343 THR A N 1
ATOM 2596 C CA . THR A 1 343 ? -2.134 8.476 -7.964 1.00 94.94 343 THR A CA 1
ATOM 2597 C C . THR A 1 343 ? -1.974 7.321 -8.951 1.00 94.94 343 THR A C 1
ATOM 2599 O O . THR A 1 343 ? -0.916 7.197 -9.562 1.00 94.94 343 THR A O 1
ATOM 2602 N N . LEU A 1 344 ? -3.000 6.488 -9.142 1.00 95.75 344 LEU A N 1
ATOM 2603 C CA . LEU A 1 344 ? -2.920 5.356 -10.071 1.00 95.75 344 LEU A CA 1
ATOM 2604 C C . LEU A 1 344 ? -2.765 5.819 -11.524 1.00 95.75 344 LEU A C 1
ATOM 2606 O O . LEU A 1 344 ? -2.002 5.226 -12.283 1.00 95.75 344 LEU A O 1
ATOM 2610 N N . LEU A 1 345 ? -3.446 6.896 -11.911 1.00 96.19 345 LEU A N 1
ATOM 2611 C CA . LEU A 1 345 ? -3.357 7.454 -13.254 1.00 96.19 345 LEU A CA 1
ATOM 2612 C C . LEU A 1 345 ? -1.948 7.988 -13.542 1.00 96.19 345 LEU A C 1
ATOM 2614 O O . LEU A 1 345 ? -1.284 7.520 -14.463 1.00 96.19 345 LEU A O 1
ATOM 2618 N N . PHE A 1 346 ? -1.481 8.954 -12.754 1.00 95.62 346 PHE A N 1
ATOM 2619 C CA . PHE A 1 346 ? -0.249 9.677 -13.063 1.00 95.62 346 PHE A CA 1
ATOM 2620 C C . PHE A 1 346 ? 1.009 8.926 -12.649 1.00 95.62 346 PHE A C 1
ATOM 2622 O O . PHE A 1 346 ? 2.015 9.018 -13.340 1.00 95.62 346 PHE A O 1
ATOM 2629 N N . LEU A 1 347 ? 0.979 8.173 -11.550 1.00 94.25 347 LEU A N 1
ATOM 2630 C CA . LEU A 1 347 ? 2.192 7.576 -10.985 1.00 94.25 347 LEU A CA 1
ATOM 2631 C C . LEU A 1 347 ? 2.351 6.088 -11.307 1.00 94.25 347 LEU A C 1
ATOM 2633 O O . LEU A 1 347 ? 3.375 5.502 -10.964 1.00 94.25 347 LEU A O 1
ATOM 2637 N N . VAL A 1 348 ? 1.363 5.481 -11.973 1.00 93.75 348 VAL A N 1
ATOM 2638 C CA . VAL A 1 348 ? 1.421 4.078 -12.409 1.00 93.75 348 VAL A CA 1
ATOM 2639 C C . VAL A 1 348 ? 1.086 3.952 -13.894 1.00 93.75 348 VAL A C 1
ATOM 2641 O O . VAL A 1 348 ? 1.939 3.532 -14.675 1.00 93.75 348 VAL A O 1
ATOM 2644 N N . LEU A 1 349 ? -0.121 4.351 -14.309 1.00 96.88 349 LEU A N 1
ATOM 2645 C CA . LEU A 1 349 ? -0.598 4.118 -15.674 1.00 96.88 349 LEU A CA 1
ATOM 2646 C C . LEU A 1 349 ? 0.179 4.929 -16.719 1.00 96.88 349 LEU A C 1
ATOM 2648 O O . LEU A 1 349 ? 0.602 4.366 -17.724 1.00 96.88 349 LEU A O 1
ATOM 2652 N N . VAL A 1 350 ? 0.403 6.227 -16.493 1.00 97.94 350 VAL A N 1
ATOM 2653 C CA . VAL A 1 350 ? 1.158 7.068 -17.439 1.00 97.94 350 VAL A CA 1
ATOM 2654 C C . VAL A 1 350 ? 2.593 6.550 -17.656 1.00 97.94 350 VAL A C 1
ATOM 2656 O O . VAL A 1 350 ? 2.955 6.351 -18.816 1.00 97.94 350 VAL A O 1
ATOM 2659 N N . PRO A 1 351 ? 3.401 6.251 -16.614 1.00 98.00 351 PRO A N 1
ATOM 2660 C CA . PRO A 1 351 ? 4.707 5.617 -16.794 1.00 98.00 351 PRO A CA 1
ATOM 2661 C C . PRO A 1 351 ? 4.655 4.304 -17.581 1.00 98.00 351 PRO A C 1
ATOM 2663 O O . PRO A 1 351 ? 5.515 4.083 -18.426 1.00 98.00 351 PRO A O 1
ATOM 2666 N N . LEU A 1 352 ? 3.645 3.457 -17.351 1.00 97.31 352 LEU A N 1
ATOM 2667 C CA . LEU A 1 352 ? 3.478 2.194 -18.079 1.00 97.31 352 LEU A CA 1
ATOM 2668 C C . LEU A 1 352 ? 3.166 2.411 -19.572 1.00 97.31 352 LEU A C 1
ATOM 2670 O O . LEU A 1 352 ? 3.693 1.702 -20.425 1.00 97.31 352 LEU A O 1
ATOM 2674 N N . VAL A 1 353 ? 2.339 3.403 -19.906 1.00 98.19 353 VAL A N 1
ATOM 2675 C CA . VAL A 1 353 ? 2.054 3.764 -21.307 1.00 98.19 353 VAL A CA 1
ATOM 2676 C C . VAL A 1 353 ? 3.300 4.329 -21.994 1.00 98.19 353 VAL A C 1
ATOM 2678 O O . VAL A 1 353 ? 3.577 3.989 -23.143 1.00 98.19 353 VAL A O 1
ATOM 2681 N N . ILE A 1 354 ? 4.069 5.169 -21.294 1.00 98.25 354 ILE A N 1
ATOM 2682 C CA . ILE A 1 354 ? 5.339 5.697 -21.807 1.00 98.25 354 ILE A CA 1
ATOM 2683 C C . ILE A 1 354 ? 6.342 4.559 -22.034 1.00 98.25 354 ILE A C 1
ATOM 2685 O O . ILE A 1 354 ? 7.005 4.545 -23.066 1.00 98.25 354 ILE A O 1
ATOM 2689 N N . GLU A 1 355 ? 6.418 3.590 -21.120 1.00 97.69 355 GLU A N 1
ATOM 2690 C CA . GLU A 1 355 ? 7.265 2.404 -21.274 1.00 97.69 355 GLU A CA 1
ATOM 2691 C C . GLU A 1 355 ? 6.905 1.619 -22.540 1.00 97.69 355 GLU A C 1
ATOM 2693 O O . GLU A 1 355 ? 7.780 1.312 -23.347 1.00 97.69 355 GLU A O 1
ATOM 2698 N N . ALA A 1 356 ? 5.615 1.368 -22.780 1.00 97.62 356 ALA A N 1
ATOM 2699 C CA . ALA A 1 356 ? 5.165 0.702 -24.002 1.00 97.62 356 ALA A CA 1
ATOM 2700 C C . ALA A 1 356 ? 5.568 1.478 -25.272 1.00 97.62 356 ALA A C 1
ATOM 2702 O O . ALA A 1 356 ? 6.025 0.878 -26.247 1.00 97.62 356 ALA A O 1
ATOM 2703 N N . HIS A 1 357 ? 5.465 2.813 -25.249 1.00 96.69 357 HIS A N 1
ATOM 2704 C CA . HIS A 1 357 ? 5.959 3.677 -26.330 1.00 96.69 357 HIS A CA 1
ATOM 2705 C C . HIS A 1 357 ? 7.482 3.565 -26.505 1.00 96.69 357 HIS A C 1
ATOM 2707 O O . HIS A 1 357 ? 7.965 3.514 -27.633 1.00 96.69 357 HIS A O 1
ATOM 2713 N N . PHE A 1 358 ? 8.259 3.492 -25.424 1.00 96.75 358 PHE A N 1
ATOM 2714 C CA . PHE A 1 358 ? 9.711 3.330 -25.518 1.00 96.75 358 PHE A CA 1
ATOM 2715 C C . PHE A 1 358 ? 10.128 1.969 -26.068 1.00 96.75 358 PHE A C 1
ATOM 2717 O O . PHE A 1 358 ? 11.047 1.922 -26.885 1.00 96.75 358 PHE A O 1
ATOM 2724 N N . VAL A 1 359 ? 9.437 0.891 -25.693 1.00 95.81 359 VAL A N 1
ATOM 2725 C CA . VAL A 1 359 ? 9.653 -0.445 -26.270 1.00 95.81 359 VAL A CA 1
ATOM 2726 C C . VAL A 1 359 ? 9.373 -0.438 -27.776 1.00 95.81 359 VAL A C 1
ATOM 2728 O O . VAL A 1 359 ? 10.175 -0.967 -28.545 1.00 95.81 359 VAL A O 1
ATOM 2731 N N . ASP A 1 360 ? 8.279 0.197 -28.211 1.00 95.12 360 ASP A N 1
ATOM 2732 C CA . ASP A 1 360 ? 7.957 0.357 -29.635 1.00 95.12 360 ASP A CA 1
ATOM 2733 C C . ASP A 1 360 ? 9.063 1.113 -30.383 1.00 95.12 360 ASP A C 1
ATOM 2735 O O . ASP A 1 360 ? 9.590 0.629 -31.386 1.00 95.12 360 ASP A O 1
ATOM 2739 N N . VAL A 1 361 ? 9.478 2.272 -29.865 1.00 92.31 361 VAL A N 1
ATOM 2740 C CA . VAL A 1 361 ? 10.526 3.079 -30.502 1.00 92.31 361 VAL A CA 1
ATOM 2741 C C . VAL A 1 361 ? 11.861 2.335 -30.541 1.00 92.31 361 VAL A C 1
ATOM 2743 O O . VAL A 1 361 ? 12.548 2.407 -31.564 1.00 92.31 361 VAL A O 1
ATOM 2746 N N . LEU A 1 362 ? 12.215 1.607 -29.476 1.00 91.50 362 LEU A N 1
ATOM 2747 C CA . LEU A 1 362 ? 13.448 0.826 -29.420 1.00 91.50 362 LEU A CA 1
ATOM 2748 C C . LEU A 1 362 ? 13.488 -0.222 -30.537 1.00 91.50 362 LEU A C 1
ATOM 2750 O O . LEU A 1 362 ? 14.464 -0.298 -31.280 1.00 91.50 362 LEU A O 1
ATOM 2754 N N . ASN A 1 363 ? 12.411 -0.995 -30.674 1.00 91.44 363 ASN A N 1
ATOM 2755 C CA . ASN A 1 363 ? 12.350 -2.103 -31.623 1.00 91.44 363 ASN A CA 1
ATOM 2756 C C . ASN A 1 363 ? 12.173 -1.640 -33.078 1.00 91.44 363 ASN A C 1
ATOM 2758 O O . ASN A 1 363 ? 12.681 -2.299 -33.981 1.00 91.44 363 ASN A O 1
ATOM 2762 N N . ASN A 1 364 ? 11.471 -0.525 -33.311 1.00 91.06 364 ASN A N 1
ATOM 2763 C CA . ASN A 1 364 ? 11.040 -0.137 -34.659 1.00 91.06 364 ASN A CA 1
ATOM 2764 C C . ASN A 1 364 ? 11.811 1.039 -35.273 1.00 91.06 364 ASN A C 1
ATOM 2766 O O . ASN A 1 364 ? 11.705 1.263 -36.479 1.00 91.06 364 ASN A O 1
ATOM 2770 N N . ARG A 1 365 ? 12.548 1.836 -34.484 1.00 88.62 365 ARG A N 1
ATOM 2771 C CA . ARG A 1 365 ? 13.197 3.066 -34.990 1.00 88.62 365 ARG A CA 1
ATOM 2772 C C . ARG A 1 365 ? 14.695 3.150 -34.730 1.00 88.62 365 ARG A C 1
ATOM 2774 O O . ARG A 1 365 ? 15.365 3.944 -35.388 1.00 88.62 365 ARG A O 1
ATOM 2781 N N . GLY A 1 366 ? 15.210 2.387 -33.774 1.00 88.31 366 GLY A N 1
ATOM 2782 C CA . GLY A 1 366 ? 16.635 2.349 -33.480 1.00 88.31 366 GLY A CA 1
ATOM 2783 C C . GLY A 1 366 ? 17.442 1.553 -34.491 1.00 88.31 366 GLY A C 1
ATOM 2784 O O . GLY A 1 366 ? 16.927 0.638 -35.132 1.00 88.31 366 GLY A O 1
ATOM 2785 N N . LYS A 1 367 ? 18.732 1.875 -34.600 1.00 92.00 367 LYS A N 1
ATOM 2786 C CA . LYS A 1 367 ? 19.692 1.062 -35.348 1.00 92.00 367 LYS A CA 1
ATOM 2787 C C . LYS A 1 367 ? 20.875 0.675 -34.485 1.00 92.00 367 LYS A C 1
ATOM 2789 O O . LYS A 1 367 ? 21.258 1.397 -33.563 1.00 92.00 367 LYS A O 1
ATOM 2794 N N . VAL A 1 368 ? 21.437 -0.479 -34.822 1.00 94.69 368 VAL A N 1
ATOM 2795 C CA . VAL A 1 368 ? 22.641 -1.019 -34.205 1.00 94.69 368 VAL A CA 1
ATOM 2796 C C . VAL A 1 368 ? 23.816 -0.799 -35.146 1.00 94.69 368 VAL A C 1
ATOM 2798 O O . VAL A 1 368 ? 23.761 -1.141 -36.327 1.00 94.69 368 VAL A O 1
ATOM 2801 N N . TYR A 1 369 ? 24.873 -0.219 -34.600 1.00 95.44 369 TYR A N 1
ATOM 2802 C CA . TYR A 1 369 ? 26.132 0.060 -35.264 1.00 95.44 369 TYR A CA 1
ATOM 2803 C C . TYR A 1 369 ? 27.235 -0.769 -34.617 1.00 95.44 369 TYR A C 1
ATOM 2805 O O . TYR A 1 369 ? 27.183 -1.062 -33.420 1.00 95.44 369 TYR A O 1
ATOM 2813 N N . ILE A 1 370 ? 28.242 -1.105 -35.410 1.00 96.25 370 ILE A N 1
ATOM 2814 C CA . ILE A 1 370 ? 29.465 -1.771 -34.970 1.00 96.25 370 ILE A CA 1
ATOM 2815 C C . ILE A 1 370 ? 30.687 -0.964 -35.401 1.00 96.25 370 ILE A C 1
ATOM 2817 O O . ILE A 1 370 ? 30.606 -0.170 -36.344 1.00 96.25 370 ILE A O 1
ATOM 2821 N N . TYR A 1 371 ? 31.826 -1.205 -34.754 1.00 95.56 371 TYR A N 1
ATOM 2822 C CA . TYR A 1 371 ? 33.129 -0.815 -35.295 1.00 95.56 371 TYR A CA 1
ATOM 2823 C C . TYR A 1 371 ? 33.560 -1.833 -36.362 1.00 95.56 371 TYR A C 1
ATOM 2825 O O . TYR A 1 371 ? 33.851 -2.974 -36.002 1.00 95.56 371 TYR A O 1
ATOM 2833 N N . PRO A 1 372 ? 33.617 -1.474 -37.660 1.00 95.38 372 PRO A N 1
ATOM 2834 C CA . PRO A 1 372 ? 33.859 -2.435 -38.743 1.00 95.38 372 PRO A CA 1
ATOM 2835 C C . PRO A 1 372 ? 35.145 -3.246 -38.557 1.00 95.38 372 PRO A C 1
ATOM 2837 O O . PRO A 1 372 ? 35.141 -4.467 -38.720 1.00 95.38 372 PRO A O 1
ATOM 2840 N N . GLU A 1 373 ? 36.220 -2.574 -38.138 1.00 94.00 373 GLU A N 1
ATOM 2841 C CA . GLU A 1 373 ? 37.553 -3.164 -37.984 1.00 94.00 373 GLU A CA 1
ATOM 2842 C C . GLU A 1 373 ? 37.571 -4.306 -36.961 1.00 94.00 373 GLU A C 1
ATOM 2844 O O . GLU A 1 373 ? 38.193 -5.339 -37.202 1.00 94.00 373 GLU A O 1
ATOM 2849 N N . GLN A 1 374 ? 36.807 -4.184 -35.867 1.00 94.94 374 GLN A N 1
ATOM 2850 C CA . GLN A 1 374 ? 36.709 -5.227 -34.837 1.00 94.94 374 GLN A CA 1
ATOM 2851 C C . GLN A 1 374 ? 36.081 -6.524 -35.365 1.00 94.94 374 GLN A C 1
ATOM 2853 O O . GLN A 1 374 ? 36.294 -7.590 -34.790 1.00 94.94 374 GLN A O 1
ATOM 2858 N N . PHE A 1 375 ? 35.321 -6.453 -36.460 1.00 96.38 375 PHE A N 1
ATOM 2859 C CA . PHE A 1 375 ? 34.644 -7.594 -37.075 1.00 96.38 375 PHE A CA 1
ATOM 2860 C C . PHE A 1 375 ? 35.257 -8.009 -38.423 1.00 96.38 375 PHE A C 1
ATOM 2862 O O . PHE A 1 375 ? 34.726 -8.914 -39.069 1.00 96.38 375 PHE A O 1
ATOM 2869 N N . GLY A 1 376 ? 36.373 -7.399 -38.838 1.00 95.88 376 GLY A N 1
ATOM 2870 C CA . GLY A 1 376 ? 37.048 -7.717 -40.101 1.00 95.88 376 GLY A CA 1
ATOM 2871 C C . GLY A 1 376 ? 36.351 -7.139 -41.337 1.00 95.88 376 GLY A C 1
ATOM 2872 O O . GLY A 1 376 ? 36.410 -7.741 -42.409 1.00 95.88 376 GLY A O 1
ATOM 2873 N N . TYR A 1 377 ? 35.672 -6.000 -41.182 1.00 96.12 377 TYR A N 1
ATOM 2874 C CA . TYR A 1 377 ? 35.064 -5.231 -42.269 1.00 96.12 377 TYR A CA 1
ATOM 2875 C C . TYR A 1 377 ? 35.736 -3.864 -42.395 1.00 96.12 377 TYR A C 1
ATOM 2877 O O . TYR A 1 377 ? 36.234 -3.298 -41.423 1.00 96.12 377 TYR A O 1
ATOM 2885 N N . THR A 1 378 ? 35.685 -3.291 -43.589 1.00 94.69 378 THR A N 1
ATOM 2886 C CA . THR A 1 378 ? 36.078 -1.904 -43.847 1.00 94.69 378 THR A CA 1
ATOM 2887 C C . THR A 1 378 ? 34.853 -0.990 -43.870 1.00 94.69 378 THR A C 1
ATOM 2889 O O . THR A 1 378 ? 33.745 -1.402 -44.221 1.00 94.69 378 THR A O 1
ATOM 2892 N N . ALA A 1 379 ? 35.042 0.292 -43.553 1.00 92.75 379 ALA A N 1
ATOM 2893 C CA . ALA A 1 379 ? 33.971 1.286 -43.663 1.00 92.75 379 ALA A CA 1
ATOM 2894 C C . ALA A 1 379 ? 33.489 1.505 -45.112 1.00 92.75 379 ALA A C 1
ATOM 2896 O O . ALA A 1 379 ? 32.414 2.049 -45.311 1.00 92.75 379 ALA A O 1
ATOM 2897 N N . ALA A 1 380 ? 34.265 1.094 -46.122 1.00 92.69 380 ALA A N 1
ATOM 2898 C CA . ALA A 1 380 ? 33.857 1.156 -47.526 1.00 92.69 380 ALA A CA 1
ATOM 2899 C C . ALA A 1 380 ? 32.910 0.006 -47.916 1.00 92.69 380 ALA A C 1
ATOM 2901 O O . ALA A 1 380 ? 32.038 0.185 -48.766 1.00 92.69 380 ALA A O 1
ATOM 2902 N N . GLU A 1 381 ? 33.064 -1.169 -47.294 1.00 93.19 381 GLU A N 1
ATOM 2903 C CA . GLU A 1 381 ? 32.165 -2.313 -47.496 1.00 93.19 381 GLU A CA 1
ATOM 2904 C C . GLU A 1 381 ? 30.789 -2.078 -46.863 1.00 93.19 381 GLU A C 1
ATOM 2906 O O . GLU A 1 381 ? 29.772 -2.550 -47.380 1.00 93.19 381 GLU A O 1
ATOM 2911 N N . LEU A 1 382 ? 30.749 -1.348 -45.747 1.00 93.00 382 LEU A N 1
ATOM 2912 C CA . LEU A 1 382 ? 29.523 -1.045 -45.020 1.00 93.00 382 LEU A CA 1
ATOM 2913 C C . LEU A 1 382 ? 28.988 0.334 -45.421 1.00 93.00 382 LEU A C 1
ATOM 2915 O O . LEU A 1 382 ? 29.703 1.326 -45.454 1.00 93.00 382 LEU A O 1
ATOM 2919 N N . LYS A 1 383 ? 27.699 0.418 -45.752 1.00 87.25 383 LYS A N 1
ATOM 2920 C CA . LYS A 1 383 ? 27.076 1.675 -46.196 1.00 87.25 383 LYS A CA 1
ATOM 2921 C C . LYS A 1 383 ? 26.546 2.475 -45.004 1.00 87.25 383 LYS A C 1
ATOM 2923 O O . LYS A 1 383 ? 26.175 1.906 -43.983 1.00 87.25 383 LYS A O 1
ATOM 2928 N N . SER A 1 384 ? 26.431 3.795 -45.170 1.00 88.69 384 SER A N 1
ATOM 2929 C CA . SER A 1 384 ? 25.766 4.697 -44.208 1.00 88.69 384 SER A CA 1
ATOM 2930 C C . SER A 1 384 ? 26.420 4.766 -42.819 1.00 88.69 384 SER A C 1
ATOM 2932 O O . SER A 1 384 ? 25.727 4.852 -41.806 1.00 88.69 384 SER A O 1
ATOM 2934 N N . CYS A 1 385 ? 27.752 4.743 -42.771 1.00 91.44 385 CYS A N 1
ATOM 2935 C CA . CYS A 1 385 ? 28.507 4.919 -41.535 1.00 91.44 385 CYS A CA 1
ATOM 2936 C C . CYS A 1 385 ? 28.395 6.346 -40.975 1.00 91.44 385 CYS A C 1
ATOM 2938 O O . CYS A 1 385 ? 28.303 7.323 -41.721 1.00 91.44 385 CYS A O 1
ATOM 2940 N N . ILE A 1 386 ? 28.463 6.461 -39.652 1.00 89.62 386 ILE A N 1
ATOM 2941 C CA . ILE A 1 386 ? 28.558 7.732 -38.936 1.00 89.62 386 ILE A CA 1
ATOM 2942 C C . ILE A 1 386 ? 30.024 8.200 -38.991 1.00 89.62 386 ILE A C 1
ATOM 2944 O O . ILE A 1 386 ? 30.899 7.468 -38.514 1.00 89.62 386 ILE A O 1
ATOM 2948 N N . PRO A 1 387 ? 30.316 9.397 -39.537 1.00 85.56 387 PRO A N 1
ATOM 2949 C CA . PRO A 1 387 ? 31.682 9.893 -39.667 1.00 85.56 387 PRO A CA 1
ATOM 2950 C C . PRO A 1 387 ? 32.242 10.301 -38.296 1.00 85.56 387 PRO A C 1
ATOM 2952 O O . PRO A 1 387 ? 31.756 11.240 -37.665 1.00 85.56 387 PRO A O 1
ATOM 2955 N N . ARG A 1 388 ? 33.255 9.569 -37.829 1.00 85.31 388 ARG A N 1
ATOM 2956 C CA . ARG A 1 388 ? 34.000 9.763 -36.573 1.00 85.31 388 ARG A CA 1
ATOM 2957 C C . ARG A 1 388 ? 35.459 9.354 -36.795 1.00 85.31 388 ARG A C 1
ATOM 2959 O O . ARG A 1 388 ? 35.753 8.726 -37.808 1.00 85.31 388 ARG A O 1
ATOM 2966 N N . GLU A 1 389 ? 36.337 9.659 -35.837 1.00 87.38 389 GLU A N 1
ATOM 2967 C CA . GLU A 1 389 ? 37.731 9.175 -35.835 1.00 87.38 389 GLU A CA 1
ATOM 2968 C C . GLU A 1 389 ? 37.796 7.646 -35.979 1.00 87.38 389 GLU A C 1
ATOM 2970 O O . GLU A 1 389 ? 38.567 7.132 -36.782 1.00 87.38 389 GLU A O 1
ATOM 2975 N N . THR A 1 390 ? 36.893 6.930 -35.297 1.00 88.31 390 THR A N 1
ATOM 2976 C CA . THR A 1 390 ? 36.609 5.512 -35.553 1.00 88.31 390 THR A CA 1
ATOM 2977 C C . THR A 1 390 ? 35.179 5.374 -36.090 1.00 88.31 390 THR A C 1
ATOM 2979 O O . THR A 1 390 ? 34.227 5.653 -35.349 1.00 88.31 390 THR A O 1
ATOM 2982 N N . PRO A 1 391 ? 34.983 4.994 -37.367 1.00 90.94 391 PRO A N 1
ATOM 2983 C CA . PRO A 1 391 ? 33.664 4.981 -37.988 1.00 90.94 391 PRO A CA 1
ATOM 2984 C C . PRO A 1 391 ? 32.761 3.910 -37.368 1.00 90.94 391 PRO A C 1
ATOM 2986 O O . PRO A 1 391 ? 33.179 2.778 -37.131 1.00 90.94 391 PRO A O 1
ATOM 2989 N N . LEU A 1 392 ? 31.495 4.268 -37.148 1.00 94.19 392 LEU A N 1
ATOM 2990 C CA . LEU A 1 392 ? 30.443 3.357 -36.693 1.00 94.19 392 LEU A CA 1
ATOM 2991 C C . LEU A 1 392 ? 29.508 3.057 -37.858 1.00 94.19 392 LEU A C 1
ATOM 2993 O O . LEU A 1 392 ? 28.899 3.977 -38.406 1.00 94.19 392 LEU A O 1
ATOM 2997 N N . CYS A 1 393 ? 29.371 1.788 -38.230 1.00 94.75 393 CYS A N 1
ATOM 2998 C CA . CYS A 1 393 ? 28.597 1.391 -39.403 1.00 94.75 393 CYS A CA 1
ATOM 2999 C C . CYS A 1 393 ? 27.475 0.415 -39.032 1.00 94.75 393 CYS A C 1
ATOM 3001 O O . CYS A 1 393 ? 27.688 -0.466 -38.195 1.00 94.75 393 CYS A O 1
ATOM 3003 N N . PRO A 1 394 ? 26.285 0.538 -39.643 1.00 95.00 394 PRO A N 1
ATOM 3004 C CA . PRO A 1 394 ? 25.253 -0.479 -39.511 1.00 95.00 394 PRO A CA 1
ATOM 3005 C C . PRO A 1 394 ? 25.679 -1.762 -40.238 1.00 95.00 394 PRO A C 1
ATOM 3007 O O . PRO A 1 394 ? 26.355 -1.717 -41.268 1.00 95.00 394 PRO A O 1
ATOM 3010 N N . HIS A 1 395 ? 25.246 -2.911 -39.725 1.00 95.56 395 HIS A N 1
ATOM 3011 C CA . HIS A 1 395 ? 25.465 -4.219 -40.343 1.00 95.56 395 HIS A CA 1
ATOM 3012 C C . HIS A 1 395 ? 24.145 -4.995 -40.372 1.00 95.56 395 HIS A C 1
ATOM 3014 O O . HIS A 1 395 ? 23.375 -4.908 -39.420 1.00 95.56 395 HIS A O 1
ATOM 3020 N N . ALA A 1 396 ? 23.877 -5.756 -41.439 1.00 94.31 396 ALA A N 1
ATOM 3021 C CA . ALA A 1 396 ? 22.593 -6.448 -41.626 1.00 94.31 396 ALA A CA 1
ATOM 3022 C C . ALA A 1 396 ? 22.271 -7.437 -40.490 1.00 94.31 396 ALA A C 1
ATOM 3024 O O . ALA A 1 396 ? 21.132 -7.513 -40.042 1.00 94.31 396 ALA A O 1
ATOM 3025 N N . ASP A 1 397 ? 23.293 -8.138 -39.993 1.00 94.69 397 ASP A N 1
ATOM 3026 C CA . ASP A 1 397 ? 23.155 -9.089 -38.880 1.00 94.69 397 ASP A CA 1
ATOM 3027 C C . ASP A 1 397 ? 23.175 -8.426 -37.489 1.00 94.69 397 ASP A C 1
ATOM 3029 O O . ASP A 1 397 ? 22.880 -9.079 -36.485 1.00 94.69 397 ASP A O 1
ATOM 3033 N N . ALA A 1 398 ? 23.556 -7.146 -37.393 1.00 94.31 398 ALA A N 1
ATOM 3034 C CA . ALA A 1 398 ? 23.619 -6.451 -36.112 1.00 94.31 398 ALA A CA 1
ATOM 3035 C C . ALA A 1 398 ? 22.221 -5.993 -35.685 1.00 94.31 398 ALA A C 1
ATOM 3037 O O . ALA A 1 398 ? 21.586 -5.179 -36.355 1.00 94.31 398 ALA A O 1
ATOM 3038 N N . GLY A 1 399 ? 21.758 -6.473 -34.534 1.00 94.62 399 GLY A N 1
ATOM 3039 C CA . GLY A 1 399 ? 20.428 -6.169 -34.022 1.00 94.62 399 GLY A CA 1
ATOM 3040 C C . GLY A 1 399 ? 20.394 -6.130 -32.501 1.00 94.62 399 GLY A C 1
ATOM 3041 O O . GLY A 1 399 ? 21.370 -6.438 -31.823 1.00 94.62 399 GLY A O 1
ATOM 3042 N N . LEU A 1 400 ? 19.245 -5.747 -31.940 1.00 93.88 400 LEU A N 1
ATOM 3043 C CA . LEU A 1 400 ? 19.061 -5.718 -30.483 1.00 93.88 400 LEU A CA 1
ATOM 3044 C C . LEU A 1 400 ? 19.220 -7.108 -29.852 1.00 93.88 400 LEU A C 1
ATOM 3046 O O . LEU A 1 400 ? 19.681 -7.212 -28.719 1.00 93.88 400 LEU A O 1
ATOM 3050 N N . TYR A 1 401 ? 18.873 -8.164 -30.592 1.00 95.44 401 TYR A N 1
ATOM 3051 C CA . TYR A 1 401 ? 18.925 -9.562 -30.150 1.00 95.44 401 TYR A CA 1
ATOM 3052 C C . TYR A 1 401 ? 19.800 -10.436 -31.058 1.00 95.44 401 TYR A C 1
ATOM 3054 O O . TYR A 1 401 ? 19.634 -11.653 -31.079 1.00 95.44 401 TYR A O 1
ATOM 3062 N N . SER A 1 402 ? 20.719 -9.841 -31.819 1.00 95.62 402 SER A N 1
ATOM 3063 C CA . SER A 1 402 ? 21.629 -10.578 -32.697 1.00 95.62 402 SER A CA 1
ATOM 3064 C C . SER A 1 402 ? 23.017 -9.951 -32.703 1.00 95.62 402 SER A C 1
ATOM 3066 O O . SER A 1 402 ? 23.179 -8.741 -32.546 1.00 95.62 402 SER A O 1
ATOM 3068 N N . THR A 1 403 ? 24.027 -10.796 -32.882 1.00 95.88 403 THR A N 1
ATOM 3069 C CA . THR A 1 403 ? 25.433 -10.402 -32.979 1.00 95.88 403 THR A CA 1
ATOM 3070 C C . THR A 1 403 ? 25.958 -10.647 -34.388 1.00 95.88 403 THR A C 1
ATOM 3072 O O . THR A 1 403 ? 25.503 -11.546 -35.095 1.00 95.88 403 THR A O 1
ATOM 3075 N N . VAL A 1 404 ? 26.944 -9.850 -34.796 1.00 96.31 404 VAL A N 1
ATOM 3076 C CA . VAL A 1 404 ? 27.645 -10.017 -36.071 1.00 96.31 404 VAL A CA 1
ATOM 3077 C C . VAL A 1 404 ? 28.692 -11.112 -35.935 1.00 96.31 404 VAL A C 1
ATOM 3079 O O . VAL A 1 404 ? 29.470 -11.132 -34.978 1.00 96.31 404 VAL A O 1
ATOM 3082 N N . LYS A 1 405 ? 28.743 -12.009 -36.921 1.00 95.81 405 LYS A N 1
ATOM 3083 C CA . LYS A 1 405 ? 29.810 -13.005 -37.025 1.00 95.81 405 LYS A CA 1
ATOM 3084 C C . LYS A 1 405 ? 31.074 -12.340 -37.599 1.00 95.81 405 LYS A C 1
ATOM 3086 O O . LYS A 1 405 ? 31.008 -11.815 -38.714 1.00 95.81 405 LYS A O 1
ATOM 3091 N N . PRO A 1 406 ? 32.212 -12.344 -36.881 1.00 96.06 406 PRO A N 1
ATOM 3092 C CA . PRO A 1 406 ? 33.435 -11.706 -37.362 1.00 96.06 406 PRO A CA 1
ATOM 3093 C C . PRO A 1 406 ? 34.085 -12.502 -38.503 1.00 96.06 406 PRO A C 1
ATOM 3095 O O . PRO A 1 406 ? 33.974 -13.733 -38.562 1.00 96.06 406 PRO A O 1
ATOM 3098 N N . ARG A 1 407 ? 34.777 -11.800 -39.409 1.00 96.44 407 ARG A N 1
ATOM 3099 C CA . ARG A 1 407 ? 35.608 -12.402 -40.463 1.00 96.44 407 ARG A CA 1
ATOM 3100 C C . ARG A 1 407 ? 37.037 -12.623 -39.951 1.00 96.44 407 ARG A C 1
ATOM 3102 O O . ARG A 1 407 ? 37.605 -11.698 -39.373 1.00 96.44 407 ARG A O 1
ATOM 3109 N N . PRO A 1 408 ? 37.657 -13.795 -40.188 1.00 93.81 408 PRO A N 1
ATOM 3110 C CA . PRO A 1 408 ? 39.056 -14.016 -39.826 1.00 93.81 408 PRO A CA 1
ATOM 3111 C C . PRO A 1 408 ? 39.985 -12.955 -40.449 1.00 93.81 408 PRO A C 1
ATOM 3113 O O . PRO A 1 408 ? 39.771 -12.592 -41.607 1.00 93.81 408 PRO A O 1
ATOM 3116 N N . PRO A 1 409 ? 41.016 -12.470 -39.729 1.00 93.94 409 PRO A N 1
ATOM 3117 C CA . PRO A 1 409 ? 41.469 -12.908 -38.403 1.00 93.94 409 PRO A CA 1
ATOM 3118 C C . PRO A 1 409 ? 40.771 -12.206 -37.221 1.00 93.94 409 PRO A C 1
ATOM 3120 O O . PRO A 1 409 ? 41.179 -12.406 -36.080 1.00 93.94 409 PRO A O 1
ATOM 3123 N N . ALA A 1 410 ? 39.753 -11.374 -37.462 1.00 94.75 410 ALA A N 1
ATOM 3124 C CA . ALA A 1 410 ? 39.099 -10.615 -36.404 1.00 94.75 410 ALA A CA 1
ATOM 3125 C C . ALA A 1 410 ? 38.358 -11.532 -35.416 1.00 94.75 410 ALA A C 1
ATOM 3127 O O . ALA A 1 410 ? 37.697 -12.498 -35.806 1.00 94.75 410 ALA A O 1
ATOM 3128 N N . SER A 1 411 ? 38.440 -11.203 -34.127 1.00 91.62 411 SER A N 1
ATOM 3129 C CA . SER A 1 411 ? 37.749 -11.919 -33.048 1.00 91.62 411 SER A CA 1
ATOM 3130 C C . SER A 1 411 ? 36.309 -11.447 -32.832 1.00 91.62 411 SER A C 1
ATOM 3132 O O . SER A 1 411 ? 35.559 -12.100 -32.106 1.00 91.62 411 SER A O 1
ATOM 3134 N N . GLY A 1 412 ? 35.914 -10.321 -33.439 1.00 90.69 412 GLY A N 1
ATOM 3135 C CA . GLY A 1 412 ? 34.710 -9.595 -33.043 1.00 90.69 412 GLY A CA 1
ATOM 3136 C C . GLY A 1 412 ? 34.899 -8.914 -31.688 1.00 90.69 412 GLY A C 1
ATOM 3137 O O . GLY A 1 412 ? 35.998 -8.885 -31.132 1.00 90.69 412 GLY A O 1
ATOM 3138 N N . GLY A 1 413 ? 33.798 -8.413 -31.136 1.00 85.62 413 GLY A N 1
ATOM 3139 C CA . GLY A 1 413 ? 33.743 -7.919 -29.765 1.00 85.62 413 GLY A CA 1
ATOM 3140 C C . GLY A 1 413 ? 32.322 -8.025 -29.230 1.00 85.62 413 GLY A C 1
ATOM 3141 O O . GLY A 1 413 ? 31.372 -7.718 -29.942 1.00 85.62 413 GLY A O 1
ATOM 3142 N N . PHE A 1 414 ? 32.160 -8.493 -27.994 1.00 86.94 414 PHE A N 1
ATOM 3143 C CA . PHE A 1 414 ? 30.868 -8.489 -27.289 1.00 86.94 414 PHE A CA 1
ATOM 3144 C C . PHE A 1 414 ? 30.956 -7.673 -25.999 1.00 86.94 414 PHE A C 1
ATOM 3146 O O . PHE A 1 414 ? 30.083 -6.856 -25.730 1.00 86.94 414 PHE A O 1
ATOM 3153 N N . TRP A 1 415 ? 32.037 -7.855 -25.237 1.00 84.94 415 TRP A N 1
ATOM 3154 C CA . TRP A 1 415 ? 32.277 -7.144 -23.979 1.00 84.94 415 TRP A CA 1
ATOM 3155 C C . TRP A 1 415 ? 33.080 -5.845 -24.150 1.00 84.94 415 TRP A C 1
ATOM 3157 O O . TRP A 1 415 ? 33.093 -5.016 -23.247 1.00 84.94 415 TRP A O 1
ATOM 3167 N N . ASP A 1 416 ? 33.671 -5.629 -25.328 1.00 83.62 416 ASP A N 1
ATOM 3168 C CA . ASP A 1 416 ? 34.599 -4.523 -25.610 1.00 83.62 416 ASP A CA 1
ATOM 3169 C C . ASP A 1 416 ? 33.903 -3.284 -26.187 1.00 83.62 416 ASP A C 1
ATOM 3171 O O . ASP A 1 416 ? 34.463 -2.565 -27.014 1.00 83.62 416 ASP A O 1
ATOM 3175 N N . ASN A 1 417 ? 32.648 -3.045 -25.793 1.00 88.38 417 ASN A N 1
ATOM 3176 C CA . ASN A 1 417 ? 31.850 -1.902 -26.252 1.00 88.38 417 ASN A CA 1
ATOM 3177 C C . ASN A 1 417 ? 31.702 -1.817 -27.788 1.00 88.38 417 ASN A C 1
ATOM 3179 O O . ASN A 1 417 ? 31.500 -0.743 -28.346 1.00 88.38 417 ASN A O 1
ATOM 3183 N N . ALA A 1 418 ? 31.780 -2.966 -28.464 1.00 92.88 418 ALA A N 1
ATOM 3184 C CA . ALA A 1 418 ? 31.793 -3.090 -29.920 1.00 92.88 418 ALA A CA 1
ATOM 3185 C C . ALA A 1 418 ? 30.474 -2.692 -30.604 1.00 92.88 418 ALA A C 1
ATOM 3187 O O . ALA A 1 418 ? 30.448 -2.435 -31.807 1.00 92.88 418 ALA A O 1
ATOM 3188 N N . TYR A 1 419 ? 29.381 -2.666 -29.837 1.00 96.12 419 TYR A N 1
ATOM 3189 C CA . TYR A 1 419 ? 28.031 -2.398 -30.312 1.00 96.12 419 TYR A CA 1
ATOM 3190 C C . TYR A 1 419 ? 27.508 -1.073 -29.781 1.00 96.12 419 TYR A C 1
ATOM 3192 O O . TYR A 1 419 ? 27.611 -0.747 -28.595 1.00 96.12 419 TYR A O 1
ATOM 3200 N N . HIS A 1 420 ? 26.880 -0.333 -30.681 1.00 95.38 420 HIS A N 1
ATOM 3201 C CA . HIS A 1 420 ? 26.338 0.986 -30.432 1.00 95.38 420 HIS A CA 1
ATOM 3202 C C . HIS A 1 420 ? 24.881 1.039 -30.887 1.00 95.38 420 HIS A C 1
ATOM 3204 O O . HIS A 1 420 ? 24.549 0.587 -31.976 1.00 95.38 420 HIS A O 1
ATOM 3210 N N . TYR A 1 421 ? 24.003 1.604 -30.069 1.00 94.81 421 TYR A N 1
ATOM 3211 C CA . TYR A 1 421 ? 22.601 1.835 -30.392 1.00 94.81 421 TYR A CA 1
ATOM 3212 C C . TYR A 1 421 ? 22.361 3.334 -30.566 1.00 94.81 421 TYR A C 1
ATOM 3214 O O . TYR A 1 421 ? 22.805 4.137 -29.743 1.00 94.81 421 TYR A O 1
ATOM 3222 N N . GLY A 1 422 ? 21.673 3.740 -31.629 1.00 91.50 422 GLY A N 1
ATOM 3223 C CA . GLY A 1 422 ? 21.403 5.157 -31.856 1.00 91.50 422 GLY A CA 1
ATOM 3224 C C . GLY A 1 422 ? 20.642 5.454 -33.138 1.00 91.50 422 GLY A C 1
ATOM 3225 O O . GLY A 1 422 ? 20.035 4.570 -33.745 1.00 91.50 422 GLY A O 1
ATOM 3226 N N . GLY A 1 423 ? 20.658 6.732 -33.516 1.00 85.19 423 GLY A N 1
ATOM 3227 C CA . GLY A 1 423 ? 20.008 7.244 -34.721 1.00 85.19 423 GLY A CA 1
ATOM 3228 C C . GLY A 1 423 ? 20.970 7.561 -35.867 1.00 85.19 423 GLY A C 1
ATOM 3229 O O . GLY A 1 423 ? 22.164 7.756 -35.676 1.00 85.19 423 GLY A O 1
ATOM 3230 N N . ASP A 1 424 ? 20.399 7.703 -37.064 1.00 73.00 424 ASP A N 1
ATOM 3231 C CA . ASP A 1 424 ? 21.129 7.749 -38.340 1.00 73.00 424 ASP A CA 1
ATOM 3232 C C . ASP A 1 424 ? 22.034 8.957 -38.607 1.00 73.00 424 ASP A C 1
ATOM 3234 O O . ASP A 1 424 ? 22.875 8.869 -39.496 1.00 73.00 424 ASP A O 1
ATOM 3238 N N . LYS A 1 425 ? 21.816 10.112 -37.965 1.00 62.66 425 LYS A N 1
ATOM 3239 C CA . LYS A 1 425 ? 22.343 11.386 -38.504 1.00 62.66 425 LYS A CA 1
ATOM 3240 C C . LYS A 1 425 ? 23.135 12.256 -37.539 1.00 62.66 425 LYS A C 1
ATOM 3242 O O . LYS A 1 425 ? 24.082 12.894 -37.975 1.00 62.66 425 LYS A O 1
ATOM 3247 N N . ASN A 1 426 ? 22.814 12.251 -36.247 1.00 66.00 426 ASN A N 1
ATOM 3248 C CA . ASN A 1 426 ? 23.441 13.190 -35.305 1.00 66.00 426 ASN A CA 1
ATOM 3249 C C . ASN A 1 426 ? 24.671 12.592 -34.611 1.00 66.00 426 ASN A C 1
ATOM 3251 O O . ASN A 1 426 ? 25.229 13.193 -33.699 1.00 66.00 426 ASN A O 1
ATOM 3255 N N . GLY A 1 427 ? 25.061 11.372 -34.996 1.00 68.94 427 GLY A N 1
ATOM 3256 C CA . GLY A 1 427 ? 26.149 10.638 -34.365 1.00 68.94 427 GLY A CA 1
ATOM 3257 C C . GLY A 1 427 ? 25.908 10.312 -32.892 1.00 68.94 427 GLY A C 1
ATOM 3258 O O . GLY A 1 427 ? 26.820 9.826 -32.240 1.00 68.94 427 GLY A O 1
ATOM 3259 N N . THR A 1 428 ? 24.725 10.562 -32.334 1.00 83.62 428 THR A N 1
ATOM 3260 C CA . THR A 1 428 ? 24.402 10.259 -30.940 1.00 83.62 428 THR A CA 1
ATOM 3261 C C . THR A 1 428 ? 24.071 8.776 -30.805 1.00 83.62 428 THR A C 1
ATOM 3263 O O . THR A 1 428 ? 22.966 8.314 -31.086 1.00 83.62 428 THR A O 1
ATOM 3266 N N . THR A 1 429 ? 25.075 8.015 -30.386 1.00 92.12 429 THR A N 1
ATOM 3267 C CA . THR A 1 429 ? 24.967 6.582 -30.109 1.00 92.12 429 THR A CA 1
ATOM 3268 C C . THR A 1 429 ? 25.390 6.300 -28.680 1.00 92.12 429 THR A C 1
ATOM 3270 O O . THR A 1 429 ? 26.313 6.946 -28.182 1.00 92.12 429 THR A O 1
ATOM 3273 N N . VAL A 1 430 ? 24.807 5.280 -28.073 1.00 93.88 430 VAL A N 1
ATOM 3274 C CA . VAL A 1 430 ? 25.222 4.742 -26.778 1.00 93.88 430 VAL A CA 1
ATOM 3275 C C . VAL A 1 430 ? 25.751 3.335 -26.960 1.00 93.88 430 VAL A C 1
ATOM 3277 O O . VAL A 1 430 ? 25.239 2.575 -27.777 1.00 93.88 430 VAL A O 1
ATOM 3280 N N . THR A 1 431 ? 26.772 2.981 -26.198 1.00 94.12 431 THR A N 1
ATOM 3281 C CA . THR A 1 431 ? 27.213 1.594 -26.123 1.00 94.12 431 THR A CA 1
ATOM 3282 C C . THR A 1 431 ? 26.137 0.750 -25.448 1.00 94.12 431 THR A C 1
ATOM 3284 O O . THR A 1 431 ? 25.525 1.183 -24.467 1.00 94.12 431 THR A O 1
ATOM 3287 N N . PHE A 1 432 ? 25.906 -0.453 -25.962 1.00 95.19 432 PHE A N 1
ATOM 3288 C CA . PHE A 1 432 ? 24.998 -1.412 -25.341 1.00 95.19 432 PHE A CA 1
ATOM 3289 C C . PHE A 1 432 ? 25.452 -2.850 -25.612 1.00 95.19 432 PHE A C 1
ATOM 3291 O O . PHE A 1 432 ? 26.199 -3.106 -26.555 1.00 95.19 432 PHE A O 1
ATOM 3298 N N . PHE A 1 433 ? 24.975 -3.792 -24.799 1.00 95.50 433 PHE A N 1
ATOM 3299 C CA . PHE A 1 433 ? 25.255 -5.219 -24.973 1.00 95.50 433 PHE A CA 1
ATOM 3300 C C . PHE A 1 433 ? 24.080 -5.899 -25.690 1.00 95.50 433 PHE A C 1
ATOM 3302 O O . PHE A 1 433 ? 23.020 -6.065 -25.068 1.00 95.50 433 PHE A O 1
ATOM 3309 N N . PRO A 1 434 ? 24.219 -6.300 -26.970 1.00 93.38 434 PRO A N 1
ATOM 3310 C CA . PRO A 1 434 ? 23.141 -6.964 -27.695 1.00 93.38 434 PRO A CA 1
ATOM 3311 C C . PRO A 1 434 ? 22.750 -8.263 -26.992 1.00 93.38 434 PRO A C 1
ATOM 3313 O O . PRO A 1 434 ? 23.568 -8.900 -26.327 1.00 93.38 434 PRO A O 1
ATOM 3316 N N . ILE A 1 435 ? 21.487 -8.661 -27.139 1.00 94.06 435 ILE A N 1
ATOM 3317 C CA . ILE A 1 435 ? 20.849 -9.795 -26.460 1.00 94.06 435 ILE A CA 1
ATOM 3318 C C . ILE A 1 435 ? 20.720 -9.557 -24.949 1.00 94.06 435 ILE A C 1
ATOM 3320 O O . ILE A 1 435 ? 19.606 -9.442 -24.444 1.00 94.06 435 ILE A O 1
ATOM 3324 N N . LEU A 1 436 ? 21.832 -9.447 -24.219 1.00 94.31 436 LEU A N 1
ATOM 3325 C CA . LEU A 1 436 ? 21.841 -9.423 -22.757 1.00 94.31 436 LEU A CA 1
ATOM 3326 C C . LEU A 1 436 ? 21.105 -8.209 -22.180 1.00 94.31 436 LEU A C 1
ATOM 3328 O O . LEU A 1 436 ? 20.207 -8.376 -21.356 1.00 94.31 436 LEU A O 1
ATOM 3332 N N . GLN A 1 437 ? 21.466 -6.993 -22.593 1.00 94.75 437 GLN A N 1
ATOM 3333 C CA . GLN A 1 437 ? 20.903 -5.780 -21.998 1.00 94.75 437 GLN A CA 1
ATOM 3334 C C . GLN A 1 437 ? 19.405 -5.620 -22.312 1.00 94.75 437 GLN A C 1
ATOM 3336 O O . GLN A 1 437 ? 18.643 -5.418 -21.364 1.00 94.75 437 GLN A O 1
ATOM 3341 N N . PRO A 1 438 ? 18.927 -5.794 -23.563 1.00 94.62 438 PRO A N 1
ATOM 3342 C CA . PRO A 1 438 ? 17.493 -5.772 -23.852 1.00 94.62 438 PRO A CA 1
ATOM 3343 C C . PRO A 1 438 ? 16.698 -6.839 -23.089 1.00 94.62 438 PRO A C 1
ATOM 3345 O O . PRO A 1 438 ? 15.641 -6.522 -22.546 1.00 94.62 438 PRO A O 1
ATOM 3348 N N . LEU A 1 439 ? 17.215 -8.071 -22.972 1.00 95.56 439 LEU A N 1
ATOM 3349 C CA . LEU A 1 439 ? 16.549 -9.134 -22.207 1.00 95.56 439 LEU A CA 1
ATOM 3350 C C . LEU A 1 439 ? 16.463 -8.809 -20.712 1.00 95.56 439 LEU A C 1
ATOM 3352 O O . LEU A 1 439 ? 15.421 -9.039 -20.099 1.00 95.56 439 LEU A O 1
ATOM 3356 N N . VAL A 1 440 ? 17.525 -8.256 -20.118 1.00 96.25 440 VAL A N 1
ATOM 3357 C CA . VAL A 1 440 ? 17.518 -7.845 -18.705 1.00 96.25 440 VAL A CA 1
ATOM 3358 C C . VAL A 1 440 ? 16.508 -6.721 -18.473 1.00 96.25 440 VAL A C 1
ATOM 3360 O O . VAL A 1 440 ? 15.716 -6.803 -17.533 1.00 96.25 440 VAL A O 1
ATOM 3363 N N . LEU A 1 441 ? 16.493 -5.700 -19.334 1.00 96.12 441 LEU A N 1
ATOM 3364 C CA . LEU A 1 441 ? 15.559 -4.576 -19.220 1.00 96.12 441 LEU A CA 1
ATOM 3365 C C . LEU A 1 441 ? 14.105 -5.033 -19.364 1.00 96.12 441 LEU A C 1
ATOM 3367 O O . LEU A 1 441 ? 13.284 -4.727 -18.501 1.00 96.12 441 LEU A O 1
ATOM 3371 N N . GLN A 1 442 ? 13.795 -5.826 -20.391 1.00 94.88 442 GLN A N 1
ATOM 3372 C CA . GLN A 1 442 ? 12.444 -6.350 -20.609 1.00 94.88 442 GLN A CA 1
ATOM 3373 C C . GLN A 1 442 ? 12.016 -7.338 -19.527 1.00 94.88 442 GLN A C 1
ATOM 3375 O O . GLN A 1 442 ? 10.864 -7.315 -19.100 1.00 94.88 442 GLN A O 1
ATOM 3380 N N . GLY A 1 443 ? 12.933 -8.176 -19.042 1.00 96.38 443 GLY A N 1
ATOM 3381 C CA . GLY A 1 443 ? 12.670 -9.085 -17.931 1.00 96.38 443 GLY A CA 1
ATOM 3382 C C . GLY A 1 443 ? 12.299 -8.331 -16.654 1.00 96.38 443 GLY A C 1
ATOM 3383 O O . GLY A 1 443 ? 11.308 -8.666 -16.006 1.00 96.38 443 GLY A O 1
ATOM 3384 N N . LEU A 1 444 ? 13.040 -7.272 -16.314 1.00 96.12 444 LEU A N 1
ATOM 3385 C CA . LEU A 1 444 ? 12.724 -6.414 -15.168 1.00 96.12 444 LEU A CA 1
ATOM 3386 C C . LEU A 1 444 ? 11.414 -5.641 -15.365 1.00 96.12 444 LEU A C 1
ATOM 3388 O O . LEU A 1 444 ? 10.605 -5.585 -14.439 1.00 96.12 444 LEU A O 1
ATOM 3392 N N . ALA A 1 445 ? 11.159 -5.104 -16.560 1.00 96.31 445 ALA A N 1
ATOM 3393 C CA . ALA A 1 445 ? 9.897 -4.436 -16.880 1.00 96.31 445 ALA A CA 1
ATOM 3394 C C . ALA A 1 445 ? 8.695 -5.393 -16.766 1.00 96.31 445 ALA A C 1
ATOM 3396 O O . ALA A 1 445 ? 7.668 -5.033 -16.189 1.00 96.31 445 ALA A O 1
ATOM 3397 N N . LEU A 1 446 ? 8.837 -6.643 -17.223 1.00 97.06 446 LEU A N 1
ATOM 3398 C CA . LEU A 1 446 ? 7.821 -7.684 -17.062 1.00 97.06 446 LEU A CA 1
ATOM 3399 C C . LEU A 1 446 ? 7.581 -8.012 -15.582 1.00 97.06 446 LEU A C 1
ATOM 3401 O O . LEU A 1 446 ? 6.432 -8.115 -15.155 1.00 97.06 446 LEU A O 1
ATOM 3405 N N . VAL A 1 447 ? 8.640 -8.134 -14.777 1.00 97.44 447 VAL A N 1
ATOM 3406 C CA . VAL A 1 447 ? 8.514 -8.324 -13.322 1.00 97.44 447 VAL A CA 1
ATOM 3407 C C . VAL A 1 447 ? 7.766 -7.152 -12.684 1.00 97.44 447 VAL A C 1
ATOM 3409 O O . VAL A 1 447 ? 6.843 -7.382 -11.898 1.00 97.44 447 VAL A O 1
ATOM 3412 N N . ALA A 1 448 ? 8.104 -5.909 -13.038 1.00 96.75 448 ALA A N 1
ATOM 3413 C CA . ALA A 1 448 ? 7.390 -4.726 -12.563 1.00 96.75 448 ALA A CA 1
ATOM 3414 C C . ALA A 1 448 ? 5.898 -4.791 -12.923 1.00 96.75 448 ALA A C 1
ATOM 3416 O O . ALA A 1 448 ? 5.055 -4.619 -12.041 1.00 96.75 448 ALA A O 1
ATOM 3417 N N . LEU A 1 449 ? 5.565 -5.121 -14.175 1.00 97.44 449 LEU A N 1
ATOM 3418 C CA . LEU A 1 449 ? 4.186 -5.258 -14.648 1.00 97.44 449 LEU A CA 1
ATOM 3419 C C . LEU A 1 449 ? 3.413 -6.338 -13.878 1.00 97.44 449 LEU A C 1
ATOM 3421 O O . LEU A 1 449 ? 2.295 -6.093 -13.426 1.00 97.44 449 LEU A O 1
ATOM 3425 N N . LEU A 1 450 ? 4.003 -7.516 -13.664 1.00 98.00 450 LEU A N 1
ATOM 3426 C CA . LEU A 1 450 ? 3.370 -8.592 -12.893 1.00 98.00 450 LEU A CA 1
ATOM 3427 C C . LEU A 1 450 ? 3.096 -8.168 -11.443 1.00 98.00 450 LEU A C 1
ATOM 3429 O O . LEU A 1 450 ? 2.030 -8.466 -10.898 1.00 98.00 450 LEU A O 1
ATOM 3433 N N . ILE A 1 451 ? 4.020 -7.430 -10.822 1.00 97.94 451 ILE A N 1
ATOM 3434 C CA . ILE A 1 451 ? 3.828 -6.888 -9.471 1.00 97.94 451 ILE A CA 1
ATOM 3435 C C . ILE A 1 451 ? 2.736 -5.811 -9.469 1.00 97.94 451 ILE A C 1
ATOM 3437 O O . ILE A 1 451 ? 1.925 -5.792 -8.543 1.00 97.94 451 ILE A O 1
ATOM 3441 N N . GLN A 1 452 ? 2.658 -4.953 -10.491 1.00 96.88 452 GLN A N 1
ATOM 3442 C CA . GLN A 1 452 ? 1.581 -3.962 -10.630 1.00 96.88 452 GLN A CA 1
ATOM 3443 C C . GLN A 1 452 ? 0.220 -4.626 -10.787 1.00 96.88 452 GLN A C 1
ATOM 3445 O O . GLN A 1 452 ? -0.724 -4.214 -10.121 1.00 96.88 452 GLN A O 1
ATOM 3450 N N . ILE A 1 453 ? 0.115 -5.684 -11.594 1.00 97.38 453 ILE A N 1
ATOM 3451 C CA . ILE A 1 453 ? -1.120 -6.466 -11.731 1.00 97.38 453 ILE A CA 1
ATOM 3452 C C . ILE A 1 453 ? -1.503 -7.074 -10.379 1.00 97.38 453 ILE A C 1
ATOM 3454 O O . ILE A 1 453 ? -2.650 -6.952 -9.949 1.00 97.38 453 ILE A O 1
ATOM 3458 N N . ALA A 1 454 ? -0.549 -7.670 -9.661 1.00 96.94 454 ALA A N 1
ATOM 3459 C CA . ALA A 1 454 ? -0.800 -8.224 -8.333 1.00 96.94 454 ALA A CA 1
ATOM 3460 C C . ALA A 1 454 ? -1.229 -7.146 -7.320 1.00 96.94 454 ALA A C 1
ATOM 3462 O O . ALA A 1 454 ? -2.133 -7.380 -6.513 1.00 96.94 454 ALA A O 1
ATOM 3463 N N . ALA A 1 455 ? -0.614 -5.961 -7.361 1.00 96.44 455 ALA A N 1
ATOM 3464 C CA . ALA A 1 455 ? -0.974 -4.823 -6.520 1.00 96.44 455 ALA A CA 1
ATOM 3465 C C . ALA A 1 455 ? -2.375 -4.304 -6.861 1.00 96.44 455 ALA A C 1
ATOM 3467 O O . ALA A 1 455 ? -3.192 -4.135 -5.959 1.00 96.44 455 ALA A O 1
ATOM 3468 N N . PHE A 1 456 ? -2.691 -4.161 -8.149 1.00 96.12 456 PHE A N 1
ATOM 3469 C CA . PHE A 1 456 ? -4.000 -3.754 -8.649 1.00 96.12 456 PHE A CA 1
ATOM 3470 C C . PHE A 1 456 ? -5.097 -4.724 -8.208 1.00 96.12 456 PHE A C 1
ATOM 3472 O O . PHE A 1 456 ? -6.076 -4.314 -7.581 1.00 96.12 456 PHE A O 1
ATOM 3479 N N . VAL A 1 457 ? -4.903 -6.025 -8.450 1.00 95.50 457 VAL A N 1
ATOM 3480 C CA . VAL A 1 457 ? -5.811 -7.083 -7.987 1.00 95.50 457 VAL A CA 1
ATOM 3481 C C . VAL A 1 457 ? -6.024 -6.967 -6.483 1.00 95.50 457 VAL A C 1
ATOM 3483 O O . VAL A 1 457 ? -7.154 -7.016 -6.013 1.00 95.50 457 VAL A O 1
ATOM 3486 N N . ARG A 1 458 ? -4.967 -6.742 -5.705 1.00 93.56 458 ARG A N 1
ATOM 3487 C CA . ARG A 1 458 ? -5.068 -6.625 -4.248 1.00 93.56 458 ARG A CA 1
ATOM 3488 C C . ARG A 1 458 ? -5.762 -5.340 -3.778 1.00 93.56 458 ARG A C 1
ATOM 3490 O O . ARG A 1 458 ? -6.456 -5.348 -2.756 1.00 93.56 458 ARG A O 1
ATOM 3497 N N . THR A 1 459 ? -5.602 -4.245 -4.512 1.00 94.38 459 THR A N 1
ATOM 3498 C CA . THR A 1 459 ? -6.281 -2.973 -4.251 1.00 94.38 459 THR A CA 1
ATOM 3499 C C . THR A 1 459 ? -7.784 -3.087 -4.506 1.00 94.38 459 THR A C 1
ATOM 3501 O O . THR A 1 459 ? -8.568 -2.671 -3.654 1.00 94.38 459 THR A O 1
ATOM 3504 N N . PHE A 1 460 ? -8.208 -3.685 -5.619 1.00 93.56 460 PHE A N 1
ATOM 3505 C CA . PHE A 1 460 ? -9.620 -3.666 -6.025 1.00 93.56 460 PHE A CA 1
ATOM 3506 C C . PHE A 1 460 ? -10.401 -4.924 -5.654 1.00 93.56 460 PHE A C 1
ATOM 3508 O O . PHE A 1 460 ? -11.599 -4.852 -5.376 1.00 93.56 460 PHE A O 1
ATOM 3515 N N . TRP A 1 461 ? -9.749 -6.080 -5.588 1.00 87.75 461 TRP A N 1
ATOM 3516 C CA . TRP A 1 461 ? -10.430 -7.321 -5.263 1.00 87.75 461 TRP A CA 1
ATOM 3517 C C . TRP A 1 461 ? -10.550 -7.466 -3.741 1.00 87.75 461 TRP A C 1
ATOM 3519 O O . TRP A 1 461 ? -9.571 -7.605 -3.007 1.00 87.75 461 TRP A O 1
ATOM 3529 N N . ARG A 1 462 ? -11.791 -7.450 -3.243 1.00 68.31 462 ARG A N 1
ATOM 3530 C CA . ARG A 1 462 ? -12.142 -7.827 -1.859 1.00 68.31 462 ARG A CA 1
ATOM 3531 C C . ARG A 1 462 ? -12.262 -9.341 -1.659 1.00 68.31 462 ARG A C 1
ATOM 3533 O O . ARG A 1 462 ? -12.806 -9.764 -0.648 1.00 68.31 462 ARG A O 1
ATOM 3540 N N . GLY A 1 463 ? -11.807 -10.133 -2.631 1.00 52.06 463 GLY A N 1
ATOM 3541 C CA . GLY A 1 463 ? -12.024 -11.570 -2.684 1.00 52.06 463 GLY A CA 1
ATOM 3542 C C . GLY A 1 463 ? -11.511 -12.198 -1.406 1.00 52.06 463 GLY A C 1
ATOM 3543 O O . GLY A 1 463 ? -10.314 -12.140 -1.120 1.00 52.06 463 GLY A O 1
ATOM 3544 N N . ASP A 1 464 ? -12.445 -12.741 -0.636 1.00 46.91 464 ASP A N 1
ATOM 3545 C CA . ASP A 1 464 ? -12.170 -13.596 0.498 1.00 46.91 464 ASP A CA 1
ATOM 3546 C C . ASP A 1 464 ? -11.335 -14.763 -0.051 1.00 46.91 464 ASP A C 1
ATOM 3548 O O . ASP A 1 464 ? -11.860 -15.703 -0.642 1.00 46.91 464 ASP A O 1
ATOM 3552 N N . TRP A 1 465 ? -10.006 -14.706 0.080 1.00 43.00 465 TRP A N 1
ATOM 3553 C CA . TRP A 1 465 ? -9.112 -15.841 -0.197 1.00 43.00 465 TRP A CA 1
ATOM 3554 C C . TRP A 1 465 ? -9.270 -16.921 0.891 1.00 43.00 465 TRP A C 1
ATOM 3556 O O . TRP A 1 465 ? -8.306 -17.547 1.326 1.00 43.00 465 TRP A O 1
ATOM 3566 N N . SER A 1 466 ? -10.503 -17.143 1.345 1.00 35.16 466 SER A N 1
ATOM 3567 C CA . SER A 1 466 ? -10.910 -18.225 2.218 1.00 35.16 466 SER A CA 1
ATOM 3568 C C . SER A 1 466 ? -11.817 -19.203 1.455 1.00 35.16 466 SER A C 1
ATOM 3570 O O . SER A 1 466 ? -12.986 -19.359 1.796 1.00 35.16 466 SER A O 1
ATOM 3572 N N . PRO A 1 467 ? -11.299 -20.002 0.498 1.00 33.50 467 PRO A N 1
ATOM 3573 C CA . PRO A 1 467 ? -12.036 -21.183 0.049 1.00 33.50 467 PRO A CA 1
ATOM 3574 C C . PRO A 1 467 ? -12.104 -22.284 1.131 1.00 33.50 467 PRO A C 1
ATOM 3576 O O . PRO A 1 467 ? -12.438 -23.423 0.837 1.00 33.50 467 PRO A O 1
ATOM 3579 N N . PHE A 1 468 ? -11.783 -21.984 2.396 1.00 33.50 468 PHE A N 1
ATOM 3580 C CA . PHE A 1 468 ? -11.531 -22.985 3.425 1.00 33.50 468 PHE A CA 1
ATOM 3581 C C . PHE A 1 468 ? -12.023 -22.582 4.825 1.00 33.50 468 PHE A C 1
ATOM 3583 O O . PHE A 1 468 ? -11.361 -22.834 5.829 1.00 33.50 468 PHE A O 1
ATOM 3590 N N . ARG A 1 469 ? -13.251 -22.056 4.939 1.00 38.50 469 ARG A N 1
ATOM 3591 C CA . ARG A 1 469 ? -14.066 -22.398 6.120 1.00 38.50 469 ARG A CA 1
ATOM 3592 C C . ARG A 1 469 ? -14.515 -23.851 5.965 1.00 38.50 469 ARG A C 1
ATOM 3594 O O . ARG A 1 469 ? -15.646 -24.130 5.572 1.00 38.50 469 ARG A O 1
ATOM 3601 N N . ARG A 1 470 ? -13.615 -24.797 6.259 1.00 37.31 470 ARG A N 1
ATOM 3602 C CA . ARG A 1 470 ? -14.045 -26.163 6.558 1.00 37.31 470 ARG A CA 1
ATOM 3603 C C . ARG A 1 470 ? -14.759 -26.127 7.903 1.00 37.31 470 ARG A C 1
ATOM 3605 O O . ARG A 1 470 ? -14.152 -25.902 8.945 1.00 37.31 470 ARG A O 1
ATOM 3612 N N . LYS A 1 471 ? -16.074 -26.334 7.824 1.00 33.28 471 LYS A N 1
ATOM 3613 C CA . LYS A 1 471 ? -16.892 -26.952 8.864 1.00 33.28 471 LYS A CA 1
ATOM 3614 C C . LYS A 1 471 ? -16.070 -28.019 9.601 1.00 33.28 471 LYS A C 1
ATOM 3616 O O . LYS A 1 471 ? -15.449 -28.850 8.945 1.00 33.28 471 LYS A O 1
ATOM 3621 N N . THR A 1 472 ? -16.088 -27.939 10.933 1.00 42.06 472 THR A N 1
ATOM 3622 C CA . THR A 1 472 ? -15.982 -29.059 11.884 1.00 42.06 472 THR A CA 1
ATOM 3623 C C . THR A 1 472 ? -15.147 -30.248 11.415 1.00 42.06 472 THR A C 1
ATOM 3625 O O . THR A 1 472 ? -15.707 -31.067 10.718 1.00 42.06 472 THR A O 1
ATOM 3628 N N . TRP A 1 473 ? -13.887 -30.396 11.829 1.00 29.69 473 TRP A N 1
ATOM 3629 C CA . TRP A 1 473 ? -13.274 -31.690 12.192 1.00 29.69 473 TR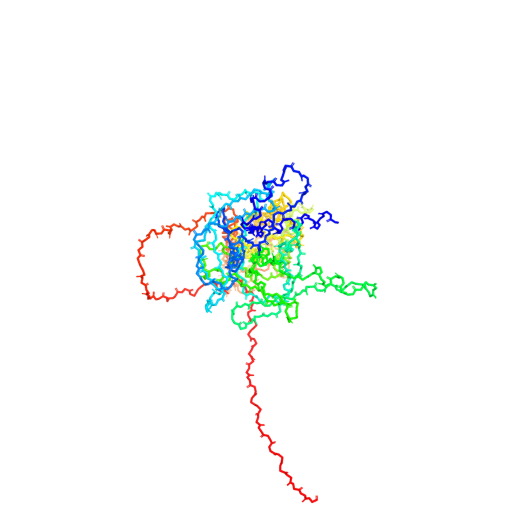P A CA 1
ATOM 3630 C C . TRP A 1 473 ? -11.997 -31.410 13.000 1.00 29.69 473 TRP A C 1
ATOM 3632 O O . TRP A 1 473 ? -11.325 -30.402 12.787 1.00 29.69 473 TRP A O 1
ATOM 3642 N N . GLY A 1 474 ? -11.760 -32.256 14.003 1.00 27.80 474 GLY A N 1
ATOM 3643 C CA . GLY A 1 474 ? -10.851 -32.026 15.121 1.00 27.80 474 GLY A CA 1
ATOM 3644 C C . GLY A 1 474 ? -9.363 -31.884 14.791 1.00 27.80 474 GLY A C 1
ATOM 3645 O O . GLY A 1 474 ? -8.891 -32.148 13.690 1.00 27.80 474 GLY A O 1
ATOM 3646 N N . ASN A 1 475 ? -8.652 -31.451 15.830 1.00 35.88 475 ASN A N 1
ATOM 3647 C CA . ASN A 1 475 ? -7.200 -31.350 15.957 1.00 35.88 475 ASN A CA 1
ATOM 3648 C C . ASN A 1 475 ? -6.462 -32.530 15.292 1.00 35.88 475 ASN A C 1
ATOM 3650 O O . ASN A 1 475 ? -6.810 -33.685 15.545 1.00 35.88 475 ASN A O 1
ATOM 3654 N N . PRO A 1 476 ? -5.374 -32.255 14.555 1.00 32.12 476 PRO A N 1
ATOM 3655 C CA . PRO A 1 476 ? -4.115 -32.825 15.013 1.00 32.12 476 PRO A CA 1
ATOM 3656 C C . PRO A 1 476 ? -2.937 -31.849 14.920 1.00 32.12 476 PRO A C 1
ATOM 3658 O O . PRO A 1 476 ? -2.704 -31.160 13.927 1.00 32.12 476 PRO A O 1
ATOM 3661 N N . ARG A 1 477 ? -2.143 -31.871 15.992 1.00 35.41 477 ARG A N 1
ATOM 3662 C CA . ARG A 1 477 ? -0.741 -31.460 15.999 1.00 35.41 477 ARG A CA 1
ATOM 3663 C C . ARG A 1 477 ? 0.056 -32.256 14.956 1.00 35.41 477 ARG A C 1
ATOM 3665 O O . ARG A 1 477 ? -0.247 -33.412 14.696 1.00 35.41 477 ARG A O 1
ATOM 3672 N N . GLN A 1 478 ? 1.186 -31.653 14.590 1.00 30.23 478 GLN A N 1
ATOM 3673 C CA . GLN A 1 478 ? 2.386 -32.222 13.970 1.00 30.23 478 GLN A CA 1
ATOM 3674 C C . GLN A 1 478 ? 2.507 -32.101 12.445 1.00 30.23 478 GLN A C 1
ATOM 3676 O O . GLN A 1 478 ? 1.597 -32.409 11.688 1.00 30.23 478 GLN A O 1
ATOM 3681 N N . TYR A 1 479 ? 3.747 -31.744 12.082 1.00 27.55 479 TYR A N 1
ATOM 3682 C CA . TYR A 1 479 ? 4.492 -32.068 10.867 1.00 27.55 479 TYR A CA 1
ATOM 3683 C C . TYR A 1 479 ? 4.680 -30.992 9.766 1.00 27.55 479 TYR A C 1
ATOM 3685 O O . TYR A 1 479 ? 3.785 -30.683 8.993 1.00 27.55 479 TYR A O 1
ATOM 3693 N N . TRP A 1 480 ? 5.953 -30.545 9.704 1.00 28.33 480 TRP A N 1
ATOM 3694 C CA . TRP A 1 480 ? 6.726 -29.875 8.635 1.00 28.33 480 TRP A CA 1
ATOM 3695 C C . TRP A 1 480 ? 6.349 -28.423 8.273 1.00 28.33 480 TRP A C 1
ATOM 3697 O O . TRP A 1 480 ? 5.190 -28.060 8.175 1.00 28.33 480 TRP A O 1
ATOM 3707 N N . GLY A 1 481 ? 7.277 -27.475 8.099 1.00 29.11 481 GLY A N 1
ATOM 3708 C CA . GLY A 1 481 ? 8.687 -27.587 7.724 1.00 29.11 481 GLY A CA 1
ATOM 3709 C C . GLY A 1 481 ? 8.858 -27.152 6.266 1.00 29.11 481 GLY A C 1
ATOM 3710 O O . GLY A 1 481 ? 8.757 -27.985 5.379 1.00 29.11 481 GLY A O 1
ATOM 3711 N N . GLY A 1 482 ? 9.126 -25.859 6.033 1.00 26.02 482 GLY A N 1
ATOM 3712 C CA . GLY A 1 482 ? 9.596 -25.341 4.741 1.00 26.02 482 GLY A CA 1
ATOM 3713 C C . GLY A 1 482 ? 8.674 -24.336 4.041 1.00 26.02 482 GLY A C 1
ATOM 3714 O O . GLY A 1 482 ? 7.621 -24.697 3.538 1.00 26.02 482 GLY A O 1
ATOM 3715 N N . ALA A 1 483 ? 9.122 -23.077 3.963 1.00 27.97 483 ALA A N 1
ATOM 3716 C CA . ALA A 1 483 ? 8.933 -22.184 2.810 1.00 27.97 483 ALA A CA 1
ATOM 3717 C C . ALA A 1 483 ? 9.759 -20.903 3.026 1.00 27.97 483 ALA A C 1
ATOM 3719 O O . ALA A 1 483 ? 9.263 -19.854 3.439 1.00 27.97 483 ALA A O 1
ATOM 3720 N N . THR A 1 484 ? 11.060 -21.019 2.768 1.00 35.12 484 THR A N 1
ATOM 3721 C CA . THR A 1 484 ? 12.019 -19.912 2.736 1.00 35.12 484 THR A CA 1
ATOM 3722 C C . THR A 1 484 ? 12.063 -19.336 1.321 1.00 35.12 484 THR A C 1
ATOM 3724 O O . THR A 1 484 ? 12.929 -19.680 0.533 1.00 35.12 484 THR A O 1
ATOM 3727 N N . LEU A 1 485 ? 11.125 -18.457 0.985 1.00 30.33 485 LEU A N 1
ATOM 3728 C CA . LEU A 1 485 ? 11.205 -17.520 -0.144 1.00 30.33 485 LEU A CA 1
ATOM 3729 C C . LEU A 1 485 ? 10.326 -16.311 0.226 1.00 30.33 485 LEU A C 1
ATOM 3731 O O . LEU A 1 485 ? 9.361 -16.480 0.956 1.00 30.33 485 LEU A O 1
ATOM 3735 N N . TYR A 1 486 ? 10.659 -15.102 -0.240 1.00 30.70 486 TYR A N 1
ATOM 3736 C CA . TYR A 1 486 ? 10.027 -13.797 0.089 1.00 30.70 486 TYR A CA 1
ATOM 3737 C C . TYR A 1 486 ? 10.631 -12.962 1.234 1.00 30.70 486 TYR A C 1
ATOM 3739 O O . TYR A 1 486 ? 9.912 -12.317 1.998 1.00 30.70 486 TYR A O 1
ATOM 3747 N N . ARG A 1 487 ? 11.966 -12.863 1.304 1.00 33.91 487 ARG A N 1
ATOM 3748 C CA . ARG A 1 487 ? 12.662 -11.873 2.160 1.00 33.91 487 ARG A CA 1
ATOM 3749 C C . ARG A 1 487 ? 13.322 -10.700 1.415 1.00 33.91 487 ARG A C 1
ATOM 3751 O O . ARG A 1 487 ? 14.038 -9.937 2.045 1.00 33.91 487 ARG A O 1
ATOM 3758 N N . ARG A 1 488 ? 13.093 -10.530 0.106 1.00 40.53 488 ARG A N 1
ATOM 3759 C CA . ARG A 1 488 ? 13.881 -9.611 -0.751 1.00 40.53 488 ARG A CA 1
ATOM 3760 C C . ARG A 1 488 ? 13.207 -8.303 -1.194 1.00 40.53 488 ARG A C 1
ATOM 3762 O O . ARG A 1 488 ? 13.728 -7.646 -2.081 1.00 40.53 488 ARG A O 1
ATOM 3769 N N . CYS A 1 489 ? 12.107 -7.886 -0.568 1.00 38.59 489 CYS A N 1
ATOM 3770 C CA . CYS A 1 489 ? 11.471 -6.592 -0.885 1.00 38.59 489 CYS A CA 1
ATOM 3771 C C . CYS A 1 489 ? 11.702 -5.496 0.167 1.00 38.59 489 CYS A C 1
ATOM 3773 O O . CYS A 1 489 ? 11.000 -4.492 0.154 1.00 38.59 489 CYS A O 1
ATOM 3775 N N . LEU A 1 490 ? 12.653 -5.656 1.090 1.00 34.75 490 LEU A N 1
ATOM 3776 C CA . LEU A 1 490 ? 13.007 -4.603 2.042 1.00 34.75 490 LEU A CA 1
ATOM 3777 C C . LEU A 1 490 ? 14.528 -4.412 2.036 1.00 34.75 490 LEU A C 1
ATOM 3779 O O . LEU A 1 490 ? 15.266 -5.391 1.962 1.00 34.75 490 LEU A O 1
ATOM 3783 N N . LEU A 1 491 ? 14.927 -3.139 2.055 1.00 36.53 491 LEU A N 1
ATOM 3784 C CA . LEU A 1 491 ? 16.275 -2.554 2.104 1.00 36.53 491 LEU A CA 1
ATOM 3785 C C . LEU A 1 491 ? 17.323 -3.378 2.897 1.00 36.53 491 LEU A C 1
ATOM 3787 O O . LEU A 1 491 ? 16.951 -4.135 3.797 1.00 36.53 491 LEU A O 1
ATOM 3791 N N . PRO A 1 492 ? 18.634 -3.232 2.601 1.00 33.22 492 PRO A N 1
ATOM 3792 C CA . PRO A 1 492 ? 19.686 -4.073 3.176 1.00 33.22 492 PRO A CA 1
ATOM 3793 C C . PRO A 1 492 ? 19.681 -4.029 4.710 1.00 33.22 492 PRO A C 1
ATOM 3795 O O . PRO A 1 492 ? 19.645 -2.964 5.322 1.00 33.22 492 PRO A O 1
ATOM 3798 N N . SER A 1 493 ? 19.713 -5.207 5.342 1.00 33.44 493 SER A N 1
ATOM 3799 C CA . SER A 1 493 ? 19.783 -5.318 6.797 1.00 33.44 493 SER A CA 1
ATOM 3800 C C . SER A 1 493 ? 21.154 -4.855 7.290 1.00 33.44 493 SER A C 1
ATOM 3802 O O . SER A 1 493 ? 22.143 -5.564 7.097 1.00 33.44 493 SER A O 1
ATOM 3804 N N . ASN A 1 494 ? 21.212 -3.721 7.987 1.00 32.38 494 ASN A N 1
ATOM 3805 C CA . ASN A 1 494 ? 22.346 -3.408 8.851 1.00 32.38 494 ASN A CA 1
ATOM 3806 C C . ASN A 1 494 ? 22.343 -4.393 10.023 1.00 32.38 494 ASN A C 1
ATOM 3808 O O . ASN A 1 494 ? 21.554 -4.277 10.960 1.00 32.38 494 ASN A O 1
ATOM 3812 N N . ARG A 1 495 ? 23.211 -5.401 9.944 1.00 29.84 495 ARG A N 1
ATOM 3813 C CA . ARG A 1 495 ? 23.503 -6.318 11.044 1.00 29.84 495 ARG A CA 1
ATOM 3814 C C . ARG A 1 495 ? 24.674 -5.720 11.824 1.00 29.84 495 ARG A C 1
ATOM 3816 O O . ARG A 1 495 ? 25.824 -6.023 11.538 1.00 29.84 495 ARG A O 1
ATOM 3823 N N . ALA A 1 496 ? 24.379 -4.830 12.768 1.00 30.08 496 ALA A N 1
ATOM 3824 C CA . ALA A 1 496 ? 25.361 -4.411 13.761 1.00 30.08 496 ALA A CA 1
ATOM 3825 C C . ALA A 1 496 ? 25.550 -5.562 14.761 1.00 30.08 496 ALA A C 1
ATOM 3827 O O . ALA A 1 496 ? 24.642 -5.917 15.512 1.00 30.08 496 ALA A O 1
ATOM 3828 N N . SER A 1 497 ? 26.716 -6.192 14.707 1.00 30.66 497 SER A N 1
ATOM 3829 C CA . SER A 1 497 ? 27.207 -7.153 15.686 1.00 30.66 497 SER A CA 1
ATOM 3830 C C . SER A 1 497 ? 27.662 -6.411 16.944 1.00 30.66 497 SER A C 1
ATOM 3832 O O . SER A 1 497 ? 28.714 -5.778 16.930 1.00 30.66 497 SER A O 1
ATOM 3834 N N . HIS A 1 498 ? 26.899 -6.510 18.032 1.00 31.70 498 HIS A N 1
ATOM 3835 C CA . HIS A 1 498 ? 27.404 -6.224 19.373 1.00 31.70 498 HIS A CA 1
ATOM 3836 C C . HIS A 1 498 ? 27.750 -7.549 20.057 1.00 31.70 498 HIS A C 1
ATOM 3838 O O . HIS A 1 498 ? 26.866 -8.330 20.402 1.00 31.70 498 HIS A O 1
ATOM 3844 N N . ALA A 1 499 ? 29.050 -7.797 20.210 1.00 30.44 499 ALA A N 1
ATOM 3845 C CA . ALA A 1 499 ? 29.588 -8.739 21.182 1.00 30.44 499 ALA A CA 1
ATOM 3846 C C . ALA A 1 499 ? 29.701 -8.027 22.548 1.00 30.44 499 ALA A C 1
ATOM 3848 O O . ALA A 1 499 ? 30.003 -6.830 22.566 1.00 30.44 499 ALA A O 1
ATOM 3849 N N . PRO A 1 500 ? 29.467 -8.708 23.682 1.00 32.53 500 PRO A N 1
ATOM 3850 C CA . PRO A 1 500 ? 29.690 -8.127 25.000 1.00 32.53 500 PRO A CA 1
ATOM 3851 C C . PRO A 1 500 ? 31.173 -8.229 25.386 1.00 32.53 500 PRO A C 1
ATOM 3853 O O . PRO A 1 500 ? 31.773 -9.298 25.292 1.00 32.53 500 PRO A O 1
ATOM 3856 N N . ALA A 1 501 ? 31.759 -7.112 25.819 1.00 29.64 501 ALA A N 1
ATOM 3857 C CA . ALA A 1 501 ? 33.083 -7.079 26.428 1.00 29.64 501 ALA A CA 1
ATOM 3858 C C . ALA A 1 501 ? 32.985 -7.487 27.908 1.00 29.64 501 ALA A C 1
ATOM 3860 O O . ALA A 1 501 ? 32.242 -6.876 28.678 1.00 29.64 501 ALA A O 1
ATOM 3861 N N . GLU A 1 502 ? 33.738 -8.521 28.282 1.00 27.70 502 GLU A N 1
ATOM 3862 C CA . GLU A 1 502 ? 34.034 -8.901 29.664 1.00 27.70 502 GLU A CA 1
ATOM 3863 C C . GLU A 1 502 ? 34.815 -7.780 30.368 1.00 27.70 502 GLU A C 1
ATOM 3865 O O . GLU A 1 502 ? 35.894 -7.386 29.923 1.00 27.70 502 GLU A O 1
ATOM 3870 N N . LEU A 1 503 ? 34.298 -7.298 31.498 1.00 28.72 503 LEU A N 1
ATOM 3871 C CA . LEU A 1 503 ? 35.059 -6.519 32.471 1.00 28.72 503 LEU A CA 1
ATOM 3872 C C . LEU A 1 503 ? 35.693 -7.501 33.461 1.00 28.72 503 LEU A C 1
ATOM 3874 O O . LEU A 1 503 ? 34.994 -8.119 34.260 1.00 28.72 503 LEU A O 1
ATOM 3878 N N . LYS A 1 504 ? 37.015 -7.662 33.363 1.00 30.34 504 LYS A N 1
ATOM 3879 C CA . LYS A 1 504 ? 37.837 -8.380 34.341 1.00 30.34 504 LYS A CA 1
ATOM 3880 C C . LYS A 1 504 ? 38.184 -7.464 35.509 1.00 30.34 504 LYS A C 1
ATOM 3882 O O . LYS A 1 504 ? 38.603 -6.324 35.309 1.00 30.34 504 LYS A O 1
ATOM 3887 N N . ASP A 1 505 ? 38.038 -8.022 36.704 1.00 31.91 505 ASP A N 1
ATOM 3888 C CA . ASP A 1 505 ? 38.455 -7.472 37.986 1.00 31.91 505 ASP A CA 1
ATOM 3889 C C . ASP A 1 505 ? 39.933 -7.057 37.987 1.00 31.91 505 ASP A C 1
ATOM 3891 O O . ASP A 1 505 ? 40.818 -7.841 37.638 1.00 31.91 505 ASP A O 1
ATOM 3895 N N . ALA A 1 506 ? 40.206 -5.834 38.446 1.00 32.00 506 ALA A N 1
ATOM 3896 C CA . ALA A 1 506 ? 41.543 -5.378 38.804 1.00 32.00 506 ALA A CA 1
ATOM 3897 C C . ALA A 1 506 ? 41.583 -5.094 40.310 1.00 32.00 506 ALA A C 1
ATOM 3899 O O . ALA A 1 506 ? 41.077 -4.082 40.796 1.00 32.00 506 ALA A O 1
ATOM 3900 N N . ALA A 1 507 ? 42.190 -6.026 41.042 1.00 30.83 507 ALA A N 1
ATOM 3901 C CA . ALA A 1 507 ? 42.579 -5.865 42.431 1.00 30.83 507 ALA A CA 1
ATOM 3902 C C . ALA A 1 507 ? 43.703 -4.820 42.543 1.00 30.83 507 ALA A C 1
ATOM 3904 O O . ALA A 1 507 ? 44.744 -4.946 41.900 1.00 30.83 507 ALA A O 1
ATOM 3905 N N . VAL A 1 508 ? 43.507 -3.806 43.389 1.00 33.91 508 VAL A N 1
ATOM 3906 C CA . VAL A 1 508 ? 44.562 -2.876 43.809 1.00 33.91 508 VAL A CA 1
ATOM 3907 C C . VAL A 1 508 ? 45.043 -3.287 45.194 1.00 33.91 508 VAL A C 1
ATOM 3909 O O . VAL A 1 508 ? 44.380 -3.066 46.208 1.00 33.91 508 VAL A O 1
ATOM 3912 N N . THR A 1 509 ? 46.225 -3.889 45.213 1.00 32.03 509 THR A N 1
ATOM 3913 C CA . THR A 1 509 ? 47.021 -4.170 46.405 1.00 32.03 509 THR A CA 1
ATOM 3914 C C . THR A 1 509 ? 47.683 -2.872 46.876 1.00 32.03 5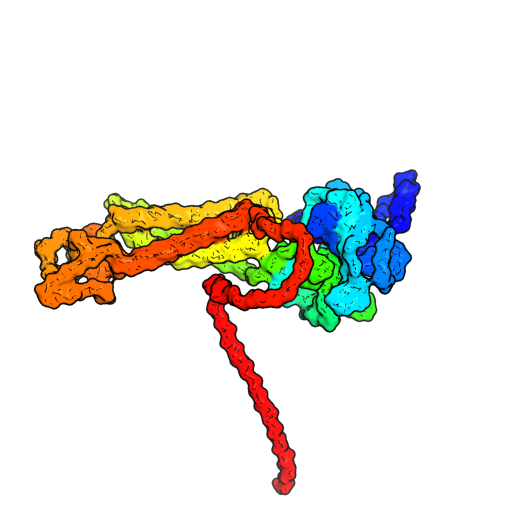09 THR A C 1
ATOM 3916 O O . THR A 1 509 ? 48.400 -2.220 46.120 1.00 32.03 509 THR A O 1
ATOM 3919 N N . LYS A 1 510 ? 47.451 -2.489 48.135 1.00 32.12 510 LYS A N 1
ATOM 3920 C CA . LYS A 1 510 ? 48.196 -1.431 48.834 1.00 32.12 510 LYS A CA 1
ATOM 3921 C C . LYS A 1 510 ? 49.590 -1.945 49.208 1.00 32.12 510 LYS A C 1
ATOM 3923 O O . LYS A 1 510 ? 49.683 -2.906 49.966 1.00 32.12 510 LYS A O 1
ATOM 3928 N N . SER A 1 511 ? 50.645 -1.238 48.813 1.00 33.84 511 SER A N 1
ATOM 3929 C CA . SER A 1 511 ? 51.935 -1.262 49.514 1.00 33.84 511 SER A CA 1
ATOM 3930 C C . SER A 1 511 ? 52.334 0.162 49.891 1.00 33.84 511 SER A C 1
ATOM 3932 O O . SER A 1 511 ? 52.444 1.034 49.035 1.00 33.84 511 SER A O 1
ATOM 3934 N N . ARG A 1 512 ? 52.519 0.378 51.197 1.00 43.28 512 ARG A N 1
ATOM 3935 C CA . ARG A 1 512 ? 53.227 1.526 51.765 1.00 43.28 512 ARG A CA 1
ATOM 3936 C C . ARG A 1 512 ? 54.709 1.419 51.406 1.00 43.28 512 ARG A C 1
ATOM 3938 O O . ARG A 1 512 ? 55.312 0.406 51.754 1.00 43.28 512 ARG A O 1
ATOM 3945 N N . GLN A 1 513 ? 55.267 2.478 50.836 1.00 41.72 513 GLN A N 1
ATOM 3946 C CA . GLN A 1 513 ? 56.507 3.119 51.280 1.00 41.72 513 GLN A CA 1
ATOM 3947 C C . GLN A 1 513 ? 56.577 4.520 50.688 1.00 41.72 513 GLN A C 1
ATOM 3949 O O . GLN A 1 513 ? 56.185 4.666 49.509 1.00 41.72 513 GLN A O 1
#

Secondary structure (DSSP, 8-state):
-HHHHHHHHHHHHHTTEEEEEPTTHHHHHHHHTTS---PPPPEEEEEEEEETTEEEE-HHHHHHHTT--TT--SPPSS-EEEE-TTSSSTT--EEEEEEEEE-TT-SSS-SEEEEEESSPPPGGG--PPEEEE-S--TT--EEEEE--TT--SPEEEEEEEEEE-TTS-EEEEE------TTS-HHHHHHHTS--TT-TT-EEEETTTTEEEEEEE---SSSSS-EEEEEHHHHHHH-TTS-EEEE-S-TTHHHHHHHHHHHHHHHHHHHHHHHHH-TTSS--SHHHHHHHHHIIIIIHHHHHHHHHHHHHTTTS-GGGGSPPGGG----TTSHHHHHHHHHHHIIIIIHHHHHHHHHHHHHHHH-EEEE-GGGGT--TTTSSS-B-SSS-BEE-TT-BTTB-PPPPTT----SSSS-EEEE-SSS--EEE--TTHHHHHHHHHHHHHHHHHHHHHHHHH------TT--------------------SS--------PPPP-----------

Foldseek 3Di:
DVVVVVVLLQLQLLQLKKFWFAPPVVVVCVVCVVDDDPQDTFTLAIWFAQDQFKTKFFLLSVCVSDVHDSQDQDADPFWIWMAQCSAPCRRDTWTWHWPFDADQPRQQFHGMTMTTTPGGDHPRSHHAEEEPEPDDCQVFFKWWWWDAGRDDDTAIATWGWDAADPRQKTKIAGDDDDDDPPDDPPPVLVRRAPDRRHGNTFIAGPLQGHGQFTWDADDPDDDSMTITRGPVSVCVSPVPRRYFYRYDDSCLLVVLQVLLCCLLVLLVVLLCQQVVPPPPHGFLVSLVVLLVSCLPSLQLNLLSLLVQLRRQLVFALLSSGRAHPPPPDSGPDPVSVVRSVCCCVRRPVVSLVSNVVSVCSQQPPKFKWFQQVLQVHDPVVAPQWDDDPGITGGDPQDDLAGDDHGDPPHPHDQPPLGMWMGHRPPPDTDRDGRNPPVCSSVVSNVSSVVSNVSSVCSSHPSDPPPPDPDDDDDDDDDDDDDDPDDPPSDDDDPPDDDDDDDDDDDDDDDDDD

pLDDT: mean 77.39, std 21.65, range [26.02, 98.31]